Protein 3I57 (pdb70)

CATH classification: 3.10.20.470 (+1 more: 2.60.40.4300)

Organism: Limosilactobacillus reuteri (NCBI:txid1598)

B-factor: mean 14.58, std 8.47, range [4.0, 64.14]

Structure (mmCIF, N/CA/C/O backbone):
data_3I57
#
_entry.id   3I57
#
_cell.length_a   44.861
_cell.length_b   45.846
_cell.length_c   191.573
_cell.angle_alpha   90.000
_cell.angle_beta   90.000
_cell.angle_gamma   90.000
#
_symmetry.space_group_name_H-M   'P 21 21 21'
#
loop_
_entity.id
_entity.type
_entity.pdbx_description
1 polymer 'Mucus binding protein'
2 non-polymer 'CALCIUM ION'
3 water water
#
loop_
_atom_site.group_PDB
_atom_site.id
_atom_site.type_symbol
_atom_site.label_atom_id
_atom_site.label_alt_id
_atom_site.label_comp_id
_atom_site.label_asym_id
_atom_site.label_entity_id
_atom_site.label_seq_id
_atom_site.pdbx_PDB_ins_code
_atom_site.Cartn_x
_atom_site.Cartn_y
_atom_site.Cartn_z
_atom_site.occupancy
_atom_site.B_iso_or_equiv
_atom_site.auth_seq_id
_atom_site.auth_comp_id
_atom_site.auth_asym_id
_atom_site.auth_atom_id
_atom_site.pdbx_PDB_model_num
ATOM 1 N N . MET A 1 1 ? -6.890 29.708 -57.788 1.00 13.69 1 MET A N 1
ATOM 2 C CA . MET A 1 1 ? -6.256 30.037 -56.487 1.00 12.59 1 MET A CA 1
ATOM 3 C C . MET A 1 1 ? -5.241 28.917 -56.182 1.00 12.23 1 MET A C 1
ATOM 4 O O . MET A 1 1 ? -5.393 27.793 -56.668 1.00 12.45 1 MET A O 1
ATOM 9 N N . GLN A 1 2 ? -4.208 29.217 -55.397 1.00 10.23 2 GLN A N 1
ATOM 10 C CA . GLN A 1 2 ? -3.221 28.207 -54.993 1.00 9.43 2 GLN A CA 1
ATOM 11 C C . GLN A 1 2 ? -3.437 27.900 -53.508 1.00 8.87 2 GLN A C 1
ATOM 12 O O . GLN A 1 2 ? -3.981 28.729 -52.781 1.00 8.36 2 GLN A O 1
ATOM 18 N N . LYS A 1 3 ? -2.985 26.735 -53.065 1.00 8.64 3 LYS A N 1
ATOM 19 C CA . LYS A 1 3 ? -3.191 26.343 -51.667 1.00 9.14 3 LYS A CA 1
ATOM 20 C C . LYS A 1 3 ? -1.889 25.952 -51.040 1.00 8.65 3 LYS A C 1
ATOM 21 O O . LYS A 1 3 ? -1.035 25.337 -51.677 1.00 9.75 3 LYS A O 1
ATOM 27 N N . VAL A 1 4 ? -1.759 26.292 -49.766 1.00 8.34 4 VAL A N 1
ATOM 28 C CA . VAL A 1 4 ? -0.566 26.019 -49.012 1.00 8.55 4 VAL A CA 1
ATOM 29 C C . VAL A 1 4 ? -1.022 25.353 -47.707 1.00 8.06 4 VAL A C 1
ATOM 30 O O . VAL A 1 4 ? -2.078 25.707 -47.166 1.00 8.13 4 VAL A O 1
ATOM 34 N N . HIS A 1 5 ? -0.241 24.407 -47.209 1.00 7.73 5 HIS A N 1
ATOM 35 C CA . HIS A 1 5 ? -0.602 23.728 -45.963 1.00 7.52 5 HIS A CA 1
ATOM 36 C C . HIS A 1 5 ? 0.609 23.732 -45.070 1.00 7.47 5 HIS A C 1
ATOM 37 O O . HIS A 1 5 ? 1.649 23.236 -45.450 1.00 7.43 5 HIS A O 1
ATOM 44 N N . VAL A 1 6 ? 0.476 24.259 -43.864 1.00 7.88 6 VAL A N 1
ATOM 45 C CA . VAL A 1 6 ? 1.622 24.276 -42.964 1.00 7.06 6 VAL A CA 1
ATOM 46 C C . VAL A 1 6 ? 1.355 23.287 -41.854 1.00 6.57 6 VAL A C 1
ATOM 47 O O . VAL A 1 6 ? 0.361 23.397 -41.150 1.00 6.55 6 VAL A O 1
ATOM 51 N N . GLN A 1 7 ? 2.243 22.310 -41.705 1.00 5.70 7 GLN A N 1
ATOM 52 C CA . GLN A 1 7 ? 1.934 21.165 -40.845 1.00 5.68 7 GLN A CA 1
ATOM 53 C C . GLN A 1 7 ? 2.841 21.194 -39.633 1.00 4.84 7 GLN A C 1
ATOM 54 O O . GLN A 1 7 ? 4.051 21.160 -39.770 1.00 6.37 7 GLN A O 1
ATOM 60 N N . TYR A 1 8 ? 2.237 21.245 -38.460 1.00 5.43 8 TYR A N 1
ATOM 61 C CA . TYR A 1 8 ? 2.978 21.244 -37.193 1.00 4.98 8 TYR A CA 1
ATOM 62 C C . TYR A 1 8 ? 3.122 19.798 -36.688 1.00 4.89 8 TYR A C 1
ATOM 63 O O . TYR A 1 8 ? 2.121 19.102 -36.491 1.00 6.30 8 TYR A O 1
ATOM 72 N N . ILE A 1 9 ? 4.362 19.348 -36.513 1.00 5.42 9 ILE A N 1
ATOM 73 C CA . ILE A 1 9 ? 4.645 17.919 -36.323 1.00 6.46 9 ILE A CA 1
ATOM 74 C C . ILE A 1 9 ? 5.413 17.631 -35.035 1.00 6.03 9 ILE A C 1
ATOM 75 O O . ILE A 1 9 ? 6.365 18.341 -34.737 1.00 5.92 9 ILE A O 1
ATOM 80 N N . ASP A 1 10 ? 5.023 16.578 -34.305 1.00 6.54 10 ASP A N 1
ATOM 81 C CA . ASP A 1 10 ? 5.874 16.045 -33.211 1.00 7.43 10 ASP A CA 1
ATOM 82 C C . ASP A 1 10 ? 6.805 15.029 -33.850 1.00 7.97 10 ASP A C 1
ATOM 83 O O . ASP A 1 10 ? 6.379 13.936 -34.273 1.00 8.02 10 ASP A O 1
ATOM 88 N N . GLY A 1 11 ? 8.067 15.422 -33.982 1.00 8.13 11 GLY A N 1
ATOM 89 C CA . GLY A 1 11 ? 9.050 14.592 -34.664 1.00 8.96 11 GLY A CA 1
ATOM 90 C C . GLY A 1 11 ? 9.586 13.457 -33.819 1.00 10.17 11 GLY A C 1
ATOM 91 O O . GLY A 1 11 ? 10.370 12.634 -34.313 1.00 9.77 11 GLY A O 1
ATOM 92 N N . GLU A 1 12 ? 9.164 13.380 -32.558 1.00 9.04 12 GLU A N 1
ATOM 93 C CA . GLU A 1 12 ? 9.568 12.243 -31.739 1.00 10.86 12 GLU A CA 1
ATOM 94 C C . GLU A 1 12 ? 8.588 11.117 -31.892 1.00 10.98 12 GLU A C 1
ATOM 95 O O . GLU A 1 12 ? 8.975 9.958 -31.809 1.00 12.06 12 GLU A O 1
ATOM 101 N N . THR A 1 13 ? 7.312 11.460 -32.081 1.00 10.45 13 THR A N 1
ATOM 102 C CA . THR A 1 13 ? 6.254 10.468 -32.164 1.00 9.44 13 THR A CA 1
ATOM 103 C C . THR A 1 13 ? 5.719 10.349 -33.589 1.00 9.21 13 THR A C 1
ATOM 104 O O . THR A 1 13 ? 4.826 9.535 -33.838 1.00 9.24 13 THR A O 1
ATOM 108 N N . ASP A 1 14 ? 6.319 11.109 -34.504 1.00 7.25 14 ASP A N 1
ATOM 109 C CA . ASP A 1 14 ? 5.875 11.214 -35.903 1.00 7.85 14 ASP A CA 1
ATOM 110 C C . ASP A 1 14 ? 4.356 11.362 -35.952 1.00 7.16 14 ASP A C 1
ATOM 111 O O . ASP A 1 14 ? 3.655 10.527 -36.522 1.00 6.51 14 ASP A O 1
ATOM 116 N N . GLN A 1 15 ? 3.868 12.445 -35.352 1.00 6.85 15 GLN A N 1
ATOM 117 C CA . GLN A 1 15 ? 2.427 12.695 -35.202 1.00 7.37 15 GLN A CA 1
ATOM 118 C C . GLN A 1 15 ? 2.126 14.133 -35.627 1.00 7.23 15 GLN A C 1
ATOM 119 O O . GLN A 1 15 ? 2.833 15.059 -35.225 1.00 6.45 15 GLN A O 1
ATOM 125 N N . MET A 1 16 ? 1.122 14.327 -36.474 1.00 6.93 16 MET A N 1
ATOM 126 C CA . MET A 1 16 ? 0.743 15.689 -36.862 1.00 7.67 16 MET A CA 1
ATOM 127 C C . MET A 1 16 ? -0.102 16.276 -35.753 1.00 7.60 16 MET A C 1
ATOM 128 O O . MET A 1 16 ? -1.044 15.634 -35.265 1.00 8.01 16 MET A O 1
ATOM 133 N N . LEU A 1 17 ? 0.256 17.488 -35.343 1.00 8.31 17 LEU A N 1
ATOM 134 C CA . LEU A 1 17 ? -0.405 18.150 -34.228 1.00 7.45 17 LEU A CA 1
ATOM 135 C C . LEU A 1 17 ? -1.476 19.127 -34.699 1.00 7.66 17 LEU A C 1
ATOM 136 O O . LEU A 1 17 ? -2.457 19.316 -34.002 1.00 6.80 17 LEU A O 1
ATOM 141 N N . ARG A 1 18 ? -1.273 19.742 -35.860 1.00 7.09 18 ARG A N 1
ATOM 142 C CA . ARG A 1 18 ? -2.222 20.717 -36.423 1.00 7.70 18 ARG A CA 1
ATOM 143 C C . ARG A 1 18 ? -1.798 21.017 -37.850 1.00 7.37 18 ARG A C 1
ATOM 144 O O . ARG A 1 18 ? -0.621 20.914 -38.192 1.00 7.25 18 ARG A O 1
ATOM 152 N N . GLN A 1 19 ? -2.766 21.358 -38.689 1.00 6.17 19 GLN A N 1
ATOM 153 C CA . GLN A 1 19 ? -2.445 21.859 -40.036 1.00 6.30 19 GLN A CA 1
ATOM 154 C C . GLN A 1 19 ? -3.186 23.144 -40.298 1.00 5.75 19 GLN A C 1
ATOM 155 O O . GLN A 1 19 ? -4.400 23.230 -40.032 1.00 5.24 19 GLN A O 1
ATOM 161 N N . ASP A 1 20 ? -2.464 24.134 -40.820 1.00 5.17 20 ASP A N 1
ATOM 162 C CA . ASP A 1 20 ? -3.060 25.422 -41.157 1.00 6.23 20 ASP A CA 1
ATOM 163 C C . ASP A 1 20 ? -3.068 25.501 -42.665 1.00 6.93 20 ASP A C 1
ATOM 164 O O . ASP A 1 20 ? -2.007 25.339 -43.287 1.00 6.85 20 ASP A O 1
ATOM 169 N N . ASP A 1 21 ? -4.244 25.778 -43.233 1.00 8.18 21 ASP A N 1
ATOM 170 C CA . ASP A 1 21 ? -4.424 25.969 -44.671 1.00 9.08 21 ASP A CA 1
ATOM 171 C C . ASP A 1 21 ? -4.459 27.451 -45.022 1.00 9.76 21 ASP A C 1
ATOM 172 O O . ASP A 1 21 ? -5.014 28.265 -44.262 1.00 9.12 21 ASP A O 1
ATOM 177 N N . LEU A 1 22 ? -3.858 27.806 -46.165 1.00 9.63 22 LEU A N 1
ATOM 178 C CA . LEU A 1 22 ? -3.913 29.175 -46.699 1.00 10.91 22 LEU A CA 1
ATOM 179 C C . LEU A 1 22 ? -4.189 29.062 -48.190 1.00 10.84 22 LEU A C 1
ATOM 180 O O . LEU A 1 22 ? -3.755 28.113 -48.811 1.00 10.44 22 LEU A O 1
ATOM 185 N N . ASP A 1 23 ? -4.922 30.017 -48.756 1.00 10.31 23 ASP A N 1
ATOM 186 C CA . ASP A 1 23 ? -5.085 30.114 -50.199 1.00 9.99 23 ASP A CA 1
ATOM 187 C C . ASP A 1 23 ? -4.584 31.473 -50.634 1.00 9.06 23 ASP A C 1
ATOM 188 O O . ASP A 1 23 ? -4.683 32.440 -49.876 1.00 8.46 23 ASP A O 1
ATOM 193 N N . GLY A 1 24 ? -4.071 31.550 -51.870 1.00 8.93 24 GLY A N 1
ATOM 194 C CA . GLY A 1 24 ? -3.627 32.831 -52.395 1.00 7.66 24 GLY A CA 1
ATOM 195 C C . GLY A 1 24 ? -3.461 32.792 -53.903 1.00 7.52 24 GLY A C 1
ATOM 196 O O . GLY A 1 24 ? -3.734 31.774 -54.560 1.00 6.18 24 GLY A O 1
ATOM 197 N N . TYR A 1 25 ? -3.012 33.922 -54.437 1.00 5.99 25 TYR A N 1
ATOM 198 C CA . TYR A 1 25 ? -2.788 34.094 -55.837 1.00 6.30 25 TYR A CA 1
ATOM 199 C C . TYR A 1 25 ? -1.371 33.707 -56.208 1.00 6.02 25 TYR A C 1
ATOM 200 O O . TYR A 1 25 ? -0.418 33.869 -55.424 1.00 6.20 25 TYR A O 1
ATOM 209 N N . THR A 1 26 ? -1.233 33.205 -57.419 1.00 5.60 26 THR A N 1
ATOM 210 C CA . THR A 1 26 ? 0.078 32.878 -57.936 1.00 6.65 26 THR A CA 1
ATOM 211 C C . THR A 1 26 ? 0.963 34.104 -57.858 1.00 6.70 26 THR A C 1
ATOM 212 O O . THR A 1 26 ? 0.554 35.199 -58.261 1.00 7.88 26 THR A O 1
ATOM 216 N N . ASP A 1 27 ? 2.179 33.898 -57.341 1.00 6.97 27 ASP A N 1
ATOM 217 C CA . ASP A 1 27 ? 3.193 34.925 -57.156 1.00 7.30 27 ASP A CA 1
ATOM 218 C C . ASP A 1 27 ? 2.953 35.872 -55.972 1.00 7.38 27 ASP A C 1
ATOM 219 O O . ASP A 1 27 ? 3.789 36.717 -55.675 1.00 8.23 27 ASP A O 1
ATOM 224 N N . GLU A 1 28 ? 1.823 35.715 -55.288 1.00 7.30 28 GLU A N 1
ATOM 225 C CA . GLU A 1 28 ? 1.613 36.461 -54.058 1.00 6.68 28 GLU A CA 1
ATOM 226 C C . GLU A 1 28 ? 2.561 35.911 -52.997 1.00 7.06 28 GLU A C 1
ATOM 227 O O . GLU A 1 28 ? 2.739 34.702 -52.900 1.00 7.12 28 GLU A O 1
ATOM 233 N N . THR A 1 29 ? 3.171 36.795 -52.203 1.00 7.22 29 THR A N 1
ATOM 234 C CA . THR A 1 29 ? 3.945 36.321 -51.045 1.00 7.20 29 THR A CA 1
ATOM 235 C C . THR A 1 29 ? 3.004 35.678 -50.002 1.00 7.32 29 THR A C 1
ATOM 236 O O . THR A 1 29 ? 1.981 36.271 -49.639 1.00 6.80 29 THR A O 1
ATOM 240 N N . ILE A 1 30 ? 3.324 34.466 -49.534 1.00 6.76 30 ILE A N 1
ATOM 241 C CA . ILE A 1 30 ? 2.345 33.750 -48.664 1.00 6.98 30 ILE A CA 1
ATOM 242 C C . ILE A 1 30 ? 2.240 34.532 -47.349 1.00 5.88 30 ILE A C 1
ATOM 243 O O . ILE A 1 30 ? 3.235 34.690 -46.685 1.00 7.12 30 ILE A O 1
ATOM 248 N N . PRO A 1 31 ? 1.052 35.066 -47.005 1.00 7.21 31 PRO A N 1
ATOM 249 C CA . PRO A 1 31 ? 0.960 35.955 -45.851 1.00 7.57 31 PRO A CA 1
ATOM 250 C C . PRO A 1 31 ? 0.828 35.156 -44.581 1.00 8.40 31 PRO A C 1
ATOM 251 O O . PRO A 1 31 ? -0.256 35.090 -43.984 1.00 7.99 31 PRO A O 1
ATOM 255 N N . TYR A 1 32 ? 1.927 34.514 -44.191 1.00 8.25 32 TYR A N 1
ATOM 256 C CA . TYR A 1 32 ? 1.928 33.623 -43.041 1.00 8.95 32 TYR A CA 1
ATOM 257 C C . TYR A 1 32 ? 3.288 33.679 -42.373 1.00 8.82 32 TYR A C 1
ATOM 258 O O . TYR A 1 32 ? 4.339 33.812 -43.042 1.00 9.04 32 TYR A O 1
ATOM 267 N N . SER A 1 33 ? 3.245 33.537 -41.057 1.00 9.24 33 SER A N 1
ATOM 268 C CA . SER A 1 33 ? 4.437 33.314 -40.249 1.00 9.14 33 SER A CA 1
ATOM 269 C C . SER A 1 33 ? 4.193 32.133 -39.321 1.00 9.12 33 SER A C 1
ATOM 270 O O . SER A 1 33 ? 3.086 31.946 -38.806 1.00 9.87 33 SER A O 1
ATOM 273 N N . THR A 1 34 ? 5.230 31.349 -39.104 1.00 7.90 34 THR A N 1
ATOM 274 C CA . THR A 1 34 ? 5.149 30.215 -38.199 1.00 7.82 34 THR A CA 1
ATOM 275 C C . THR A 1 34 ? 5.305 30.657 -36.750 1.00 7.96 34 THR A C 1
ATOM 276 O O . THR A 1 34 ? 5.261 29.821 -35.849 1.00 8.26 34 THR A O 1
ATOM 280 N N . ALA A 1 35 ? 5.468 31.963 -36.517 1.00 8.96 35 ALA A N 1
ATOM 281 C CA . ALA A 1 35 ? 5.792 32.426 -35.153 1.00 9.93 35 ALA A CA 1
ATOM 282 C C . ALA A 1 35 ? 4.749 32.105 -34.086 1.00 9.57 35 ALA A C 1
ATOM 283 O O . ALA A 1 35 ? 5.102 31.595 -33.007 1.00 10.08 35 ALA A O 1
ATOM 285 N N . GLU A 1 36 ? 3.480 32.389 -34.354 1.00 9.99 36 GLU A N 1
ATOM 286 C CA . GLU A 1 36 ? 2.460 32.064 -33.374 1.00 11.08 36 GLU A CA 1
ATOM 287 C C . GLU A 1 36 ? 2.338 30.562 -33.131 1.00 10.20 36 GLU A C 1
ATOM 288 O O . GLU A 1 36 ? 2.157 30.131 -32.001 1.00 10.16 36 GLU A O 1
ATOM 294 N N . GLY A 1 37 ? 2.409 29.768 -34.189 1.00 9.36 37 GLY A N 1
ATOM 295 C CA . GLY A 1 37 ? 2.245 28.327 -34.020 1.00 7.69 37 GLY A CA 1
ATOM 296 C C . GLY A 1 37 ? 3.407 27.761 -33.224 1.00 7.66 37 GLY A C 1
ATOM 297 O O . GLY A 1 37 ? 3.235 26.913 -32.342 1.00 8.13 37 GLY A O 1
ATOM 298 N N . ILE A 1 38 ? 4.613 28.221 -33.538 1.00 7.37 38 ILE A N 1
ATOM 299 C CA . ILE A 1 38 ? 5.784 27.794 -32.753 1.00 7.98 38 ILE A CA 1
ATOM 300 C C . ILE A 1 38 ? 5.625 28.189 -31.281 1.00 8.87 38 ILE A C 1
ATOM 301 O O . ILE A 1 38 ? 5.811 27.363 -30.378 1.00 8.38 38 ILE A O 1
ATOM 306 N N . LYS A 1 39 ? 5.249 29.438 -31.029 1.00 9.26 39 LYS A N 1
ATOM 307 C CA . LYS A 1 39 ? 5.002 29.861 -29.643 1.00 9.60 39 LYS A CA 1
ATOM 308 C C . LYS A 1 39 ? 3.989 28.975 -28.900 1.00 9.57 39 LYS A C 1
ATOM 309 O O . LYS A 1 39 ? 4.215 28.591 -27.731 1.00 8.96 39 LYS A O 1
ATOM 315 N N . LYS A 1 40 ? 2.884 28.659 -29.564 1.00 8.24 40 LYS A N 1
ATOM 316 C CA . LYS A 1 40 ? 1.845 27.821 -28.991 1.00 8.98 40 LYS A CA 1
ATOM 317 C C . LYS A 1 40 ? 2.378 26.440 -28.597 1.00 8.80 40 LYS A C 1
ATOM 318 O O . LYS A 1 40 ? 2.226 26.002 -27.445 1.00 8.73 40 LYS A O 1
ATOM 324 N N . PHE A 1 41 ? 3.019 25.753 -29.533 1.00 8.23 41 PHE A N 1
ATOM 325 C CA . PHE A 1 41 ? 3.532 24.428 -29.203 1.00 8.81 41 PHE A CA 1
ATOM 326 C C . PHE A 1 41 ? 4.669 24.452 -28.165 1.00 8.78 41 PHE A C 1
ATOM 327 O O . PHE A 1 41 ? 4.736 23.578 -27.291 1.00 8.37 41 PHE A O 1
ATOM 335 N N . GLU A 1 42 ? 5.521 25.480 -28.207 1.00 9.86 42 GLU A N 1
ATOM 336 C CA . GLU A 1 42 ? 6.563 25.589 -27.178 1.00 10.53 42 GLU A CA 1
ATOM 337 C C . GLU A 1 42 ? 5.912 25.807 -25.796 1.00 10.98 42 GLU A C 1
ATOM 338 O O . GLU A 1 42 ? 6.405 25.322 -24.793 1.00 10.06 42 GLU A O 1
ATOM 344 N N . GLY A 1 43 ? 4.744 26.436 -25.777 1.00 10.73 43 GLY A N 1
ATOM 345 C CA . GLY A 1 43 ? 3.969 26.575 -24.550 1.00 11.04 43 GLY A CA 1
ATOM 346 C C . GLY A 1 43 ? 3.387 25.266 -24.048 1.00 11.39 43 GLY A C 1
ATOM 347 O O . GLY A 1 43 ? 2.979 25.176 -22.889 1.00 12.31 43 GLY A O 1
ATOM 348 N N . ASP A 1 44 ? 3.311 24.251 -24.908 1.00 10.49 44 ASP A N 1
ATOM 349 C CA . ASP A 1 44 ? 2.854 22.932 -24.498 1.00 10.06 44 ASP A CA 1
ATOM 350 C C . ASP A 1 44 ? 4.049 21.996 -24.265 1.00 9.56 44 ASP A C 1
ATOM 351 O O . ASP A 1 44 ? 3.879 20.798 -24.207 1.00 9.84 44 ASP A O 1
ATOM 356 N N . GLY A 1 45 ? 5.249 22.538 -24.168 1.00 9.09 45 GLY A N 1
ATOM 357 C CA . GLY A 1 45 ? 6.403 21.696 -23.847 1.00 8.50 45 GLY A CA 1
ATOM 358 C C . GLY A 1 45 ? 7.329 21.356 -24.980 1.00 8.22 45 GLY A C 1
ATOM 359 O O . GLY A 1 45 ? 8.408 20.793 -24.763 1.00 7.56 45 GLY A O 1
ATOM 360 N N . TYR A 1 46 ? 6.916 21.662 -26.201 1.00 6.42 46 TYR A N 1
ATOM 361 C CA . TYR A 1 46 ? 7.743 21.330 -27.357 1.00 6.72 46 TYR A CA 1
ATOM 362 C C . TYR A 1 46 ? 8.921 22.262 -27.495 1.00 6.97 46 TYR A C 1
ATOM 363 O O . TYR A 1 46 ? 8.960 23.333 -26.897 1.00 7.67 46 TYR A O 1
ATOM 372 N N . GLU A 1 47 ? 9.879 21.845 -28.318 1.00 8.18 47 GLU A N 1
ATOM 373 C CA . GLU A 1 47 ? 11.025 22.666 -28.667 1.00 8.44 47 GLU A CA 1
ATOM 374 C C . GLU A 1 47 ? 11.131 22.574 -30.166 1.00 7.61 47 GLU A C 1
ATOM 375 O O . GLU A 1 47 ? 11.145 21.474 -30.706 1.00 7.44 47 GLU A O 1
ATOM 381 N N . LEU A 1 48 ? 11.227 23.716 -30.840 1.00 7.31 48 LEU A N 1
ATOM 382 C CA . LEU A 1 48 ? 11.415 23.712 -32.286 1.00 7.69 48 LEU A CA 1
ATOM 383 C C . LEU A 1 48 ? 12.672 22.948 -32.702 1.00 8.28 48 LEU A C 1
ATOM 384 O O . LEU A 1 48 ? 13.776 23.210 -32.184 1.00 7.67 48 LEU A O 1
ATOM 389 N N . PHE A 1 49 ? 12.508 22.010 -33.639 1.00 7.92 49 PHE A N 1
ATOM 390 C CA . PHE A 1 49 ? 13.643 21.287 -34.224 1.00 10.16 49 PHE A CA 1
ATOM 391 C C . PHE A 1 49 ? 13.978 21.813 -35.616 1.00 10.56 49 PHE A C 1
ATOM 392 O O . PHE A 1 49 ? 15.131 22.156 -35.926 1.00 11.82 49 PHE A O 1
ATOM 400 N N . LYS A 1 50 ? 12.960 21.891 -36.460 1.00 11.47 50 LYS A N 1
ATOM 401 C CA . LYS A 1 50 ? 13.144 22.332 -37.821 1.00 11.34 50 LYS A CA 1
ATOM 402 C C . LYS A 1 50 ? 11.900 23.012 -38.385 1.00 10.33 50 LYS A C 1
ATOM 403 O O . LYS A 1 50 ? 10.843 22.387 -38.510 1.00 10.68 50 LYS A O 1
ATOM 409 N N . ASP A 1 51 ? 12.033 24.292 -38.728 1.00 9.39 51 ASP A N 1
ATOM 410 C CA . ASP A 1 51 ? 10.951 25.019 -39.407 1.00 9.34 51 ASP A CA 1
ATOM 411 C C . ASP A 1 51 ? 11.263 25.036 -40.903 1.00 9.10 51 ASP A C 1
ATOM 412 O O . ASP A 1 51 ? 12.201 25.706 -41.344 1.00 10.18 51 ASP A O 1
ATOM 417 N N . ASN A 1 52 ? 10.467 24.299 -41.670 1.00 8.46 52 ASN A N 1
ATOM 418 C CA . ASN A 1 52 ? 10.671 24.136 -43.115 1.00 8.95 52 ASN A CA 1
ATOM 419 C C . ASN A 1 52 ? 9.861 25.114 -43.955 1.00 7.82 52 ASN A C 1
ATOM 420 O O . ASN A 1 52 ? 9.864 25.027 -45.177 1.00 7.71 52 ASN A O 1
ATOM 425 N N . PHE A 1 53 ? 9.180 26.051 -43.317 1.00 8.53 53 PHE A N 1
ATOM 426 C CA . PHE A 1 53 ? 8.458 27.090 -44.051 1.00 9.12 53 PHE A CA 1
ATOM 427 C C . PHE A 1 53 ? 9.440 28.201 -44.431 1.00 10.22 53 PHE A C 1
ATOM 428 O O . PHE A 1 53 ? 9.974 28.868 -43.559 1.00 10.50 53 PHE A O 1
ATOM 436 N N . PRO A 1 54 ? 9.693 28.393 -45.732 1.00 11.54 54 PRO A N 1
ATOM 437 C CA . PRO A 1 54 ? 10.748 29.313 -46.102 1.00 12.88 54 PRO A CA 1
ATOM 438 C C . PRO A 1 54 ? 10.335 30.775 -45.958 1.00 14.27 54 PRO A C 1
ATOM 439 O O . PRO A 1 54 ? 9.243 31.138 -46.355 1.00 15.04 54 PRO A O 1
ATOM 443 N N . ALA A 1 55 ? 11.239 31.605 -45.441 1.00 16.72 55 ALA A N 1
ATOM 444 C CA . ALA A 1 55 ? 11.018 33.050 -45.357 1.00 17.74 55 ALA A CA 1
ATOM 445 C C . ALA A 1 55 ? 10.612 33.613 -46.700 1.00 18.02 55 ALA A C 1
ATOM 446 O O . ALA A 1 55 ? 11.290 33.382 -47.704 1.00 19.46 55 ALA A O 1
ATOM 448 N N . GLY A 1 56 ? 9.501 34.341 -46.748 1.00 18.75 56 GLY A N 1
ATOM 449 C CA . GLY A 1 56 ? 9.146 35.061 -47.976 1.00 17.58 56 GLY A CA 1
ATOM 450 C C . GLY A 1 56 ? 8.737 34.192 -49.149 1.00 16.90 56 GLY A C 1
ATOM 451 O O . GLY A 1 56 ? 8.690 34.669 -50.293 1.00 17.47 56 GLY A O 1
ATOM 452 N N . GLU A 1 57 ? 8.436 32.925 -48.870 1.00 14.21 57 GLU A N 1
ATOM 453 C CA . GLU A 1 57 ? 7.888 31.982 -49.859 1.00 13.77 57 GLU A CA 1
ATOM 454 C C . GLU A 1 57 ? 6.643 32.573 -50.546 1.00 12.21 57 GLU A C 1
ATOM 455 O O . GLU A 1 57 ? 5.819 33.193 -49.869 1.00 10.59 57 GLU A O 1
ATOM 461 N N . LYS A 1 58 ? 6.539 32.388 -51.870 1.00 10.47 58 LYS A N 1
ATOM 462 C CA . LYS A 1 58 ? 5.347 32.734 -52.668 1.00 11.37 58 LYS A CA 1
ATOM 463 C C . LYS A 1 58 ? 4.463 31.535 -53.013 1.00 10.24 58 LYS A C 1
ATOM 464 O O . LYS A 1 58 ? 4.946 30.401 -53.120 1.00 11.16 58 LYS A O 1
ATOM 470 N N . PHE A 1 59 ? 3.184 31.799 -53.275 1.00 8.66 59 PHE A N 1
ATOM 471 C CA . PHE A 1 59 ? 2.310 30.801 -53.869 1.00 9.95 59 PHE A CA 1
ATOM 472 C C . PHE A 1 59 ? 2.839 30.473 -55.282 1.00 10.14 59 PHE A C 1
ATOM 473 O O . PHE A 1 59 ? 3.216 31.383 -56.030 1.00 10.51 59 PHE A O 1
ATOM 481 N N . ASP A 1 60 ? 2.860 29.180 -55.625 1.00 10.77 60 ASP A N 1
ATOM 482 C CA . ASP A 1 60 ? 3.376 28.709 -56.930 1.00 12.56 60 ASP A CA 1
ATOM 483 C C . ASP A 1 60 ? 2.444 28.980 -58.107 1.00 13.49 60 ASP A C 1
ATOM 484 O O . ASP A 1 60 ? 1.425 29.626 -57.968 1.00 12.68 60 ASP A O 1
ATOM 489 N N . ASN A 1 61 ? 2.818 28.474 -59.274 1.00 14.28 61 ASN A N 1
ATOM 490 C CA . ASN A 1 61 ? 1.997 28.610 -60.463 1.00 16.82 61 ASN A CA 1
ATOM 491 C C . ASN A 1 61 ? 1.647 27.215 -60.957 1.00 18.25 61 ASN A C 1
ATOM 492 O O . ASN A 1 61 ? 1.744 26.931 -62.155 1.00 18.69 61 ASN A O 1
ATOM 497 N N . ASP A 1 62 ? 1.289 26.338 -60.019 1.00 19.01 62 ASP A N 1
ATOM 498 C CA . ASP A 1 62 ? 1.025 24.929 -60.306 1.00 18.85 62 ASP A CA 1
ATOM 499 C C . ASP A 1 62 ? -0.318 24.540 -59.697 1.00 19.72 62 ASP A C 1
ATOM 500 O O . ASP A 1 62 ? -0.417 24.300 -58.487 1.00 17.85 62 ASP A O 1
ATOM 505 N N . ASP A 1 63 ? -1.349 24.532 -60.546 1.00 20.18 63 ASP A N 1
ATOM 506 C CA . ASP A 1 63 ? -2.733 24.297 -60.134 1.00 21.07 63 ASP A CA 1
ATOM 507 C C . ASP A 1 63 ? -2.937 22.906 -59.589 1.00 21.41 63 ASP A C 1
ATOM 508 O O . ASP A 1 63 ? -3.771 22.701 -58.715 1.00 22.27 63 ASP A O 1
ATOM 513 N N . THR A 1 64 ? -2.186 21.950 -60.130 1.00 21.50 64 THR A N 1
ATOM 514 C CA . THR A 1 64 ? -2.417 20.536 -59.858 1.00 22.01 64 THR A CA 1
ATOM 515 C C . THR A 1 64 ? -1.905 20.121 -58.474 1.00 20.62 64 THR A C 1
ATOM 516 O O . THR A 1 64 ? -2.460 19.223 -57.836 1.00 21.42 64 THR A O 1
ATOM 520 N N . ASN A 1 65 ? -0.863 20.796 -58.008 1.00 19.09 65 ASN A N 1
ATOM 521 C CA . ASN A 1 65 ? -0.209 20.431 -56.760 1.00 17.44 65 ASN A CA 1
ATOM 522 C C . ASN A 1 65 ? -0.230 21.564 -55.725 1.00 15.94 65 ASN A C 1
ATOM 523 O O . ASN A 1 65 ? 0.053 22.730 -56.062 1.00 14.48 65 ASN A O 1
ATOM 528 N N . ASP A 1 66 ? -0.547 21.214 -54.476 1.00 13.76 66 ASP A N 1
ATOM 529 C CA . ASP A 1 66 ? -0.454 22.157 -53.358 1.00 12.70 66 ASP A CA 1
ATOM 530 C C . ASP A 1 66 ? 0.966 22.208 -52.790 1.00 11.90 66 ASP A C 1
ATOM 531 O O . ASP A 1 66 ? 1.796 21.322 -53.046 1.00 11.16 66 ASP A O 1
ATOM 536 N N . GLN A 1 67 ? 1.231 23.239 -51.989 1.00 10.18 67 GLN A N 1
ATOM 537 C CA . GLN A 1 67 ? 2.515 23.399 -51.330 1.00 8.94 67 GLN A CA 1
ATOM 538 C C . GLN A 1 67 ? 2.372 22.942 -49.887 1.00 8.42 67 GLN A C 1
ATOM 539 O O . GLN A 1 67 ? 1.432 23.343 -49.226 1.00 9.30 67 GLN A O 1
ATOM 545 N N . PHE A 1 68 ? 3.280 22.089 -49.421 1.00 6.68 68 PHE A N 1
ATOM 546 C CA . PHE A 1 68 ? 3.283 21.652 -48.025 1.00 7.03 68 PHE A CA 1
ATOM 547 C C . PHE A 1 68 ? 4.566 22.059 -47.334 1.00 6.83 68 PHE A C 1
ATOM 548 O O . PHE A 1 68 ? 5.653 21.880 -47.902 1.00 7.74 68 PHE A O 1
ATOM 556 N N . TYR A 1 69 ? 4.468 22.566 -46.102 1.00 5.87 69 TYR A N 1
ATOM 557 C CA . TYR A 1 69 ? 5.668 22.873 -45.332 1.00 5.83 69 TYR A CA 1
ATOM 558 C C . TYR A 1 69 ? 5.482 22.387 -43.918 1.00 6.22 69 TYR A C 1
ATOM 559 O O . TYR A 1 69 ? 4.459 22.699 -43.295 1.00 5.33 69 TYR A O 1
ATOM 568 N N . THR A 1 70 ? 6.464 21.653 -43.411 1.00 7.09 70 THR A N 1
ATOM 569 C CA . THR A 1 70 ? 6.395 21.142 -42.032 1.00 7.01 70 THR A CA 1
ATOM 570 C C . THR A 1 70 ? 7.145 22.029 -41.023 1.00 7.31 70 THR A C 1
ATOM 571 O O . THR A 1 70 ? 8.127 22.723 -41.353 1.00 7.15 70 THR A O 1
ATOM 575 N N . VAL A 1 71 ? 6.628 22.059 -39.791 1.00 6.47 71 VAL A N 1
ATOM 576 C CA . VAL A 1 71 ? 7.310 22.700 -38.691 1.00 6.53 71 VAL A CA 1
ATOM 577 C C . VAL A 1 71 ? 7.456 21.593 -37.664 1.00 6.68 71 VAL A C 1
ATOM 578 O O . VAL A 1 71 ? 6.465 21.087 -37.133 1.00 5.74 71 VAL A O 1
ATOM 582 N N . ILE A 1 72 ? 8.687 21.195 -37.404 1.00 6.02 72 ILE A N 1
ATOM 583 C CA . ILE A 1 72 ? 8.896 19.946 -36.695 1.00 6.19 72 ILE A CA 1
ATOM 584 C C . ILE A 1 72 ? 9.434 20.281 -35.313 1.00 6.07 72 ILE A C 1
ATOM 585 O O . ILE A 1 72 ? 10.340 21.099 -35.182 1.00 6.50 72 ILE A O 1
ATOM 590 N N . PHE A 1 73 ? 8.862 19.647 -34.295 1.00 5.97 73 PHE A N 1
ATOM 591 C CA . PHE A 1 73 ? 9.312 19.847 -32.927 1.00 6.42 73 PHE A CA 1
ATOM 592 C C . PHE A 1 73 ? 9.851 18.576 -32.296 1.00 7.26 73 PHE A C 1
ATOM 593 O O . PHE A 1 73 ? 9.475 17.470 -32.680 1.00 7.74 73 PHE A O 1
ATOM 601 N N . LYS A 1 74 ? 10.697 18.741 -31.283 1.00 7.72 74 LYS A N 1
ATOM 602 C CA . LYS A 1 74 ? 10.996 17.646 -30.372 1.00 7.95 74 LYS A CA 1
ATOM 603 C C . LYS A 1 74 ? 10.401 17.977 -29.007 1.00 7.91 74 LYS A C 1
ATOM 604 O O . LYS A 1 74 ? 9.792 19.041 -28.822 1.00 7.65 74 LYS A O 1
ATOM 610 N N . HIS A 1 75 ? 10.575 17.085 -28.038 1.00 6.76 75 HIS A N 1
ATOM 611 C CA . HIS A 1 75 ? 10.037 17.378 -26.694 1.00 6.63 75 HIS A CA 1
ATOM 612 C C . HIS A 1 75 ? 11.122 18.097 -25.886 1.00 7.27 75 HIS A C 1
ATOM 613 O O . HIS A 1 75 ? 12.250 17.600 -25.816 1.00 6.96 75 HIS A O 1
ATOM 620 N N . HIS A 1 76 ? 10.804 19.250 -25.316 1.00 7.57 76 HIS A N 1
ATOM 621 C CA . HIS A 1 76 ? 11.741 19.913 -24.425 1.00 8.80 76 HIS A CA 1
ATOM 622 C C . HIS A 1 76 ? 11.934 19.085 -23.140 1.00 8.55 76 HIS A C 1
ATOM 623 O O . HIS A 1 76 ? 10.972 18.559 -22.571 1.00 7.32 76 HIS A O 1
ATOM 630 N N . ARG A 1 77 ? 13.185 18.948 -22.707 1.00 8.68 77 ARG A N 1
ATOM 631 C CA . ARG A 1 77 ? 13.508 18.207 -21.491 1.00 9.04 77 ARG A CA 1
ATOM 632 C C . ARG A 1 77 ? 14.292 19.047 -20.506 1.00 9.86 77 ARG A C 1
ATOM 633 O O . ARG A 1 77 ? 15.007 19.974 -20.896 1.00 9.94 77 ARG A O 1
ATOM 641 N N . GLU A 1 78 ? 14.151 18.719 -19.229 1.00 11.29 78 GLU A N 1
ATOM 642 C CA . GLU A 1 78 ? 14.905 19.387 -18.181 1.00 12.37 78 GLU A CA 1
ATOM 643 C C . GLU A 1 78 ? 15.268 18.366 -17.105 1.00 12.07 78 GLU A C 1
ATOM 644 O O . GLU A 1 78 ? 14.474 17.494 -16.754 1.00 9.55 78 GLU A O 1
ATOM 650 N N . ASN A 1 79 ? 16.483 18.468 -16.594 1.00 12.04 79 ASN A N 1
ATOM 651 C CA . ASN A 1 79 ? 16.887 17.574 -15.529 1.00 12.36 79 ASN A CA 1
ATOM 652 C C . ASN A 1 79 ? 16.156 17.937 -14.245 1.00 11.55 79 ASN A C 1
ATOM 653 O O . ASN A 1 79 ? 16.055 19.120 -13.884 1.00 11.45 79 ASN A O 1
ATOM 658 N N . VAL A 1 80 ? 15.651 16.930 -13.544 1.00 10.21 80 VAL A N 1
ATOM 659 C CA . VAL A 1 80 ? 14.964 17.167 -12.275 1.00 9.77 80 VAL A CA 1
ATOM 660 C C . VAL A 1 80 ? 15.569 16.373 -11.110 1.00 10.02 80 VAL A C 1
ATOM 661 O O . VAL A 1 80 ? 16.288 15.388 -11.306 1.00 9.54 80 VAL A O 1
ATOM 665 N N . ASP A 1 81 ? 15.268 16.832 -9.898 1.00 10.99 81 ASP A N 1
ATOM 666 C CA . ASP A 1 81 ? 15.775 16.238 -8.676 1.00 11.28 81 ASP A CA 1
ATOM 667 C C . ASP A 1 81 ? 14.888 15.036 -8.288 1.00 10.82 81 ASP A C 1
ATOM 668 O O . ASP A 1 81 ? 13.808 14.854 -8.832 1.00 9.86 81 ASP A O 1
ATOM 673 N N . PRO A 1 82 ? 15.353 14.208 -7.342 1.00 11.19 82 PRO A N 1
ATOM 674 C CA . PRO A 1 82 ? 14.615 13.031 -6.919 1.00 11.01 82 PRO A CA 1
ATOM 675 C C . PRO A 1 82 ? 13.230 13.336 -6.327 1.00 11.16 82 PRO A C 1
ATOM 676 O O . PRO A 1 82 ? 12.427 12.437 -6.201 1.00 10.97 82 PRO A O 1
ATOM 680 N N . ASN A 1 83 ? 12.953 14.577 -5.947 1.00 11.49 83 ASN A N 1
ATOM 681 C CA . ASN A 1 83 ? 11.675 14.866 -5.314 1.00 12.29 83 ASN A CA 1
ATOM 682 C C . ASN A 1 83 ? 10.629 15.254 -6.330 1.00 11.82 83 ASN A C 1
ATOM 683 O O . ASN A 1 83 ? 9.501 15.561 -5.972 1.00 12.36 83 ASN A O 1
ATOM 688 N N . HIS A 1 84 ? 10.999 15.253 -7.594 1.00 10.55 84 HIS A N 1
ATOM 689 C CA . HIS A 1 84 ? 10.073 15.772 -8.600 1.00 11.07 84 HIS A CA 1
ATOM 690 C C . HIS A 1 84 ? 8.967 14.762 -8.896 1.00 10.89 84 HIS A C 1
ATOM 691 O O . HIS A 1 84 ? 9.206 13.552 -8.889 1.00 10.56 84 HIS A O 1
ATOM 698 N N . SER A 1 85 ? 7.754 15.252 -9.133 1.00 10.39 85 SER A N 1
ATOM 699 C CA . SER A 1 85 ? 6.651 14.356 -9.472 1.00 11.13 85 SER A CA 1
ATOM 700 C C . SER A 1 85 ? 6.707 14.011 -10.963 1.00 10.10 85 SER A C 1
ATOM 701 O O . SER A 1 85 ? 7.403 14.674 -11.740 1.00 9.72 85 SER A O 1
ATOM 704 N N . SER A 1 86 ? 6.006 12.950 -11.328 1.00 8.94 86 SER A N 1
ATOM 705 C CA . SER A 1 86 ? 5.900 12.498 -12.706 1.00 9.07 86 SER A CA 1
ATOM 706 C C . SER A 1 86 ? 4.467 12.101 -13.024 1.00 9.08 86 SER A C 1
ATOM 707 O O . SER A 1 86 ? 3.770 11.463 -12.224 1.00 9.67 86 SER A O 1
ATOM 710 N N . ALA A 1 87 ? 4.038 12.472 -14.217 1.00 9.21 87 ALA A N 1
ATOM 711 C CA . ALA A 1 87 ? 2.673 12.279 -14.627 1.00 10.20 87 ALA A CA 1
ATOM 712 C C . ALA A 1 87 ? 2.278 10.798 -14.685 1.00 11.34 87 ALA A C 1
ATOM 713 O O . ALA A 1 87 ? 1.090 10.477 -14.631 1.00 12.29 87 ALA A O 1
ATOM 715 N N . ASP A 1 88 ? 3.253 9.894 -14.810 1.00 11.35 88 ASP A N 1
ATOM 716 C CA . ASP A 1 88 ? 2.959 8.458 -14.789 1.00 11.56 88 ASP A CA 1
ATOM 717 C C . ASP A 1 88 ? 3.041 7.867 -13.380 1.00 12.01 88 ASP A C 1
ATOM 718 O O . ASP A 1 88 ? 3.010 6.647 -13.217 1.00 12.96 88 ASP A O 1
ATOM 723 N N . GLY A 1 89 ? 3.148 8.741 -12.383 1.00 11.85 89 GLY A N 1
ATOM 724 C CA . GLY A 1 89 ? 3.174 8.351 -10.949 1.00 11.35 89 GLY A CA 1
ATOM 725 C C . GLY A 1 89 ? 4.451 7.681 -10.442 1.00 11.71 89 GLY A C 1
ATOM 726 O O . GLY A 1 89 ? 4.516 7.263 -9.289 1.00 11.74 89 GLY A O 1
ATOM 727 N N . THR A 1 90 ? 5.475 7.592 -11.273 1.00 11.20 90 THR A N 1
ATOM 728 C CA . THR A 1 90 ? 6.759 7.017 -10.817 1.00 11.31 90 THR A CA 1
ATOM 729 C C . THR A 1 90 ? 7.466 8.033 -9.941 1.00 10.91 90 THR A C 1
ATOM 730 O O . THR A 1 90 ? 7.213 9.229 -10.050 1.00 10.68 90 THR A O 1
ATOM 734 N N . LYS A 1 91 ? 8.361 7.562 -9.068 1.00 11.15 91 LYS A N 1
ATOM 735 C CA . LYS A 1 91 ? 9.020 8.457 -8.133 1.00 10.37 91 LYS A CA 1
ATOM 736 C C . LYS A 1 91 ? 10.520 8.375 -8.238 1.00 9.03 91 LYS A C 1
ATOM 737 O O . LYS A 1 91 ? 11.071 7.372 -8.734 1.00 8.92 91 LYS A O 1
ATOM 743 N N . GLY A 1 92 ? 11.175 9.419 -7.740 1.00 8.48 92 GLY A N 1
ATOM 744 C CA . GLY A 1 92 ? 12.635 9.441 -7.611 1.00 8.27 92 GLY A CA 1
ATOM 745 C C . GLY A 1 92 ? 13.192 8.861 -6.319 1.00 8.93 92 GLY A C 1
ATOM 746 O O . GLY A 1 92 ? 14.390 8.946 -6.059 1.00 7.80 92 GLY A O 1
ATOM 747 N N . THR A 1 93 ? 12.321 8.255 -5.515 1.00 8.77 93 THR A N 1
ATOM 748 C CA . THR A 1 93 ? 12.718 7.745 -4.222 1.00 8.66 93 THR A CA 1
ATOM 749 C C . THR A 1 93 ? 12.155 6.357 -3.994 1.00 9.02 93 THR A C 1
ATOM 750 O O . THR A 1 93 ? 11.148 5.986 -4.589 1.00 9.61 93 THR A O 1
ATOM 754 N N . LYS A 1 94 ? 12.818 5.563 -3.161 1.00 8.99 94 LYS A N 1
ATOM 755 C CA . LYS A 1 94 ? 12.178 4.346 -2.671 1.00 9.04 94 LYS A CA 1
ATOM 756 C C . LYS A 1 94 ? 12.702 4.054 -1.277 1.00 9.51 94 LYS A C 1
ATOM 757 O O . LYS A 1 94 ? 13.852 4.354 -0.978 1.00 10.15 94 LYS A O 1
ATOM 763 N N . THR A 1 95 ? 11.847 3.489 -0.432 1.00 8.82 95 THR A N 1
ATOM 764 C CA . THR A 1 95 ? 12.237 3.175 0.937 1.00 8.28 95 THR A CA 1
ATOM 765 C C . THR A 1 95 ? 12.047 1.670 1.165 1.00 7.88 95 THR A C 1
ATOM 766 O O . THR A 1 95 ? 10.981 1.110 0.867 1.00 7.42 95 THR A O 1
ATOM 770 N N . LEU A 1 96 ? 13.106 1.005 1.624 1.00 7.31 96 LEU A N 1
ATOM 771 C CA . LEU A 1 96 ? 13.040 -0.418 1.926 1.00 6.69 96 LEU A CA 1
ATOM 772 C C . LEU A 1 96 ? 13.095 -0.632 3.441 1.00 6.92 96 LEU A C 1
ATOM 773 O O . LEU A 1 96 ? 13.677 0.175 4.167 1.00 7.46 96 LEU A O 1
ATOM 778 N N . THR A 1 97 ? 12.521 -1.744 3.895 1.00 7.08 97 THR A N 1
ATOM 779 C CA . THR A 1 97 ? 12.431 -2.016 5.319 1.00 8.07 97 THR A CA 1
ATOM 780 C C . THR A 1 97 ? 13.109 -3.339 5.667 1.00 8.35 97 THR A C 1
ATOM 781 O O . THR A 1 97 ? 12.873 -4.371 5.024 1.00 8.18 97 THR A O 1
ATOM 785 N N . GLU A 1 98 ? 13.970 -3.301 6.682 1.00 7.91 98 GLU A N 1
ATOM 786 C CA . GLU A 1 98 ? 14.575 -4.518 7.189 1.00 8.10 98 GLU A CA 1
ATOM 787 C C . GLU A 1 98 ? 13.717 -4.975 8.377 1.00 8.43 98 GLU A C 1
ATOM 788 O O . GLU A 1 98 ? 13.342 -4.151 9.206 1.00 8.70 98 GLU A O 1
ATOM 794 N N . THR A 1 99 ? 13.391 -6.273 8.448 1.00 7.62 99 THR A N 1
ATOM 795 C CA . THR A 1 99 ? 12.582 -6.810 9.553 1.00 7.64 99 THR A CA 1
ATOM 796 C C . THR A 1 99 ? 13.356 -7.929 10.219 1.00 6.89 99 THR A C 1
ATOM 797 O O . THR A 1 99 ? 13.799 -8.869 9.540 1.00 6.70 99 THR A O 1
ATOM 801 N N . VAL A 1 100 ? 13.516 -7.818 11.533 1.00 7.56 100 VAL A N 1
ATOM 802 C CA . VAL A 1 100 ? 14.154 -8.857 12.325 1.00 7.65 100 VAL A CA 1
ATOM 803 C C . VAL A 1 100 ? 13.159 -9.460 13.300 1.00 8.35 100 VAL A C 1
ATOM 804 O O . VAL A 1 100 ? 12.562 -8.752 14.126 1.00 9.05 100 VAL A O 1
ATOM 808 N N . HIS A 1 101 ? 12.965 -10.762 13.161 1.00 8.23 101 HIS A N 1
ATOM 809 C CA . HIS A 1 101 ? 12.144 -11.540 14.061 1.00 8.08 101 HIS A CA 1
ATOM 810 C C . HIS A 1 101 ? 13.008 -12.102 15.186 1.00 8.72 101 HIS A C 1
ATOM 811 O O . HIS A 1 101 ? 14.218 -12.327 15.017 1.00 7.80 101 HIS A O 1
ATOM 818 N N . TYR A 1 102 ? 12.366 -12.379 16.326 1.00 8.74 102 TYR A N 1
ATOM 819 C CA . TYR A 1 102 ? 13.075 -12.924 17.501 1.00 9.57 102 TYR A CA 1
ATOM 820 C C . TYR A 1 102 ? 12.300 -14.127 17.991 1.00 9.85 102 TYR A C 1
ATOM 821 O O . TYR A 1 102 ? 11.129 -14.004 18.373 1.00 11.04 102 TYR A O 1
ATOM 830 N N . LYS A 1 103 ? 12.947 -15.286 17.948 1.00 10.40 103 LYS A N 1
ATOM 831 C CA . LYS A 1 103 ? 12.271 -16.565 18.188 1.00 11.95 103 LYS A CA 1
ATOM 832 C C . LYS A 1 103 ? 13.091 -17.508 19.044 1.00 13.50 103 LYS A C 1
ATOM 833 O O . LYS A 1 103 ? 14.310 -17.400 19.115 1.00 12.63 103 LYS A O 1
ATOM 839 N N . TYR A 1 104 ? 12.421 -18.471 19.678 1.00 14.86 104 TYR A N 1
ATOM 840 C CA . TYR A 1 104 ? 13.134 -19.550 20.325 1.00 17.74 104 TYR A CA 1
ATOM 841 C C . TYR A 1 104 ? 13.339 -20.631 19.253 1.00 19.22 104 TYR A C 1
ATOM 842 O O . TYR A 1 104 ? 12.895 -20.448 18.132 1.00 20.97 104 TYR A O 1
ATOM 851 N N . ALA A 1 105 ? 14.001 -21.747 19.564 1.00 22.07 105 ALA A N 1
ATOM 852 C CA . ALA A 1 105 ? 14.293 -22.771 18.538 1.00 23.55 105 ALA A CA 1
ATOM 853 C C . ALA A 1 105 ? 13.087 -23.408 17.835 1.00 24.35 105 ALA A C 1
ATOM 854 O O . ALA A 1 105 ? 13.205 -23.869 16.707 1.00 24.97 105 ALA A O 1
ATOM 856 N N . ASN A 1 106 ? 11.932 -23.452 18.486 1.00 24.85 106 ASN A N 1
ATOM 857 C CA . ASN A 1 106 ? 10.794 -24.124 17.869 1.00 24.56 106 ASN A CA 1
ATOM 858 C C . ASN A 1 106 ? 9.950 -23.178 17.027 1.00 24.01 106 ASN A C 1
ATOM 859 O O . ASN A 1 106 ? 8.875 -23.545 16.523 1.00 23.77 106 ASN A O 1
ATOM 864 N N . GLY A 1 107 ? 10.435 -21.954 16.886 1.00 22.64 107 GLY A N 1
ATOM 865 C CA . GLY A 1 107 ? 9.733 -20.984 16.085 1.00 22.39 107 GLY A CA 1
ATOM 866 C C . GLY A 1 107 ? 8.792 -20.162 16.919 1.00 21.21 107 GLY A C 1
ATOM 867 O O . GLY A 1 107 ? 8.117 -19.264 16.393 1.00 22.34 107 GLY A O 1
ATOM 868 N N . THR A 1 108 ? 8.716 -20.442 18.216 1.00 20.66 108 THR A N 1
ATOM 869 C CA . THR A 1 108 ? 7.827 -19.617 19.027 1.00 20.07 108 THR A CA 1
ATOM 870 C C . THR A 1 108 ? 8.479 -18.250 19.254 1.00 18.71 108 THR A C 1
ATOM 871 O O . THR A 1 108 ? 9.717 -18.105 19.217 1.00 18.09 108 THR A O 1
ATOM 875 N N . LYS A 1 109 ? 7.637 -17.256 19.490 1.00 16.61 109 LYS A N 1
ATOM 876 C CA . LYS A 1 109 ? 8.084 -15.878 19.527 1.00 16.01 109 LYS A CA 1
ATOM 877 C C . LYS A 1 109 ? 8.782 -15.509 20.834 1.00 15.34 109 LYS A C 1
ATOM 878 O O . LYS A 1 109 ? 8.280 -15.792 21.922 1.00 15.03 109 LYS A O 1
ATOM 884 N N . ALA A 1 110 ? 9.930 -14.851 20.724 1.00 14.30 110 ALA A N 1
ATOM 885 C CA . ALA A 1 110 ? 10.702 -14.446 21.901 1.00 13.22 110 ALA A CA 1
ATOM 886 C C . ALA A 1 110 ? 10.567 -12.963 22.241 1.00 13.02 110 ALA A C 1
ATOM 887 O O . ALA A 1 110 ? 10.615 -12.586 23.403 1.00 13.38 110 ALA A O 1
ATOM 889 N N . ALA A 1 111 ? 10.416 -12.120 21.225 1.00 12.37 111 ALA A N 1
ATOM 890 C CA . ALA A 1 111 ? 10.312 -10.674 21.406 1.00 12.12 111 ALA A CA 1
ATOM 891 C C . ALA A 1 111 ? 9.647 -10.099 20.174 1.00 12.32 111 ALA A C 1
ATOM 892 O O . ALA A 1 111 ? 9.525 -10.793 19.166 1.00 11.63 111 ALA A O 1
ATOM 894 N N . GLU A 1 112 ? 9.210 -8.849 20.240 1.00 12.29 112 GLU A N 1
ATOM 895 C CA . GLU A 1 112 ? 8.567 -8.234 19.072 1.00 12.79 112 GLU A CA 1
ATOM 896 C C . GLU A 1 112 ? 9.612 -7.873 18.030 1.00 11.66 112 GLU A C 1
ATOM 897 O O . GLU A 1 112 ? 10.740 -7.539 18.371 1.00 12.15 112 GLU A O 1
ATOM 903 N N . ASP A 1 113 ? 9.220 -7.964 16.764 1.00 11.28 113 ASP A N 1
ATOM 904 C CA . ASP A 1 113 ? 10.055 -7.582 15.635 1.00 11.51 113 ASP A CA 1
ATOM 905 C C . ASP A 1 113 ? 10.637 -6.188 15.848 1.00 11.89 113 ASP A C 1
ATOM 906 O O . ASP A 1 113 ? 9.987 -5.324 16.452 1.00 11.52 113 ASP A O 1
ATOM 911 N N . GLN A 1 114 ? 11.843 -5.962 15.331 1.00 10.92 114 GLN A N 1
ATOM 912 C CA . GLN A 1 114 ? 12.364 -4.610 15.149 1.00 11.60 114 GLN A CA 1
ATOM 913 C C . GLN A 1 114 ? 12.549 -4.396 13.663 1.00 10.81 114 GLN A C 1
ATOM 914 O O . GLN A 1 114 ? 12.805 -5.344 12.925 1.00 10.90 114 GLN A O 1
ATOM 920 N N . THR A 1 115 ? 12.389 -3.155 13.233 1.00 10.50 115 THR A N 1
ATOM 921 C CA . THR A 1 115 ? 12.536 -2.818 11.827 1.00 9.15 115 THR A CA 1
ATOM 922 C C . THR A 1 115 ? 13.428 -1.629 11.663 1.00 9.08 115 THR A C 1
ATOM 923 O O . THR A 1 115 ? 13.651 -0.882 12.608 1.00 10.28 115 THR A O 1
ATOM 927 N N . ALA A 1 116 ? 13.939 -1.458 10.451 1.00 8.62 116 ALA A N 1
ATOM 928 C CA . ALA A 1 116 ? 14.717 -0.282 10.104 1.00 8.02 116 ALA A CA 1
ATOM 929 C C . ALA A 1 116 ? 14.509 -0.025 8.631 1.00 8.13 116 ALA A C 1
ATOM 930 O O . ALA A 1 116 ? 14.114 -0.929 7.885 1.00 7.98 116 ALA A O 1
ATOM 932 N N . GLN A 1 117 ? 14.808 1.196 8.200 1.00 8.13 117 GLN A N 1
ATOM 933 C CA . GLN A 1 117 ? 14.513 1.592 6.841 1.00 8.34 117 GLN A CA 1
ATOM 934 C C . GLN A 1 117 ? 15.701 2.259 6.178 1.00 8.49 117 GLN A C 1
ATOM 935 O O . GLN A 1 117 ? 16.522 2.892 6.847 1.00 7.97 117 GLN A O 1
ATOM 941 N N . VAL A 1 118 ? 15.818 2.063 4.862 1.00 7.53 118 VAL A N 1
ATOM 942 C CA . VAL A 1 118 ? 16.765 2.798 4.056 1.00 7.69 118 VAL A CA 1
ATOM 943 C C . VAL A 1 118 ? 16.007 3.394 2.868 1.00 7.55 118 VAL A C 1
ATOM 944 O O . VAL A 1 118 ? 14.942 2.897 2.442 1.00 7.85 118 VAL A O 1
ATOM 948 N N . THR A 1 119 ? 16.529 4.513 2.380 1.00 7.23 119 THR A N 1
ATOM 949 C CA . THR A 1 119 ? 15.908 5.216 1.261 1.00 7.46 119 THR A CA 1
ATOM 950 C C . THR A 1 119 ? 16.915 5.434 0.157 1.00 6.67 119 THR A C 1
ATOM 951 O O . THR A 1 119 ? 18.058 5.829 0.425 1.00 6.60 119 THR A O 1
ATOM 955 N N . PHE A 1 120 ? 16.526 5.133 -1.087 1.00 5.92 120 PHE A N 1
ATOM 956 C CA . PHE A 1 120 ? 17.371 5.394 -2.248 1.00 6.58 120 PHE A CA 1
ATOM 957 C C . PHE A 1 120 ? 16.789 6.532 -3.051 1.00 6.77 120 PHE A C 1
ATOM 958 O O . PHE A 1 120 ? 15.587 6.783 -2.967 1.00 6.07 120 PHE A O 1
ATOM 966 N N . THR A 1 121 ? 17.644 7.228 -3.798 1.00 5.91 121 THR A N 1
ATOM 967 C CA . THR A 1 121 ? 17.185 8.340 -4.624 1.00 6.55 121 THR A CA 1
ATOM 968 C C . THR A 1 121 ? 17.707 8.182 -6.039 1.00 6.37 121 THR A C 1
ATOM 969 O O . THR A 1 121 ? 18.700 7.500 -6.279 1.00 7.57 121 THR A O 1
ATOM 973 N N . ARG A 1 122 ? 17.018 8.814 -6.972 1.00 7.15 122 ARG A N 1
ATOM 974 C CA . ARG A 1 122 ? 17.467 8.809 -8.372 1.00 7.83 122 ARG A CA 1
ATOM 975 C C . ARG A 1 122 ? 17.024 10.124 -9.007 1.00 8.30 122 ARG A C 1
ATOM 976 O O . ARG A 1 122 ? 15.914 10.616 -8.723 1.00 7.92 122 ARG A O 1
ATOM 984 N N . ASN A 1 123 ? 17.910 10.719 -9.807 1.00 8.50 123 ASN A N 1
ATOM 985 C CA . ASN A 1 123 ? 17.547 11.900 -10.571 1.00 9.20 123 ASN A CA 1
ATOM 986 C C . ASN A 1 123 ? 16.878 11.466 -11.839 1.00 8.16 123 ASN A C 1
ATOM 987 O O . ASN A 1 123 ? 16.913 10.308 -12.184 1.00 9.13 123 ASN A O 1
ATOM 992 N N . GLY A 1 124 ? 16.267 12.405 -12.528 1.00 8.78 124 GLY A N 1
ATOM 993 C CA . GLY A 1 124 ? 15.598 12.068 -13.773 1.00 8.06 124 GLY A CA 1
ATOM 994 C C . GLY A 1 124 ? 15.587 13.247 -14.731 1.00 7.50 124 GLY A C 1
ATOM 995 O O . GLY A 1 124 ? 16.149 14.309 -14.460 1.00 6.34 124 GLY A O 1
ATOM 996 N N . VAL A 1 125 ? 14.971 13.011 -15.888 1.00 7.13 125 VAL A N 1
ATOM 997 C CA . VAL A 1 125 ? 14.825 14.028 -16.904 1.00 8.12 125 VAL A CA 1
ATOM 998 C C . VAL A 1 125 ? 13.338 14.095 -17.245 1.00 7.19 125 VAL A C 1
ATOM 999 O O . VAL A 1 125 ? 12.737 13.094 -17.683 1.00 7.64 125 VAL A O 1
ATOM 1003 N N . LEU A 1 126 ? 12.771 15.282 -17.065 1.00 7.88 126 LEU A N 1
ATOM 1004 C CA . LEU A 1 126 ? 11.356 15.506 -17.261 1.00 7.81 126 LEU A CA 1
ATOM 1005 C C . LEU A 1 126 ? 11.130 15.881 -18.719 1.00 7.52 126 LEU A C 1
ATOM 1006 O O . LEU A 1 126 ? 11.872 16.673 -19.292 1.00 7.56 126 LEU A O 1
ATOM 1011 N N . ASP A 1 127 ? 10.134 15.242 -19.314 1.00 6.55 127 ASP A N 1
ATOM 1012 C CA . ASP A 1 127 ? 9.685 15.567 -20.663 1.00 6.93 127 ASP A CA 1
ATOM 1013 C C . ASP A 1 127 ? 8.551 16.562 -20.484 1.00 6.99 127 ASP A C 1
ATOM 1014 O O . ASP A 1 127 ? 7.504 16.220 -19.952 1.00 7.52 127 ASP A O 1
ATOM 1019 N N . ASP A 1 128 ? 8.786 17.800 -20.902 1.00 7.29 128 ASP A N 1
ATOM 1020 C CA . ASP A 1 128 ? 7.826 18.858 -20.730 1.00 7.92 128 ASP A CA 1
ATOM 1021 C C . ASP A 1 128 ? 6.531 18.646 -21.516 1.00 7.29 128 ASP A C 1
ATOM 1022 O O . ASP A 1 128 ? 5.507 19.242 -21.163 1.00 7.36 128 ASP A O 1
ATOM 1027 N N . VAL A 1 129 ? 6.559 17.831 -22.575 1.00 6.34 129 VAL A N 1
ATOM 1028 C CA . VAL A 1 129 ? 5.325 17.605 -23.364 1.00 6.87 129 VAL A CA 1
ATOM 1029 C C . VAL A 1 129 ? 4.375 16.649 -22.649 1.00 7.29 129 VAL A C 1
ATOM 1030 O O . VAL A 1 129 ? 3.162 16.879 -22.597 1.00 7.53 129 VAL A O 1
ATOM 1034 N N . THR A 1 130 ? 4.939 15.579 -22.104 1.00 7.05 130 THR A N 1
ATOM 1035 C CA . THR A 1 130 ? 4.149 14.529 -21.472 1.00 7.37 130 THR A CA 1
ATOM 1036 C C . THR A 1 130 ? 3.999 14.699 -19.950 1.00 7.55 130 THR A C 1
ATOM 1037 O O . THR A 1 130 ? 3.085 14.115 -19.357 1.00 9.08 130 THR A O 1
ATOM 1041 N N . GLY A 1 131 ? 4.860 15.487 -19.313 1.00 7.64 131 GLY A N 1
ATOM 1042 C CA . GLY A 1 131 ? 4.883 15.541 -17.840 1.00 7.84 131 GLY A CA 1
ATOM 1043 C C . GLY A 1 131 ? 5.521 14.349 -17.138 1.00 7.25 131 GLY A C 1
ATOM 1044 O O . GLY A 1 131 ? 5.567 14.284 -15.903 1.00 7.81 131 GLY A O 1
ATOM 1045 N N . ILE A 1 132 ? 6.056 13.429 -17.917 1.00 8.01 132 ILE A N 1
ATOM 1046 C CA . ILE A 1 132 ? 6.657 12.198 -17.399 1.00 8.10 132 ILE A CA 1
ATOM 1047 C C . ILE A 1 132 ? 8.154 12.362 -17.183 1.00 8.01 132 ILE A C 1
ATOM 1048 O O . ILE A 1 132 ? 8.880 12.891 -18.050 1.00 7.17 132 ILE A O 1
ATOM 1053 N N . VAL A 1 133 ? 8.626 11.912 -16.016 1.00 6.73 133 VAL A N 1
ATOM 1054 C CA . VAL A 1 133 ? 10.055 11.908 -15.767 1.00 6.84 133 VAL A CA 1
ATOM 1055 C C . VAL A 1 133 ? 10.621 10.552 -16.166 1.00 6.78 133 VAL A C 1
ATOM 1056 O O . VAL A 1 133 ? 10.122 9.517 -15.722 1.00 7.11 133 VAL A O 1
ATOM 1060 N N . ALA A 1 134 ? 11.659 10.560 -16.999 1.00 6.43 134 ALA A N 1
ATOM 1061 C CA . ALA A 1 134 ? 12.484 9.386 -17.222 1.00 7.38 134 ALA A CA 1
ATOM 1062 C C . ALA A 1 134 ? 13.513 9.334 -16.116 1.00 7.40 134 ALA A C 1
ATOM 1063 O O . ALA A 1 134 ? 14.464 10.122 -16.106 1.00 7.46 134 ALA A O 1
ATOM 1065 N N . TRP A 1 135 ? 13.337 8.393 -15.187 1.00 6.90 135 TRP A N 1
ATOM 1066 C CA . TRP A 1 135 ? 14.230 8.318 -14.030 1.00 7.28 135 TRP A CA 1
ATOM 1067 C C . TRP A 1 135 ? 15.526 7.612 -14.380 1.00 7.49 135 TRP A C 1
ATOM 1068 O O . TRP A 1 135 ? 15.499 6.602 -15.061 1.00 9.11 135 TRP A O 1
ATOM 1079 N N . GLY A 1 136 ? 16.644 8.147 -13.887 1.00 8.20 136 GLY A N 1
ATOM 1080 C CA . GLY A 1 136 ? 17.946 7.543 -14.101 1.00 7.84 136 GLY A CA 1
ATOM 1081 C C . GLY A 1 136 ? 18.280 6.463 -13.078 1.00 8.67 136 GLY A C 1
ATOM 1082 O O . GLY A 1 136 ? 17.402 5.945 -12.363 1.00 8.92 136 GLY A O 1
ATOM 1083 N N . LYS A 1 137 ? 19.556 6.097 -13.034 1.00 8.34 137 LYS A N 1
ATOM 1084 C CA . LYS A 1 137 ? 19.995 5.032 -12.141 1.00 8.86 137 LYS A CA 1
ATOM 1085 C C . LYS A 1 137 ? 19.818 5.456 -10.701 1.00 7.99 137 LYS A C 1
ATOM 1086 O O . LYS A 1 137 ? 19.901 6.653 -10.385 1.00 7.91 137 LYS A O 1
ATOM 1092 N N . TRP A 1 138 ? 19.612 4.493 -9.810 1.00 8.07 138 TRP A N 1
ATOM 1093 C CA . TRP A 1 138 ? 19.645 4.827 -8.380 1.00 8.12 138 TRP A CA 1
ATOM 1094 C C . TRP A 1 138 ? 21.004 5.405 -8.008 1.00 9.20 138 TRP A C 1
ATOM 1095 O O . TRP A 1 138 ? 22.067 4.872 -8.410 1.00 9.39 138 TRP A O 1
ATOM 1106 N N . ASN A 1 139 ? 20.990 6.515 -7.288 1.00 8.83 139 ASN A N 1
ATOM 1107 C CA . ASN A 1 139 ? 22.222 7.239 -6.988 1.00 9.63 139 ASN A CA 1
ATOM 1108 C C . ASN A 1 139 ? 23.129 6.474 -6.024 1.00 10.34 139 ASN A C 1
ATOM 1109 O O . ASN A 1 139 ? 24.358 6.614 -6.075 1.00 10.52 139 ASN A O 1
ATOM 1114 N N . GLU A 1 140 ? 22.530 5.694 -5.128 1.00 9.45 140 GLU A N 1
ATOM 1115 C CA . GLU A 1 140 ? 23.323 4.966 -4.120 1.00 9.39 140 GLU A CA 1
ATOM 1116 C C . GLU A 1 140 ? 23.327 3.474 -4.469 1.00 9.51 140 GLU A C 1
ATOM 1117 O O . GLU A 1 140 ? 22.266 2.892 -4.662 1.00 8.66 140 GLU A O 1
ATOM 1123 N N . ALA A 1 141 ? 24.502 2.841 -4.557 1.00 9.08 141 ALA A N 1
ATOM 1124 C CA . ALA A 1 141 ? 24.531 1.442 -5.005 1.00 9.76 141 ALA A CA 1
ATOM 1125 C C . ALA A 1 141 ? 24.021 0.558 -3.880 1.00 10.28 141 ALA A C 1
ATOM 1126 O O . ALA A 1 141 ? 23.439 -0.510 -4.117 1.00 9.09 141 ALA A O 1
ATOM 1128 N N . SER A 1 142 ? 24.232 1.018 -2.657 1.00 10.08 142 SER A N 1
ATOM 1129 C CA . SER A 1 142 ? 23.599 0.357 -1.509 1.00 10.79 142 SER A CA 1
ATOM 1130 C C . SER A 1 142 ? 23.439 1.280 -0.317 1.00 9.94 142 SER A C 1
ATOM 1131 O O . SER A 1 142 ? 24.098 2.323 -0.229 1.00 10.91 142 SER A O 1
ATOM 1134 N N . GLN A 1 143 ? 22.547 0.917 0.598 1.00 8.56 143 GLN A N 1
ATOM 1135 C CA . GLN A 1 143 ? 22.372 1.683 1.825 1.00 8.83 143 GLN A CA 1
ATOM 1136 C C . GLN A 1 143 ? 22.345 0.739 3.018 1.00 8.58 143 GLN A C 1
ATOM 1137 O O . GLN A 1 143 ? 21.762 -0.348 2.945 1.00 8.04 143 GLN A O 1
ATOM 1143 N N . SER A 1 144 ? 22.951 1.167 4.126 1.00 9.58 144 SER A N 1
ATOM 1144 C CA . SER A 1 144 ? 22.991 0.317 5.333 1.00 10.72 144 SER A CA 1
ATOM 1145 C C . SER A 1 144 ? 21.897 0.707 6.334 1.00 10.98 144 SER A C 1
ATOM 1146 O O . SER A 1 144 ? 21.571 1.892 6.507 1.00 9.71 144 SER A O 1
ATOM 1149 N N . TYR A 1 145 ? 21.306 -0.307 6.963 1.00 9.59 145 TYR A N 1
ATOM 1150 C CA . TYR A 1 145 ? 20.259 -0.104 7.950 1.00 9.67 145 TYR A CA 1
ATOM 1151 C C . TYR A 1 145 ? 20.940 0.263 9.234 1.00 10.21 145 TYR A C 1
ATOM 1152 O O . TYR A 1 145 ? 22.096 -0.092 9.420 1.00 10.92 145 TYR A O 1
ATOM 1161 N N . LYS A 1 146 ? 20.240 1.002 10.084 1.00 10.53 146 LYS A N 1
ATOM 1162 C CA . LYS A 1 146 ? 20.713 1.257 11.450 1.00 12.00 146 LYS A CA 1
ATOM 1163 C C . LYS A 1 146 ? 20.934 -0.107 12.123 1.00 11.98 146 LYS A C 1
ATOM 1164 O O . LYS A 1 146 ? 20.185 -1.048 11.862 1.00 10.72 146 LYS A O 1
ATOM 1170 N N . ALA A 1 147 ? 21.947 -0.215 12.978 1.00 11.84 147 ALA A N 1
ATOM 1171 C CA . ALA A 1 147 ? 22.138 -1.445 13.757 1.00 12.95 147 ALA A CA 1
ATOM 1172 C C . ALA A 1 147 ? 20.976 -1.731 14.690 1.00 12.33 147 ALA A C 1
ATOM 1173 O O . ALA A 1 147 ? 20.494 -0.850 15.411 1.00 12.57 147 ALA A O 1
ATOM 1175 N N . LEU A 1 148 ? 20.526 -2.981 14.688 1.00 12.04 148 LEU A N 1
ATOM 1176 C CA . LEU A 1 148 ? 19.432 -3.386 15.568 1.00 11.33 148 LEU A CA 1
ATOM 1177 C C . LEU A 1 148 ? 19.951 -4.317 16.651 1.00 10.32 148 LEU A C 1
ATOM 1178 O O . LEU A 1 148 ? 20.497 -5.368 16.365 1.00 9.98 148 LEU A O 1
ATOM 1183 N N . THR A 1 149 ? 19.807 -3.896 17.903 1.00 11.04 149 THR A N 1
ATOM 1184 C CA . THR A 1 149 ? 20.326 -4.682 19.007 1.00 11.22 149 THR A CA 1
ATOM 1185 C C . THR A 1 149 ? 19.256 -5.653 19.448 1.00 10.21 149 THR A C 1
ATOM 1186 O O . THR A 1 149 ? 18.122 -5.262 19.749 1.00 9.96 149 THR A O 1
ATOM 1190 N N . SER A 1 150 ? 19.609 -6.924 19.453 1.00 11.05 150 SER A N 1
ATOM 1191 C CA . SER A 1 150 ? 18.671 -7.934 19.904 1.00 11.62 150 SER A CA 1
ATOM 1192 C C . SER A 1 150 ? 18.435 -7.738 21.411 1.00 12.44 150 SER A C 1
ATOM 1193 O O . SER A 1 150 ? 19.374 -7.441 22.166 1.00 12.44 150 SER A O 1
ATOM 1196 N N . PRO A 1 151 ? 17.182 -7.876 21.841 1.00 12.76 151 PRO A N 1
ATOM 1197 C CA . PRO A 1 151 ? 16.883 -7.691 23.261 1.00 13.69 151 PRO A CA 1
ATOM 1198 C C . PRO A 1 151 ? 17.539 -8.730 24.145 1.00 14.49 151 PRO A C 1
ATOM 1199 O O . PRO A 1 151 ? 17.803 -9.854 23.716 1.00 15.19 151 PRO A O 1
ATOM 1203 N N . THR A 1 152 ? 17.760 -8.352 25.395 1.00 16.13 152 THR A N 1
ATOM 1204 C CA . THR A 1 152 ? 18.285 -9.279 26.394 1.00 17.73 152 THR A CA 1
ATOM 1205 C C . THR A 1 152 ? 17.130 -9.991 27.068 1.00 17.94 152 THR A C 1
ATOM 1206 O O . THR A 1 152 ? 16.210 -9.358 27.571 1.00 18.78 152 THR A O 1
ATOM 1210 N N . ILE A 1 153 ? 17.166 -11.312 27.031 1.00 18.98 153 ILE A N 1
ATOM 1211 C CA . ILE A 1 153 ? 16.130 -12.128 27.636 1.00 19.92 153 ILE A CA 1
ATOM 1212 C C . ILE A 1 153 ? 16.813 -13.028 28.669 1.00 20.76 153 ILE A C 1
ATOM 1213 O O . ILE A 1 153 ? 17.651 -13.861 28.322 1.00 20.74 153 ILE A O 1
ATOM 1218 N N . ALA A 1 154 ? 16.480 -12.839 29.945 1.00 21.62 154 ALA A N 1
ATOM 1219 C CA . ALA A 1 154 ? 17.135 -13.608 31.006 1.00 21.54 154 ALA A CA 1
ATOM 1220 C C . ALA A 1 154 ? 17.105 -15.093 30.700 1.00 21.37 154 ALA A C 1
ATOM 1221 O O . ALA A 1 154 ? 16.060 -15.651 30.363 1.00 21.23 154 ALA A O 1
ATOM 1223 N N . GLY A 1 155 ? 18.261 -15.730 30.807 1.00 20.77 155 GLY A N 1
ATOM 1224 C CA . GLY A 1 155 ? 18.348 -17.162 30.666 1.00 20.45 155 GLY A CA 1
ATOM 1225 C C . GLY A 1 155 ? 18.642 -17.605 29.255 1.00 19.94 155 GLY A C 1
ATOM 1226 O O . GLY A 1 155 ? 18.744 -18.798 28.994 1.00 20.56 155 GLY A O 1
ATOM 1227 N N . TYR A 1 156 ? 18.765 -16.636 28.346 1.00 18.94 156 TYR A N 1
ATOM 1228 C CA . TYR A 1 156 ? 18.969 -16.920 26.928 1.00 18.48 156 TYR A CA 1
ATOM 1229 C C . TYR A 1 156 ? 20.016 -15.992 26.295 1.00 16.83 156 TYR A C 1
ATOM 1230 O O . TYR A 1 156 ? 20.292 -14.911 26.801 1.00 17.41 156 TYR A O 1
ATOM 1239 N N . ALA A 1 157 ? 20.572 -16.440 25.174 1.00 16.52 157 ALA A N 1
ATOM 1240 C CA . ALA A 1 157 ? 21.515 -15.660 24.377 1.00 15.27 157 ALA A CA 1
ATOM 1241 C C . ALA A 1 157 ? 21.050 -15.684 22.926 1.00 13.95 157 ALA A C 1
ATOM 1242 O O . ALA A 1 157 ? 20.750 -16.742 22.387 1.00 13.16 157 ALA A O 1
ATOM 1244 N N . PRO A 1 158 ? 21.040 -14.518 22.283 1.00 13.35 158 PRO A N 1
ATOM 1245 C CA . PRO A 1 158 ? 20.626 -14.442 20.883 1.00 12.89 158 PRO A CA 1
ATOM 1246 C C . PRO A 1 158 ? 21.716 -14.954 19.925 1.00 13.29 158 PRO A C 1
ATOM 1247 O O . PRO A 1 158 ? 22.904 -14.852 20.235 1.00 15.37 158 PRO A O 1
ATOM 1251 N N . SER A 1 159 ? 21.316 -15.469 18.770 1.00 13.50 159 SER A N 1
ATOM 1252 C CA . SER A 1 159 ? 22.227 -15.972 17.768 1.00 12.95 159 SER A CA 1
ATOM 1253 C C . SER A 1 159 ? 23.055 -14.839 17.174 1.00 13.64 159 SER A C 1
ATOM 1254 O O . SER A 1 159 ? 24.174 -15.058 16.716 1.00 14.06 159 SER A O 1
ATOM 1257 N N . GLU A 1 160 ? 22.511 -13.631 17.190 1.00 12.52 160 GLU A N 1
ATOM 1258 C CA . GLU A 1 160 ? 23.253 -12.471 16.713 1.00 12.87 160 GLU A CA 1
ATOM 1259 C C . GLU A 1 160 ? 22.891 -11.306 17.598 1.00 12.57 160 GLU A C 1
ATOM 1260 O O . GLU A 1 160 ? 21.708 -10.960 17.745 1.00 12.03 160 GLU A O 1
ATOM 1266 N N . ALA A 1 161 ? 23.901 -10.731 18.233 1.00 12.10 161 ALA A N 1
ATOM 1267 C CA . ALA A 1 161 ? 23.664 -9.724 19.234 1.00 11.91 161 ALA A CA 1
ATOM 1268 C C . ALA A 1 161 ? 23.224 -8.389 18.650 1.00 12.12 161 ALA A C 1
ATOM 1269 O O . ALA A 1 161 ? 22.351 -7.732 19.201 1.00 11.20 161 ALA A O 1
ATOM 1271 N N . VAL A 1 162 ? 23.834 -8.010 17.528 1.00 12.00 162 VAL A N 1
ATOM 1272 C CA . VAL A 1 162 ? 23.524 -6.760 16.860 1.00 12.87 162 VAL A CA 1
ATOM 1273 C C . VAL A 1 162 ? 23.426 -7.073 15.380 1.00 11.84 162 VAL A C 1
ATOM 1274 O O . VAL A 1 162 ? 24.363 -7.615 14.794 1.00 11.95 162 VAL A O 1
ATOM 1278 N N . VAL A 1 163 ? 22.268 -6.779 14.793 1.00 10.85 163 VAL A N 1
ATOM 1279 C CA . VAL A 1 163 ? 22.043 -7.077 13.378 1.00 9.70 163 VAL A CA 1
ATOM 1280 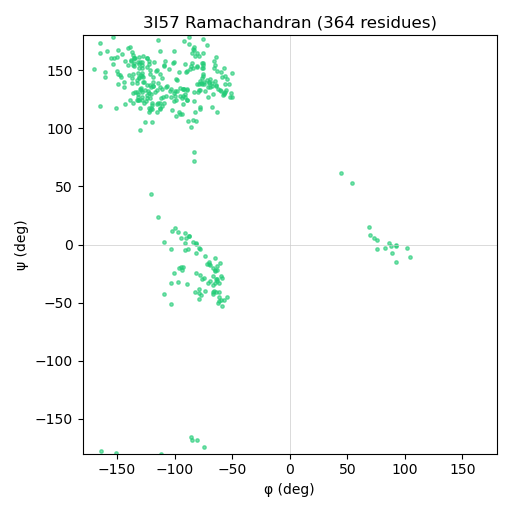C C . VAL A 1 163 ? 22.319 -5.844 12.526 1.00 9.29 163 VAL A C 1
ATOM 1281 O O . VAL A 1 163 ? 21.641 -4.838 12.655 1.00 9.90 163 VAL A O 1
ATOM 1285 N N . LYS A 1 164 ? 23.355 -5.940 11.704 1.00 8.88 164 LYS A N 1
ATOM 1286 C CA . LYS A 1 164 ? 23.745 -4.903 10.762 1.00 9.33 164 LYS A CA 1
ATOM 1287 C C . LYS A 1 164 ? 23.669 -5.475 9.363 1.00 7.94 164 LYS A C 1
ATOM 1288 O O . LYS A 1 164 ? 24.367 -6.439 9.018 1.00 7.08 164 LYS A O 1
ATOM 1294 N N . ARG A 1 165 ? 22.790 -4.913 8.549 1.00 9.30 165 ARG A N 1
ATOM 1295 C CA . ARG A 1 165 ? 22.690 -5.376 7.155 1.00 7.98 165 ARG A CA 1
ATOM 1296 C C . ARG A 1 165 ? 22.526 -4.172 6.242 1.00 8.41 165 ARG A C 1
ATOM 1297 O O . ARG A 1 165 ? 22.277 -3.068 6.713 1.00 8.14 165 ARG A O 1
ATOM 1305 N N . SER A 1 166 ? 22.623 -4.414 4.939 1.00 8.17 166 SER A N 1
ATOM 1306 C CA . SER A 1 166 ? 22.490 -3.373 3.925 1.00 8.77 166 SER A CA 1
ATOM 1307 C C . SER A 1 166 ? 21.595 -3.899 2.828 1.00 8.20 166 SER A C 1
ATOM 1308 O O . SER A 1 166 ? 21.408 -5.119 2.697 1.00 9.59 166 SER A O 1
ATOM 1311 N N . SER A 1 167 ? 21.042 -2.986 2.034 1.00 7.96 167 SER A N 1
ATOM 1312 C CA . SER A 1 167 ? 20.334 -3.390 0.815 1.00 7.37 167 SER A CA 1
ATOM 1313 C C . SER A 1 167 ? 20.983 -2.739 -0.409 1.00 7.66 167 SER A C 1
ATOM 1314 O O . SER A 1 167 ? 21.464 -1.603 -0.348 1.00 8.35 167 SER A O 1
ATOM 1317 N N . ASN A 1 168 ? 20.967 -3.454 -1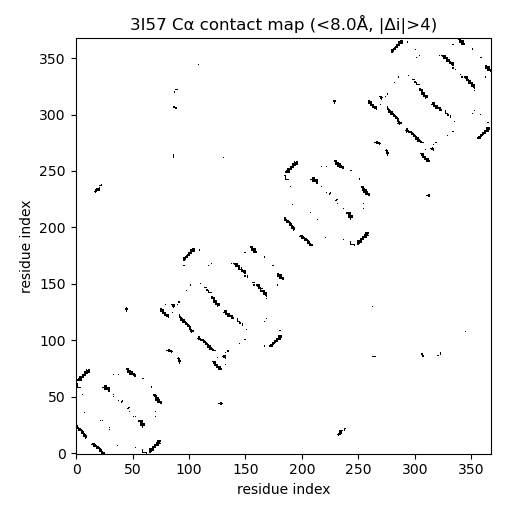.519 1.00 7.38 168 ASN A N 1
ATOM 1318 C CA . ASN A 1 168 ? 21.428 -2.935 -2.805 1.00 6.87 168 ASN A CA 1
ATOM 1319 C C . ASN A 1 168 ? 20.288 -2.174 -3.461 1.00 7.67 168 ASN A C 1
ATOM 1320 O O . ASN A 1 168 ? 19.144 -2.435 -3.163 1.00 7.92 168 ASN A O 1
ATOM 1325 N N . SER A 1 169 ? 20.603 -1.239 -4.361 1.00 8.18 169 SER A N 1
ATOM 1326 C CA . SER A 1 169 ? 19.566 -0.369 -4.934 1.00 7.65 169 SER A CA 1
ATOM 1327 C C . SER A 1 169 ? 18.615 -1.104 -5.888 1.00 7.45 169 SER A C 1
ATOM 1328 O O . SER A 1 169 ? 17.527 -0.580 -6.170 1.00 6.99 169 SER A O 1
ATOM 1331 N N . ASP A 1 170 ? 18.999 -2.311 -6.332 1.00 7.29 170 ASP A N 1
ATOM 1332 C CA . ASP A 1 170 ? 18.116 -3.149 -7.157 1.00 8.10 170 ASP A CA 1
ATOM 1333 C C . ASP A 1 170 ? 17.082 -3.936 -6.357 1.00 8.30 170 ASP A C 1
ATOM 1334 O O . ASP A 1 170 ? 16.180 -4.546 -6.939 1.00 7.84 170 ASP A O 1
ATOM 1339 N N . ALA A 1 171 ? 17.175 -3.912 -5.029 1.00 7.66 171 ALA A N 1
ATOM 1340 C CA . ALA A 1 171 ? 16.242 -4.694 -4.222 1.00 7.21 171 ALA A CA 1
ATOM 1341 C C . ALA A 1 171 ? 14.864 -4.060 -4.195 1.00 7.72 171 ALA A C 1
ATOM 1342 O O . ALA A 1 171 ? 14.746 -2.830 -4.120 1.00 7.24 171 ALA A O 1
ATOM 1344 N N . GLU A 1 172 ? 13.845 -4.899 -4.277 1.00 7.13 172 GLU A N 1
ATOM 1345 C CA . GLU A 1 172 ? 12.468 -4.413 -4.207 1.00 8.28 172 GLU A CA 1
ATOM 1346 C C . GLU A 1 172 ? 11.956 -4.470 -2.763 1.00 8.79 172 GLU A C 1
ATOM 1347 O O . GLU A 1 172 ? 11.007 -3.779 -2.415 1.00 8.46 172 GLU A O 1
ATOM 1353 N N . GLN A 1 173 ? 12.568 -5.300 -1.921 1.00 8.34 173 GLN A N 1
ATOM 1354 C CA . GLN A 1 173 ? 12.222 -5.256 -0.495 1.00 9.15 173 GLN A CA 1
ATOM 1355 C C . GLN A 1 173 ? 13.487 -5.430 0.302 1.00 8.63 173 GLN A C 1
ATOM 1356 O O . GLN A 1 173 ? 14.459 -6.001 -0.205 1.00 7.71 173 GLN A O 1
ATOM 1362 N N . GLY A 1 174 ? 13.475 -4.917 1.529 1.00 8.01 174 GLY A N 1
ATOM 1363 C CA . GLY A 1 174 ? 14.605 -5.095 2.445 1.00 8.52 174 GLY A CA 1
ATOM 1364 C C . GLY A 1 174 ? 14.624 -6.509 2.997 1.00 8.31 174 GLY A C 1
ATOM 1365 O O . GLY A 1 174 ? 13.741 -7.307 2.687 1.00 9.79 174 GLY A O 1
ATOM 1366 N N . PRO A 1 175 ? 15.641 -6.851 3.800 1.00 8.22 175 PRO A N 1
ATOM 1367 C CA . PRO A 1 175 ? 15.772 -8.249 4.234 1.00 8.20 175 PRO A CA 1
ATOM 1368 C C . PRO A 1 175 ? 14.848 -8.556 5.387 1.00 8.48 175 PRO A C 1
ATOM 1369 O O . PRO A 1 175 ? 14.547 -7.668 6.181 1.00 8.06 175 PRO A O 1
ATOM 1373 N N . THR A 1 176 ? 14.455 -9.818 5.529 1.00 8.00 176 THR A N 1
ATOM 1374 C CA . THR A 1 176 ? 13.697 -10.238 6.701 1.00 8.41 176 THR A CA 1
ATOM 1375 C C . THR A 1 176 ? 14.427 -11.449 7.251 1.00 6.97 176 THR A C 1
ATOM 1376 O O . THR A 1 176 ? 14.713 -12.392 6.488 1.00 8.19 176 THR A O 1
ATOM 1380 N N . LEU A 1 177 ? 14.776 -11.428 8.534 1.00 7.27 177 LEU A N 1
ATOM 1381 C CA . LEU A 1 177 ? 15.643 -12.468 9.067 1.00 7.90 177 LEU A CA 1
ATOM 1382 C C . LEU A 1 177 ? 15.255 -12.755 10.484 1.00 8.28 177 LEU A C 1
ATOM 1383 O O . LEU A 1 177 ? 14.517 -11.996 11.061 1.00 7.99 177 LEU A O 1
ATOM 1388 N N . THR A 1 178 ? 15.713 -13.880 11.019 1.00 8.43 178 THR A N 1
ATOM 1389 C CA . THR A 1 178 ? 15.339 -14.290 12.358 1.00 8.86 178 THR A CA 1
ATOM 1390 C C . THR A 1 178 ? 16.570 -14.502 13.222 1.00 9.02 178 THR A C 1
ATOM 1391 O O . THR A 1 178 ? 17.493 -15.197 12.829 1.00 9.94 178 THR A O 1
ATOM 1395 N N . VAL A 1 179 ? 16.557 -13.873 14.385 1.00 9.40 179 VAL A N 1
ATOM 1396 C CA . VAL A 1 179 ? 17.507 -14.089 15.463 1.00 9.44 179 VAL A CA 1
ATOM 1397 C C . VAL A 1 179 ? 16.866 -15.172 16.368 1.00 10.09 179 VAL A C 1
ATOM 1398 O O . VAL A 1 179 ? 15.673 -15.087 16.666 1.00 9.15 179 VAL A O 1
ATOM 1402 N N . ILE A 1 180 ? 17.647 -16.183 16.760 1.00 10.67 180 ILE A N 1
ATOM 1403 C CA . ILE A 1 180 ? 17.155 -17.336 17.545 1.00 11.87 180 ILE A CA 1
ATOM 1404 C C . ILE A 1 180 ? 17.784 -17.274 18.934 1.00 12.38 180 ILE A C 1
ATOM 1405 O O . ILE A 1 180 ? 18.988 -17.006 19.048 1.00 13.02 180 ILE A O 1
ATOM 1410 N N . TYR A 1 181 ? 16.981 -17.494 19.980 1.00 11.92 181 TYR A N 1
ATOM 1411 C CA . TYR A 1 181 ? 17.462 -17.441 21.356 1.00 12.96 181 TYR A CA 1
ATOM 1412 C C . TYR A 1 181 ? 17.635 -18.847 21.894 1.00 14.28 181 TYR A C 1
ATOM 1413 O O . TYR A 1 181 ? 16.714 -19.674 21.822 1.00 14.29 181 TYR A O 1
ATOM 1422 N N . THR A 1 182 ? 18.830 -19.109 22.409 1.00 16.21 182 THR A N 1
ATOM 1423 C CA . THR A 1 182 ? 19.193 -20.426 22.912 1.00 17.56 182 THR A CA 1
ATOM 1424 C C . THR A 1 182 ? 19.416 -20.345 24.420 1.00 17.95 182 THR A C 1
ATOM 1425 O O . THR A 1 182 ? 20.000 -19.393 24.927 1.00 17.70 182 THR A O 1
ATOM 1429 N N . ALA A 1 183 ? 18.937 -21.350 25.145 1.00 19.04 183 ALA A N 1
ATOM 1430 C CA . ALA A 1 183 ? 19.088 -21.352 26.594 1.00 19.74 183 ALA A CA 1
ATOM 1431 C C . ALA A 1 183 ? 20.553 -21.442 27.022 1.00 20.49 183 ALA A C 1
ATOM 1432 O O . ALA A 1 183 ? 21.345 -22.132 26.388 1.00 21.20 183 ALA A O 1
ATOM 1434 N N . ASP A 1 184 ? 20.899 -20.705 28.074 1.00 20.95 184 ASP A N 1
ATOM 1435 C CA . ASP A 1 184 ? 22.226 -20.749 28.693 1.00 22.43 184 ASP A CA 1
ATOM 1436 C C . ASP A 1 184 ? 22.494 -22.129 29.304 1.00 21.86 184 ASP A C 1
ATOM 1437 O O . ASP A 1 184 ? 21.593 -22.695 29.934 1.00 22.18 184 ASP A O 1
ATOM 1442 N N . MET B 1 1 ? -30.318 28.924 -56.344 1.00 15.65 1 MET B N 1
ATOM 1443 C CA . MET B 1 1 ? -29.311 29.278 -55.301 1.00 15.28 1 MET B CA 1
ATOM 1444 C C . MET B 1 1 ? -28.216 28.228 -55.261 1.00 14.87 1 MET B C 1
ATOM 1445 O O . MET B 1 1 ? -28.426 27.088 -55.681 1.00 14.29 1 MET B O 1
ATOM 1450 N N . GLN B 1 2 ? -27.062 28.620 -54.726 1.00 13.64 2 GLN B N 1
ATOM 1451 C CA . GLN B 1 2 ? -25.949 27.706 -54.494 1.00 12.89 2 GLN B CA 1
ATOM 1452 C C . GLN B 1 2 ? -25.991 27.344 -53.015 1.00 12.29 2 GLN B C 1
ATOM 1453 O O . GLN B 1 2 ? -26.552 28.087 -52.220 1.00 11.94 2 GLN B O 1
ATOM 1459 N N . LYS B 1 3 ? -25.408 26.198 -52.668 1.00 11.82 3 LYS B N 1
ATOM 1460 C CA . LYS B 1 3 ? -25.413 25.716 -51.298 1.00 11.40 3 LYS B CA 1
ATOM 1461 C C . LYS B 1 3 ? -24.012 25.393 -50.858 1.00 10.32 3 LYS B C 1
ATOM 1462 O O . LYS B 1 3 ? -23.219 24.819 -51.623 1.00 9.60 3 LYS B O 1
ATOM 1468 N N . VAL B 1 4 ? -23.711 25.748 -49.614 1.00 9.13 4 VAL B N 1
ATOM 1469 C CA . VAL B 1 4 ? -22.404 25.458 -49.029 1.00 7.96 4 VAL B CA 1
ATOM 1470 C C . VAL B 1 4 ? -22.685 24.772 -47.709 1.00 6.96 4 VAL B C 1
ATOM 1471 O O . VAL B 1 4 ? -23.661 25.094 -47.044 1.00 7.35 4 VAL B O 1
ATOM 1475 N N . HIS B 1 5 ? -21.838 23.821 -47.330 1.00 7.19 5 HIS B N 1
ATOM 1476 C CA . HIS B 1 5 ? -22.036 23.101 -46.076 1.00 6.14 5 HIS B CA 1
ATOM 1477 C C . HIS B 1 5 ? -20.725 23.080 -45.325 1.00 6.31 5 HIS B C 1
ATOM 1478 O O . HIS B 1 5 ? -19.731 22.637 -45.877 1.00 6.93 5 HIS B O 1
ATOM 1485 N N . VAL B 1 6 ? -20.702 23.559 -44.085 1.00 6.54 6 VAL B N 1
ATOM 1486 C CA . VAL B 1 6 ? -19.445 23.591 -43.330 1.00 6.45 6 VAL B CA 1
ATOM 1487 C C . VAL B 1 6 ? -19.661 22.617 -42.176 1.00 6.20 6 VAL B C 1
ATOM 1488 O O . VAL B 1 6 ? -20.613 22.770 -41.395 1.00 6.87 6 VAL B O 1
ATOM 1492 N N . GLN B 1 7 ? -18.795 21.606 -42.088 1.00 6.59 7 GLN B N 1
ATOM 1493 C CA . GLN B 1 7 ? -19.028 20.470 -41.208 1.00 6.91 7 GLN B CA 1
ATOM 1494 C C . GLN B 1 7 ? -17.983 20.528 -40.084 1.00 6.79 7 GLN B C 1
ATOM 1495 O O . GLN B 1 7 ? -16.787 20.617 -40.360 1.00 7.85 7 GLN B O 1
ATOM 1501 N N . TYR B 1 8 ? -18.445 20.505 -38.844 1.00 6.34 8 TYR B N 1
ATOM 1502 C CA . TYR B 1 8 ? -17.565 20.514 -37.684 1.00 6.75 8 TYR B CA 1
ATOM 1503 C C . TYR B 1 8 ? -17.516 19.072 -37.221 1.00 6.63 8 TYR B C 1
ATOM 1504 O O . TYR B 1 8 ? -18.554 18.478 -36.909 1.00 7.67 8 TYR B O 1
ATOM 1513 N N . ILE B 1 9 ? -16.305 18.531 -37.151 1.00 6.35 9 ILE B N 1
ATOM 1514 C CA . ILE B 1 9 ? -16.114 17.111 -37.082 1.00 6.35 9 ILE B CA 1
ATOM 1515 C C . ILE B 1 9 ? -15.187 16.776 -35.920 1.00 6.52 9 ILE B C 1
ATOM 1516 O O . ILE B 1 9 ? -14.171 17.415 -35.746 1.00 7.03 9 ILE B O 1
ATOM 1521 N N . ASP B 1 10 ? -15.560 15.775 -35.137 1.00 7.21 10 ASP B N 1
ATOM 1522 C CA . ASP B 1 10 ? -14.625 15.149 -34.172 1.00 6.66 10 ASP B CA 1
ATOM 1523 C C . ASP B 1 10 ? -13.780 14.142 -34.960 1.00 7.06 10 ASP B C 1
ATOM 1524 O O . ASP B 1 10 ? -14.280 13.062 -35.326 1.00 7.80 10 ASP B O 1
ATOM 1529 N N . GLY B 1 11 ? -12.518 14.485 -35.194 1.00 7.41 11 GLY B N 1
ATOM 1530 C CA . GLY B 1 11 ? -11.614 13.690 -36.007 1.00 8.67 11 GLY B CA 1
ATOM 1531 C C . GLY B 1 11 ? -11.167 12.399 -35.333 1.00 8.70 11 GLY B C 1
ATOM 1532 O O . GLY B 1 11 ? -10.641 11.515 -35.989 1.00 9.83 11 GLY B O 1
ATOM 1533 N N . GLU B 1 12 ? -11.348 12.304 -34.023 1.00 9.42 12 GLU B N 1
ATOM 1534 C CA . GLU B 1 12 ? -10.995 11.085 -33.300 1.00 10.66 12 GLU B CA 1
ATOM 1535 C C . GLU B 1 12 ? -12.045 10.007 -33.460 1.00 11.60 12 GLU B C 1
ATOM 1536 O O . GLU B 1 12 ? -11.714 8.847 -33.665 1.00 12.86 12 GLU B O 1
ATOM 1542 N N . THR B 1 13 ? -13.316 10.387 -33.387 1.00 11.38 13 THR B N 1
ATOM 1543 C CA . THR B 1 13 ? -14.393 9.414 -33.441 1.00 11.60 13 THR B CA 1
ATOM 1544 C C . THR B 1 13 ? -15.081 9.388 -34.797 1.00 11.03 13 THR B C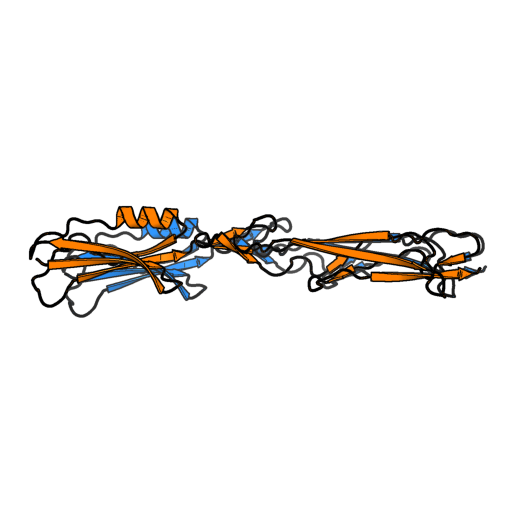 1
ATOM 1545 O O . THR B 1 13 ? -15.982 8.576 -35.008 1.00 9.81 13 THR B O 1
ATOM 1549 N N . ASP B 1 14 ? -14.670 10.291 -35.682 1.00 10.52 14 ASP B N 1
ATOM 1550 C CA . ASP B 1 14 ? -15.280 10.459 -36.993 1.00 11.15 14 ASP B CA 1
ATOM 1551 C C . ASP B 1 14 ? -16.777 10.674 -36.862 1.00 10.98 14 ASP B C 1
ATOM 1552 O O . ASP B 1 14 ? -17.598 9.985 -37.490 1.00 11.80 14 ASP B O 1
ATOM 1557 N N . GLN B 1 15 ? -17.134 11.641 -36.038 1.00 10.80 15 GLN B N 1
ATOM 1558 C CA . GLN B 1 15 ? -18.532 11.974 -35.827 1.00 11.01 15 GLN B CA 1
ATOM 1559 C C . GLN B 1 15 ? -18.779 13.401 -36.248 1.00 11.53 15 GLN B C 1
ATOM 1560 O O . GLN B 1 15 ? -18.006 14.298 -35.924 1.00 8.73 15 GLN B O 1
ATOM 1566 N N . MET B 1 16 ? -19.873 13.625 -36.958 1.00 10.52 16 MET B N 1
ATOM 1567 C CA . MET B 1 16 ? -20.226 14.981 -37.287 1.00 11.84 16 MET B CA 1
ATOM 1568 C C . MET B 1 16 ? -20.856 15.722 -36.120 1.00 11.19 16 MET B C 1
ATOM 1569 O O . MET B 1 16 ? -21.939 15.346 -35.679 1.00 11.89 16 MET B O 1
ATOM 1574 N N . LEU B 1 17 ? -20.226 16.801 -35.643 1.00 9.61 17 LEU B N 1
ATOM 1575 C CA . LEU B 1 17 ? -20.761 17.562 -34.509 1.00 9.71 17 LEU B CA 1
ATOM 1576 C C . LEU B 1 17 ? -21.839 18.550 -34.899 1.00 9.67 17 LEU B C 1
ATOM 1577 O O . LEU B 1 17 ? -22.819 18.739 -34.176 1.00 10.24 17 LEU B O 1
ATOM 1582 N N . ARG B 1 18 ? -21.632 19.216 -36.021 1.00 8.86 18 ARG B N 1
ATOM 1583 C CA . ARG B 1 18 ? -22.572 20.219 -36.504 1.00 9.66 18 ARG B CA 1
ATOM 1584 C C . ARG B 1 18 ? -22.304 20.421 -37.988 1.00 8.85 18 ARG B C 1
ATOM 1585 O O . ARG B 1 18 ? -21.143 20.352 -38.416 1.00 8.91 18 ARG B O 1
ATOM 1593 N N . GLN B 1 19 ? -23.371 20.647 -38.763 1.00 8.47 19 GLN B N 1
ATOM 1594 C CA . GLN B 1 19 ? -23.224 21.099 -40.140 1.00 8.13 19 GLN B CA 1
ATOM 1595 C C . GLN B 1 19 ? -24.013 22.378 -40.326 1.00 7.77 19 GLN B C 1
ATOM 1596 O O . GLN B 1 19 ? -25.228 22.439 -40.021 1.00 8.12 19 GLN B O 1
ATOM 1602 N N . ASP B 1 20 ? -23.316 23.416 -40.768 1.00 7.61 20 ASP B N 1
ATOM 1603 C CA . ASP B 1 20 ? -23.956 24.710 -41.045 1.00 7.91 20 ASP B CA 1
ATOM 1604 C C . ASP B 1 20 ? -24.199 24.765 -42.534 1.00 8.50 20 ASP B C 1
ATOM 1605 O O . ASP B 1 20 ? -23.258 24.604 -43.310 1.00 7.50 20 ASP B O 1
ATOM 1610 N N . ASP B 1 21 ? -25.452 24.989 -42.925 1.00 8.66 21 ASP B N 1
ATOM 1611 C CA . ASP B 1 21 ? -25.829 25.046 -44.342 1.00 9.76 21 ASP B CA 1
ATOM 1612 C C . ASP B 1 21 ? -26.051 26.503 -44.753 1.00 10.72 21 ASP B C 1
ATOM 1613 O O . ASP B 1 21 ? -26.726 27.264 -44.059 1.00 11.19 21 ASP B O 1
ATOM 1618 N N . LEU B 1 22 ? -25.469 26.901 -45.877 1.00 10.68 22 LEU B N 1
ATOM 1619 C CA . LEU B 1 22 ? -25.566 28.273 -46.324 1.00 10.03 22 LEU B CA 1
ATOM 1620 C C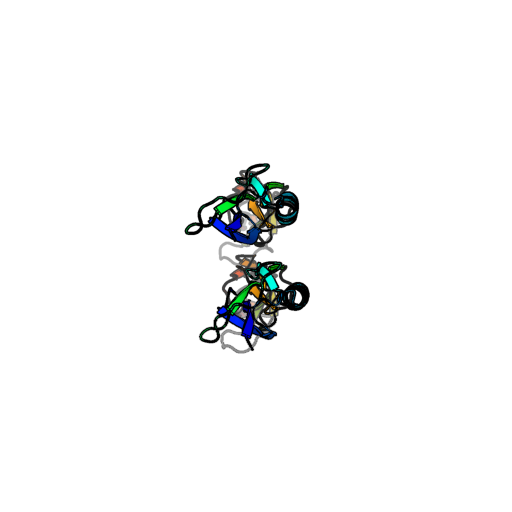 . LEU B 1 22 ? -26.091 28.269 -47.757 1.00 10.26 22 LEU B C 1
ATOM 1621 O O . LEU B 1 22 ? -25.745 27.375 -48.531 1.00 10.98 22 LEU B O 1
ATOM 1626 N N . ASP B 1 23 ? -26.971 29.220 -48.063 1.00 10.46 23 ASP B N 1
ATOM 1627 C CA . ASP B 1 23 ? -27.454 29.491 -49.418 1.00 11.15 23 ASP B CA 1
ATOM 1628 C C . ASP B 1 23 ? -26.926 30.834 -49.912 1.00 10.05 23 ASP B C 1
ATOM 1629 O O . ASP B 1 23 ? -26.865 31.799 -49.162 1.00 11.23 23 ASP B O 1
ATOM 1634 N N . GLY B 1 24 ? -26.610 30.925 -51.198 1.00 9.59 24 GLY B N 1
ATOM 1635 C CA . GLY B 1 24 ? -26.105 32.185 -51.732 1.00 7.95 24 GLY B CA 1
ATOM 1636 C C . GLY B 1 24 ? -26.135 32.226 -53.249 1.00 7.80 24 GLY B C 1
ATOM 1637 O O . GLY B 1 24 ? -26.444 31.220 -53.908 1.00 8.21 24 GLY B O 1
ATOM 1638 N N . TYR B 1 25 ? -25.823 33.392 -53.803 1.00 7.61 25 TYR B N 1
ATOM 1639 C CA . TYR B 1 25 ? -25.809 33.542 -55.256 1.00 7.73 25 TYR B CA 1
ATOM 1640 C C . TYR B 1 25 ? -24.444 33.127 -55.845 1.00 8.02 25 TYR B C 1
ATOM 1641 O O . TYR B 1 25 ? -23.416 33.224 -55.195 1.00 8.39 25 TYR B O 1
ATOM 1650 N N . THR B 1 26 ? -24.446 32.643 -57.079 1.00 8.02 26 THR B N 1
ATOM 1651 C CA . THR B 1 26 ? -23.205 32.454 -57.806 1.00 8.03 26 THR B CA 1
ATOM 1652 C C . THR B 1 26 ? -22.329 33.712 -57.769 1.00 7.44 26 THR B C 1
ATOM 1653 O O . THR B 1 26 ? -22.795 34.831 -58.059 1.00 7.28 26 THR B O 1
ATOM 1657 N N . ASP B 1 27 ? -21.082 33.517 -57.344 1.00 7.67 27 ASP B N 1
ATOM 1658 C CA . ASP B 1 27 ? -20.096 34.574 -57.322 1.00 10.14 27 ASP B CA 1
ATOM 1659 C C . ASP B 1 27 ? -20.189 35.482 -56.083 1.00 10.22 27 ASP B C 1
ATOM 1660 O O . ASP B 1 27 ? -19.375 36.382 -55.930 1.00 9.99 27 ASP B O 1
ATOM 1665 N N . GLU B 1 28 ? -21.173 35.251 -55.207 1.00 9.94 28 GLU B N 1
ATOM 1666 C CA . GLU B 1 28 ? -21.283 35.994 -53.949 1.00 9.71 28 GLU B CA 1
ATOM 1667 C C . GLU B 1 28 ? -20.216 35.485 -52.988 1.00 9.32 28 GLU B C 1
ATOM 1668 O O . GLU B 1 28 ? -20.002 34.279 -52.892 1.00 8.36 28 GLU B O 1
ATOM 1674 N N . THR B 1 29 ? -19.566 36.394 -52.270 1.00 8.75 29 THR B N 1
ATOM 1675 C CA . THR B 1 29 ? -18.614 35.967 -51.242 1.00 9.20 29 THR B CA 1
ATOM 1676 C C . THR B 1 29 ? -19.392 35.374 -50.083 1.00 8.51 29 THR B C 1
ATOM 1677 O O . THR B 1 29 ? -20.326 35.994 -49.561 1.00 9.44 29 THR B O 1
ATOM 1681 N N . ILE B 1 30 ? -19.026 34.150 -49.699 1.00 8.96 30 ILE B N 1
ATOM 1682 C CA . ILE B 1 30 ? -19.757 33.419 -48.683 1.00 8.13 30 ILE B CA 1
ATOM 1683 C C . ILE B 1 30 ? -19.672 34.155 -47.354 1.00 8.91 30 ILE B C 1
ATOM 1684 O O . ILE B 1 30 ? -18.586 34.287 -46.792 1.00 9.23 30 ILE B O 1
ATOM 1689 N N . PRO B 1 31 ? -20.809 34.667 -46.854 1.00 9.57 31 PRO B N 1
ATOM 1690 C CA . PRO B 1 31 ? -20.742 35.539 -45.680 1.00 10.13 31 PRO B CA 1
ATOM 1691 C C . PRO B 1 31 ? -20.686 34.713 -44.399 1.00 9.82 31 PRO B C 1
ATOM 1692 O O . PRO B 1 31 ? -21.702 34.553 -43.710 1.00 10.28 31 PRO B O 1
ATOM 1696 N N . TYR B 1 32 ? -19.518 34.196 -44.065 1.00 9.62 32 TYR B N 1
ATOM 1697 C CA . TYR B 1 32 ? -19.433 33.208 -43.005 1.00 9.39 32 TYR B CA 1
ATOM 1698 C C . TYR B 1 32 ? -18.009 33.108 -42.476 1.00 9.36 32 TYR B C 1
ATOM 1699 O O . TYR B 1 32 ? -17.058 33.269 -43.218 1.00 8.70 32 TYR B O 1
ATOM 1708 N N . SER B 1 33 ? -17.884 32.790 -41.193 1.00 9.89 33 SER B N 1
ATOM 1709 C CA . SER B 1 33 ? -16.572 32.539 -40.579 1.00 10.17 33 SER B CA 1
ATOM 1710 C C . SER B 1 33 ? -16.675 31.324 -39.678 1.00 8.92 33 SER B C 1
ATOM 1711 O O . SER B 1 33 ? -17.696 31.137 -39.047 1.00 11.14 33 SER B O 1
ATOM 1714 N N . THR B 1 34 ? -15.637 30.491 -39.623 1.00 9.03 34 THR B N 1
ATOM 1715 C CA . THR B 1 34 ? -15.633 29.336 -38.711 1.00 8.56 34 THR B CA 1
ATOM 1716 C C . THR B 1 34 ? -15.324 29.743 -37.270 1.00 9.16 34 THR B C 1
ATOM 1717 O O . THR B 1 34 ? -15.332 28.908 -36.368 1.00 7.79 34 THR B O 1
ATOM 1721 N N . ALA B 1 35 ? -15.031 31.030 -37.051 1.00 9.93 35 ALA B N 1
ATOM 1722 C CA . ALA B 1 35 ? -14.492 31.451 -35.753 1.00 10.75 35 ALA B CA 1
ATOM 1723 C C . ALA B 1 35 ? -15.394 31.095 -34.579 1.00 11.16 35 ALA B C 1
ATOM 1724 O O . ALA B 1 35 ? -14.948 30.551 -33.574 1.00 11.05 35 ALA B O 1
ATOM 1726 N N . GLU B 1 36 ? -16.674 31.399 -34.716 1.00 11.48 36 GLU B N 1
ATOM 1727 C CA . GLU B 1 36 ? -17.621 31.192 -33.637 1.00 12.22 36 GLU B CA 1
ATOM 1728 C C . GLU B 1 36 ? -17.826 29.688 -33.331 1.00 11.73 36 GLU B C 1
ATOM 1729 O O . GLU B 1 36 ? -17.862 29.262 -32.170 1.00 11.38 36 GLU B O 1
ATOM 1735 N N . GLY B 1 37 ? -17.907 28.872 -34.377 1.00 11.27 37 GLY B N 1
ATOM 1736 C CA . GLY B 1 37 ? -18.039 27.438 -34.191 1.00 9.82 37 GLY B CA 1
ATOM 1737 C C . GLY B 1 37 ? -16.792 26.851 -33.551 1.00 10.13 37 GLY B C 1
ATOM 1738 O O . GLY B 1 37 ? -16.877 25.969 -32.684 1.00 10.45 37 GLY B O 1
ATOM 1739 N N . ILE B 1 38 ? -15.627 27.335 -33.963 1.00 9.06 38 ILE B N 1
ATOM 1740 C CA . ILE B 1 38 ? -14.367 26.872 -33.368 1.00 8.77 38 ILE B CA 1
ATOM 1741 C C . ILE B 1 38 ? -14.357 27.204 -31.866 1.00 9.57 38 ILE B C 1
ATOM 1742 O O . ILE B 1 38 ? -14.012 26.344 -31.014 1.00 9.79 38 ILE B O 1
ATOM 1747 N N . LYS B 1 39 ? -14.760 28.432 -31.520 1.00 9.37 39 LYS B N 1
ATOM 1748 C CA . LYS B 1 39 ? -14.828 28.801 -30.089 1.00 9.92 39 LYS B CA 1
ATOM 1749 C C . LYS B 1 39 ? -15.818 27.924 -29.295 1.00 9.80 39 LYS B C 1
ATOM 1750 O O . LYS B 1 39 ? -15.529 27.510 -28.167 1.00 8.71 39 LYS B O 1
ATOM 1756 N N . LYS B 1 40 ? -16.965 27.624 -29.890 1.00 8.96 40 LYS B N 1
ATOM 1757 C CA . LYS B 1 40 ? -17.971 26.820 -29.215 1.00 10.45 40 LYS B CA 1
ATOM 1758 C C . LYS B 1 40 ? -17.428 25.410 -28.905 1.00 9.69 40 LYS B C 1
ATOM 1759 O O . LYS B 1 40 ? -17.512 24.941 -27.769 1.00 8.68 40 LYS B O 1
ATOM 1765 N N . PHE B 1 41 ? -16.852 24.737 -29.900 1.00 9.18 41 PHE B N 1
ATOM 1766 C CA . PHE B 1 41 ? -16.347 23.385 -29.652 1.00 8.92 41 PHE B CA 1
ATOM 1767 C C . PHE B 1 41 ? -15.082 23.367 -28.774 1.00 9.09 41 PHE B C 1
ATOM 1768 O O . PHE B 1 41 ? -14.909 22.457 -27.987 1.00 9.97 41 PHE B O 1
ATOM 1776 N N . GLU B 1 42 ? -14.227 24.380 -28.880 1.00 9.79 42 GLU B N 1
ATOM 1777 C CA . GLU B 1 42 ? -13.096 24.431 -27.976 1.00 10.56 42 GLU B CA 1
ATOM 1778 C C . GLU B 1 42 ? -13.624 24.585 -26.540 1.00 10.85 42 GLU B C 1
ATOM 1779 O O . GLU B 1 42 ? -13.037 24.062 -25.596 1.00 10.88 42 GLU B O 1
ATOM 1785 N N . GLY B 1 43 ? -14.764 25.261 -26.385 1.00 9.54 43 GLY B N 1
ATOM 1786 C CA . GLY B 1 43 ? -15.375 25.391 -25.065 1.00 10.15 43 GLY B CA 1
ATOM 1787 C C . GLY B 1 43 ? -15.872 24.075 -24.503 1.00 10.37 43 GLY B C 1
ATOM 1788 O O . GLY B 1 43 ? -16.073 23.968 -23.293 1.00 10.10 43 GLY B O 1
ATOM 1789 N N . ASP B 1 44 ? -16.090 23.087 -25.380 1.00 9.13 44 ASP B N 1
ATOM 1790 C CA . ASP B 1 44 ? -16.553 21.755 -24.981 1.00 9.58 44 ASP B CA 1
ATOM 1791 C C . ASP B 1 44 ? -15.414 20.750 -24.852 1.00 9.59 44 ASP B C 1
ATOM 1792 O O . ASP B 1 44 ? -15.645 19.524 -24.739 1.00 10.30 44 ASP B O 1
ATOM 1797 N N . GLY B 1 45 ? -14.188 21.251 -24.887 1.00 8.86 45 GLY B N 1
ATOM 1798 C CA . GLY B 1 45 ? -13.015 20.380 -24.693 1.00 8.44 45 GLY B CA 1
ATOM 1799 C C . GLY B 1 45 ? -12.270 19.998 -25.958 1.00 8.68 45 GLY B C 1
ATOM 1800 O O . GLY B 1 45 ? -11.243 19.306 -25.899 1.00 8.49 45 GLY B O 1
ATOM 1801 N N . TYR B 1 46 ? -12.776 20.423 -27.110 1.00 7.67 46 TYR B N 1
ATOM 1802 C CA . TYR B 1 46 ? -12.076 20.152 -28.373 1.00 8.47 46 TYR B CA 1
ATOM 1803 C C . TYR B 1 46 ? -10.912 21.093 -28.597 1.00 8.05 46 TYR B C 1
ATOM 1804 O O . TYR B 1 46 ? -10.788 22.159 -27.951 1.00 8.63 46 TYR B O 1
ATOM 1813 N N . GLU B 1 47 ? -10.028 20.687 -29.510 1.00 7.96 47 GLU B N 1
ATOM 1814 C CA . GLU B 1 47 ? -8.939 21.513 -29.939 1.00 8.11 47 GLU B CA 1
ATOM 1815 C C . GLU B 1 47 ? -8.911 21.499 -31.482 1.00 7.41 47 GLU B C 1
ATOM 1816 O O . GLU B 1 47 ? -8.916 20.439 -32.088 1.00 6.64 47 GLU B O 1
ATOM 1822 N N . LEU B 1 48 ? -8.909 22.675 -32.102 1.00 6.36 48 LEU B N 1
ATOM 1823 C CA . LEU B 1 48 ? -8.880 22.768 -33.559 1.00 6.62 48 LEU B CA 1
ATOM 1824 C C . LEU B 1 48 ? -7.666 22.034 -34.142 1.00 6.62 48 LEU B C 1
ATOM 1825 O O . LEU B 1 48 ? -6.525 22.234 -33.686 1.00 7.38 48 LEU B O 1
ATOM 1830 N N . PHE B 1 49 ? -7.920 21.166 -35.123 1.00 6.40 49 PHE B N 1
ATOM 1831 C CA . PHE B 1 49 ? -6.864 20.392 -35.781 1.00 5.93 49 PHE B CA 1
ATOM 1832 C C . PHE B 1 49 ? -6.620 20.887 -37.229 1.00 5.87 49 PHE B C 1
ATOM 1833 O O . PHE B 1 49 ? -5.467 21.071 -37.669 1.00 4.49 49 PHE B O 1
ATOM 1841 N N . LYS B 1 50 ? -7.707 21.164 -37.960 1.00 6.37 50 LYS B N 1
ATOM 1842 C CA . LYS B 1 50 ? -7.563 21.553 -39.365 1.00 5.28 50 LYS B CA 1
ATOM 1843 C C . LYS B 1 50 ? -8.859 22.180 -39.890 1.00 5.61 50 LYS B C 1
ATOM 1844 O O . LYS B 1 50 ? -9.909 21.547 -39.921 1.00 5.24 50 LYS B O 1
ATOM 1850 N N . ASP B 1 51 ? -8.774 23.431 -40.310 1.00 5.96 51 ASP B N 1
ATOM 1851 C CA . ASP B 1 51 ? -9.949 24.115 -40.846 1.00 6.11 51 ASP B CA 1
ATOM 1852 C C . ASP B 1 51 ? -9.666 24.416 -42.300 1.00 7.05 51 ASP B C 1
ATOM 1853 O O . ASP B 1 51 ? -8.763 25.222 -42.607 1.00 7.71 51 ASP B O 1
ATOM 1858 N N . ASN B 1 52 ? -10.416 23.779 -43.203 1.00 6.39 52 ASN B N 1
ATOM 1859 C CA . ASN B 1 52 ? -10.119 23.918 -44.629 1.00 6.82 52 ASN B CA 1
ATOM 1860 C C . ASN B 1 52 ? -11.056 24.880 -45.387 1.00 7.35 52 ASN B C 1
ATOM 1861 O O . ASN B 1 52 ? -11.036 24.934 -46.624 1.00 8.09 52 ASN B O 1
ATOM 1866 N N . PHE B 1 53 ? -11.859 25.649 -44.646 1.00 7.23 53 PHE B N 1
ATOM 1867 C CA . PHE B 1 53 ? -12.731 26.660 -45.264 1.00 8.14 53 PHE B CA 1
ATOM 1868 C C . PHE B 1 53 ? -11.884 27.879 -45.610 1.00 8.74 53 PHE B C 1
ATOM 1869 O O . PHE B 1 53 ? -11.336 28.510 -44.734 1.00 9.25 53 PHE B O 1
ATOM 1877 N N . PRO B 1 54 ? -11.767 28.209 -46.899 1.00 9.71 54 PRO B N 1
ATOM 1878 C CA . PRO B 1 54 ? -10.830 29.268 -47.264 1.00 11.72 54 PRO B CA 1
ATOM 1879 C C . PRO B 1 54 ? -11.393 30.656 -47.000 1.00 12.92 54 PRO B C 1
ATOM 1880 O O . PRO B 1 54 ? -12.545 30.914 -47.317 1.00 13.77 54 PRO B O 1
ATOM 1884 N N . ALA B 1 55 ? -10.573 31.548 -46.464 1.00 14.44 55 ALA B N 1
ATOM 1885 C CA . ALA B 1 55 ? -10.959 32.962 -46.370 1.00 15.86 55 ALA B CA 1
ATOM 1886 C C . ALA B 1 55 ? -11.316 33.482 -47.748 1.00 15.67 55 ALA B C 1
ATOM 1887 O O . ALA B 1 55 ? -10.572 33.247 -48.700 1.00 17.48 55 ALA B O 1
ATOM 1889 N N . GLY B 1 56 ? -12.461 34.147 -47.876 1.00 15.66 56 GLY B N 1
ATOM 1890 C CA . GLY B 1 56 ? -12.807 34.827 -49.119 1.00 14.43 56 GLY B CA 1
ATOM 1891 C C . GLY B 1 56 ? -13.494 33.946 -50.140 1.00 14.11 56 GLY B C 1
ATOM 1892 O O . GLY B 1 56 ? -13.816 34.395 -51.232 1.00 14.01 56 GLY B O 1
ATOM 1893 N N . GLU B 1 57 ? -13.720 32.681 -49.783 1.00 13.05 57 GLU B N 1
ATOM 1894 C CA . GLU B 1 57 ? -14.374 31.721 -50.667 1.00 11.69 57 GLU B CA 1
ATOM 1895 C C . GLU B 1 57 ? -15.709 32.270 -51.142 1.00 11.42 57 GLU B C 1
ATOM 1896 O O . GLU B 1 57 ? -16.426 32.907 -50.366 1.00 9.36 57 GLU B O 1
ATOM 1902 N N . LYS B 1 58 ? -16.046 32.002 -52.401 1.00 10.86 58 LYS B N 1
ATOM 1903 C CA . LYS B 1 58 ? -17.333 32.370 -52.948 1.00 10.64 58 LYS B CA 1
ATOM 1904 C C . LYS B 1 58 ? -18.171 31.144 -53.256 1.00 10.43 58 LYS B C 1
ATOM 1905 O O . LYS B 1 58 ? -17.673 30.016 -53.356 1.00 10.35 58 LYS B O 1
ATOM 1911 N N . PHE B 1 59 ? -19.439 31.411 -53.491 1.00 9.35 59 PHE B N 1
ATOM 1912 C CA . PHE B 1 59 ? -20.394 30.434 -53.969 1.00 9.96 59 PHE B CA 1
ATOM 1913 C C . PHE B 1 59 ? -20.088 30.170 -55.427 1.00 10.70 59 PHE B C 1
ATOM 1914 O O . PHE B 1 59 ? -19.896 31.102 -56.196 1.00 10.39 59 PHE B O 1
ATOM 1922 N N . ASP B 1 60 ? -20.029 28.899 -55.809 1.00 11.39 60 ASP B N 1
ATOM 1923 C CA . ASP B 1 60 ? -19.614 28.557 -57.176 1.00 13.41 60 ASP B CA 1
ATOM 1924 C C . ASP B 1 60 ? -20.724 28.706 -58.227 1.00 15.07 60 ASP B C 1
ATOM 1925 O O . ASP B 1 60 ? -21.780 29.284 -57.967 1.00 13.85 60 ASP B O 1
ATOM 1930 N N . ASN B 1 61 ? -20.460 28.186 -59.422 1.00 17.30 61 ASN B N 1
ATOM 1931 C CA . ASN B 1 61 ? -21.394 28.319 -60.539 1.00 19.96 61 ASN B CA 1
ATOM 1932 C C . ASN B 1 61 ? -21.977 26.977 -60.972 1.00 21.13 61 ASN B C 1
ATOM 1933 O O . ASN B 1 61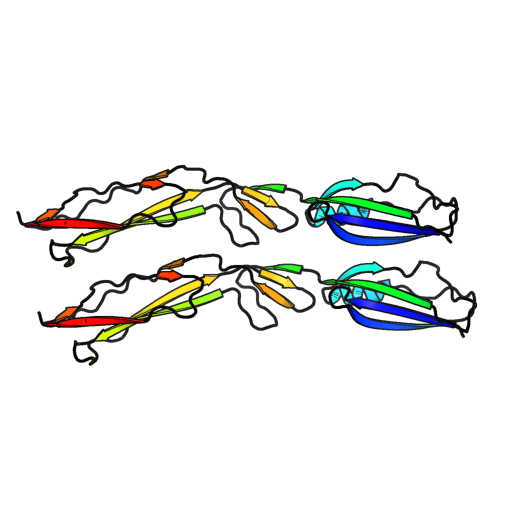 ? -22.440 26.810 -62.104 1.00 21.39 61 ASN B O 1
ATOM 1938 N N . ASP B 1 62 ? -21.977 26.017 -60.065 1.00 22.01 62 ASP B N 1
ATOM 1939 C CA . ASP B 1 62 ? -22.426 24.684 -60.426 1.00 22.98 62 ASP B CA 1
ATOM 1940 C C . ASP B 1 62 ? -23.621 24.271 -59.587 1.00 23.67 62 ASP B C 1
ATOM 1941 O O . ASP B 1 62 ? -23.485 23.957 -58.404 1.00 22.18 62 ASP B O 1
ATOM 1946 N N . ASP B 1 63 ? -24.802 24.292 -60.197 1.00 24.31 63 ASP B N 1
ATOM 1947 C CA . ASP B 1 63 ? -26.005 23.912 -59.480 1.00 26.22 63 ASP B CA 1
ATOM 1948 C C . ASP B 1 63 ? -26.065 22.400 -59.266 1.00 25.75 63 ASP B C 1
ATOM 1949 O O . ASP B 1 63 ? -26.912 21.927 -58.520 1.00 26.36 63 ASP B O 1
ATOM 1954 N N . THR B 1 64 ? -25.172 21.652 -59.915 1.00 25.32 64 THR B N 1
ATOM 1955 C CA . THR B 1 64 ? -25.219 20.184 -59.875 1.00 25.23 64 THR B CA 1
ATOM 1956 C C . THR B 1 64 ? -24.582 19.612 -58.609 1.00 23.96 64 THR B C 1
ATOM 1957 O O . THR B 1 64 ? -24.922 18.500 -58.183 1.00 23.97 64 THR B O 1
ATOM 1961 N N . ASN B 1 65 ? -23.672 20.380 -58.014 1.00 21.87 65 ASN B N 1
ATOM 1962 C CA . ASN B 1 65 ? -22.944 19.958 -56.819 1.00 20.91 65 ASN B CA 1
ATOM 1963 C C . ASN B 1 65 ? -22.990 21.068 -55.762 1.00 18.72 65 ASN B C 1
ATOM 1964 O O . ASN B 1 65 ? -23.097 22.255 -56.106 1.00 18.44 65 ASN B O 1
ATOM 1969 N N . ASP B 1 66 ? -22.908 20.700 -54.486 1.00 16.31 66 ASP B N 1
ATOM 1970 C CA . ASP B 1 66 ? -22.716 21.710 -53.437 1.00 14.47 66 ASP B CA 1
ATOM 1971 C C . ASP B 1 66 ? -21.240 21.740 -53.028 1.00 12.73 66 ASP B C 1
ATOM 1972 O O . ASP B 1 66 ? -20.474 20.818 -53.341 1.00 12.03 66 ASP B O 1
ATOM 1977 N N . GLN B 1 67 ? -20.853 22.787 -52.298 1.00 11.22 67 GLN B N 1
ATOM 1978 C CA . GLN B 1 67 ? -19.487 22.920 -51.801 1.00 9.38 67 GLN B CA 1
ATOM 1979 C C . GLN B 1 67 ? -19.475 22.470 -50.355 1.00 9.28 67 GLN B C 1
ATOM 1980 O O . GLN B 1 67 ? -20.320 22.890 -49.584 1.00 8.46 67 GLN B O 1
ATOM 1986 N N . PHE B 1 68 ? -18.515 21.624 -49.996 1.00 8.15 68 PHE B N 1
ATOM 1987 C CA . PHE B 1 68 ? -18.367 21.163 -48.611 1.00 7.66 68 PHE B CA 1
ATOM 1988 C C . PHE B 1 68 ? -17.009 21.573 -48.053 1.00 7.21 68 PHE B C 1
ATOM 1989 O O . PHE B 1 68 ? -15.996 21.479 -48.742 1.00 7.43 68 PHE B O 1
ATOM 1997 N N . TYR B 1 69 ? -17.000 21.995 -46.796 1.00 6.64 69 TYR B N 1
ATOM 1998 C CA . TYR B 1 69 ? -15.771 22.330 -46.112 1.00 6.46 69 TYR B CA 1
ATOM 1999 C C . TYR B 1 69 ? -15.842 21.719 -44.742 1.00 7.04 69 TYR B C 1
ATOM 2000 O O . TYR B 1 69 ? -16.946 21.449 -44.223 1.00 8.69 69 TYR B O 1
ATOM 2009 N N . THR B 1 70 ? -14.676 21.480 -44.158 1.00 7.32 70 THR B N 1
ATOM 2010 C CA . THR B 1 70 ? -14.598 20.817 -42.847 1.00 6.73 70 THR B CA 1
ATOM 2011 C C . THR B 1 70 ? -13.737 21.544 -41.832 1.00 6.76 70 THR B C 1
ATOM 2012 O O . THR B 1 70 ? -12.749 22.210 -42.161 1.00 5.84 70 THR B O 1
ATOM 2016 N N . VAL B 1 71 ? -14.156 21.443 -40.579 1.00 6.49 71 VAL B N 1
ATOM 2017 C CA . VAL B 1 71 ? -13.427 21.987 -39.439 1.00 6.54 71 VAL B CA 1
ATOM 2018 C C . VAL B 1 71 ? -13.256 20.795 -38.480 1.00 7.10 71 VAL B C 1
ATOM 2019 O O . VAL B 1 71 ? -14.225 20.310 -37.860 1.00 6.48 71 VAL B O 1
ATOM 2023 N N . ILE B 1 72 ? -12.032 20.275 -38.431 1.00 6.51 72 ILE B N 1
ATOM 2024 C CA . ILE B 1 72 ? -11.749 19.008 -37.790 1.00 6.97 72 ILE B CA 1
ATOM 2025 C C . ILE B 1 72 ? -11.106 19.286 -36.434 1.00 6.06 72 ILE B C 1
ATOM 2026 O O . ILE B 1 72 ? -10.249 20.128 -36.350 1.00 5.32 72 ILE B O 1
ATOM 2031 N N . PHE B 1 73 ? -11.566 18.616 -35.387 1.00 6.53 73 PHE B N 1
ATOM 2032 C CA . PHE B 1 73 ? -11.027 18.834 -34.036 1.00 6.20 73 PHE B CA 1
ATOM 2033 C C . PHE B 1 73 ? -10.490 17.531 -33.456 1.00 7.08 73 PHE B C 1
ATOM 2034 O O . PHE B 1 73 ? -10.914 16.440 -33.846 1.00 7.79 73 PHE B O 1
ATOM 2042 N N . LYS B 1 74 ? -9.598 17.658 -32.479 1.00 7.11 74 LYS B N 1
ATOM 2043 C CA . LYS B 1 74 ? -9.206 16.523 -31.653 1.00 7.20 74 LYS B CA 1
ATOM 2044 C C . LYS B 1 74 ? -9.677 16.816 -30.249 1.00 6.86 74 LYS B C 1
ATOM 2045 O O . LYS B 1 74 ? -10.190 17.891 -29.982 1.00 6.33 74 LYS B O 1
ATOM 2051 N N . HIS B 1 75 ? -9.491 15.861 -29.347 1.00 6.87 75 HIS B N 1
ATOM 2052 C CA . HIS B 1 75 ? -9.919 16.024 -27.944 1.00 6.87 75 HIS B CA 1
ATOM 2053 C C . HIS B 1 75 ? -8.736 16.604 -27.191 1.00 6.90 75 HIS B C 1
ATOM 2054 O O . HIS B 1 75 ? -7.643 16.092 -27.328 1.00 7.60 75 HIS B O 1
ATOM 2061 N N . HIS B 1 76 ? -8.923 17.674 -26.432 1.00 6.97 76 HIS B N 1
ATOM 2062 C CA . HIS B 1 76 ? -7.860 18.119 -25.533 1.00 7.52 76 HIS B CA 1
ATOM 2063 C C . HIS B 1 76 ? -7.739 17.083 -24.391 1.00 7.75 76 HIS B C 1
ATOM 2064 O O . HIS B 1 76 ? -8.757 16.551 -23.917 1.00 7.53 76 HIS B O 1
ATOM 2071 N N . ARG B 1 77 ? -6.509 16.757 -23.968 1.00 6.89 77 ARG B N 1
ATOM 2072 C CA . ARG B 1 77 ? -6.315 15.892 -22.792 1.00 8.24 77 ARG B CA 1
ATOM 2073 C C . ARG B 1 77 ? -5.384 16.565 -21.806 1.00 8.71 77 ARG B C 1
ATOM 2074 O O . ARG B 1 77 ? -4.612 17.466 -22.163 1.00 8.81 77 ARG B O 1
ATOM 2082 N N . GLU B 1 78 ? -5.413 16.077 -20.580 1.00 9.39 78 GLU B N 1
ATOM 2083 C CA . GLU B 1 78 ? -4.475 16.570 -19.600 1.00 10.87 78 GLU B CA 1
ATOM 2084 C C . GLU B 1 78 ? -4.203 15.535 -18.527 1.00 10.28 78 GLU B C 1
ATOM 2085 O O . GLU B 1 78 ? -5.008 14.629 -18.286 1.00 9.43 78 GLU B O 1
ATOM 2091 N N . ASN B 1 79 ? -3.046 15.649 -17.900 1.00 9.35 79 ASN B N 1
ATOM 2092 C CA . ASN B 1 79 ? -2.683 14.691 -16.875 1.00 8.82 79 ASN B CA 1
ATOM 2093 C C . ASN B 1 79 ? -3.428 15.045 -15.615 1.00 8.91 79 ASN B C 1
ATOM 2094 O O . ASN B 1 79 ? -3.597 16.227 -15.302 1.00 9.26 79 ASN B O 1
ATOM 2099 N N . VAL B 1 80 ? -3.899 14.031 -14.896 1.00 7.32 80 VAL B N 1
ATOM 2100 C CA . VAL B 1 80 ? -4.625 14.292 -13.650 1.00 7.72 80 VAL B CA 1
ATOM 2101 C C . VAL B 1 80 ? -4.051 13.388 -12.581 1.00 8.54 80 VAL B C 1
ATOM 2102 O O . VAL B 1 80 ? -3.462 12.354 -12.896 1.00 8.54 80 VAL B O 1
ATOM 2106 N N . ASP B 1 81 ? -4.221 13.774 -11.318 1.00 8.95 81 ASP B N 1
ATOM 2107 C CA . ASP B 1 81 ? -3.715 12.976 -10.212 1.00 9.39 81 ASP B CA 1
ATOM 2108 C C . ASP B 1 81 ? -4.777 11.978 -9.698 1.00 9.27 81 ASP B C 1
ATOM 2109 O O . ASP B 1 81 ? -5.898 11.931 -10.196 1.00 9.83 81 ASP B O 1
ATOM 2114 N N . PRO B 1 82 ? -4.410 11.119 -8.741 1.00 9.45 82 PRO B N 1
ATOM 2115 C CA . PRO B 1 82 ? -5.354 10.051 -8.374 1.00 9.48 82 PRO B CA 1
ATOM 2116 C C . PRO B 1 82 ? -6.643 10.546 -7.750 1.00 9.94 82 PRO B C 1
ATOM 2117 O O . PRO B 1 82 ? -7.575 9.775 -7.610 1.00 9.72 82 PRO B O 1
ATOM 2121 N N . ASN B 1 83 ? -6.726 11.814 -7.378 1.00 10.34 83 ASN B N 1
ATOM 2122 C CA . ASN B 1 83 ? -7.962 12.261 -6.740 1.00 11.74 83 ASN B CA 1
ATOM 2123 C C . ASN B 1 83 ? -8.998 12.799 -7.733 1.00 11.05 83 ASN B C 1
ATOM 2124 O O . ASN B 1 83 ? -10.110 13.145 -7.356 1.00 11.51 83 ASN B O 1
ATOM 2129 N N . HIS B 1 84 ? -8.634 12.895 -9.003 1.00 10.72 84 HIS B N 1
ATOM 2130 C CA . HIS B 1 84 ? -9.561 13.441 -10.004 1.00 9.90 84 HIS B CA 1
ATOM 2131 C C . HIS B 1 84 ? -10.731 12.497 -10.261 1.00 10.06 84 HIS B C 1
ATOM 2132 O O . HIS B 1 84 ? -10.559 11.282 -10.320 1.00 9.98 84 HIS B O 1
ATOM 2139 N N . SER B 1 85 ? -11.918 13.057 -10.469 1.00 10.41 85 SER B N 1
ATOM 2140 C CA . SER B 1 85 ? -13.073 12.220 -10.812 1.00 11.54 85 SER B CA 1
ATOM 2141 C C . SER B 1 85 ? -13.089 11.851 -12.285 1.00 10.90 85 SER B C 1
ATOM 2142 O O . SER B 1 85 ? -12.406 12.476 -13.098 1.00 11.11 85 SER B O 1
ATOM 2145 N N . SER B 1 86 ? -13.893 10.852 -12.636 1.00 10.28 86 SER B N 1
ATOM 2146 C CA . SER B 1 86 ? -14.041 10.452 -14.039 1.00 10.34 86 SER B CA 1
ATOM 2147 C C . SER B 1 86 ? -15.525 10.317 -14.345 1.00 11.55 86 SER B C 1
ATOM 2148 O O . SER B 1 86 ? -16.300 9.805 -13.522 1.00 10.55 86 SER B O 1
ATOM 2151 N N . ALA B 1 87 ? -15.922 10.781 -15.530 1.00 11.32 87 ALA B N 1
ATOM 2152 C CA . ALA B 1 87 ? -17.322 10.691 -15.910 1.00 12.57 87 ALA B CA 1
ATOM 2153 C C . ALA B 1 87 ? -17.885 9.270 -15.935 1.00 13.13 87 ALA B C 1
ATOM 2154 O O . ALA B 1 87 ? -19.091 9.103 -15.688 1.00 14.20 87 ALA B O 1
ATOM 2156 N N . ASP B 1 88 ? -17.060 8.249 -16.207 1.00 12.72 88 ASP B N 1
ATOM 2157 C CA . ASP B 1 88 ? -17.549 6.856 -16.249 1.00 13.25 88 ASP B CA 1
ATOM 2158 C C . ASP B 1 88 ? -17.607 6.193 -14.862 1.00 13.25 88 ASP B C 1
ATOM 2159 O O . ASP B 1 88 ? -17.941 5.009 -14.747 1.00 13.66 88 ASP B O 1
ATOM 2164 N N . GLY B 1 89 ? -17.267 6.958 -13.834 1.00 13.66 89 GLY B N 1
ATOM 2165 C CA . GLY B 1 89 ? -17.357 6.489 -12.454 1.00 13.87 89 GLY B CA 1
ATOM 2166 C C . GLY B 1 89 ? -16.102 5.785 -11.945 1.00 13.66 89 GLY B C 1
ATOM 2167 O O . GLY B 1 89 ? -16.029 5.438 -10.769 1.00 14.04 89 GLY B O 1
ATOM 2168 N N . THR B 1 90 ? -15.131 5.532 -12.816 1.00 12.12 90 THR B N 1
ATOM 2169 C CA . THR B 1 90 ? -13.857 4.945 -12.362 1.00 11.85 90 THR B CA 1
ATOM 2170 C C . THR B 1 90 ? -13.087 5.903 -11.452 1.00 11.52 90 THR B C 1
ATOM 2171 O O . THR B 1 90 ? -13.309 7.110 -11.490 1.00 11.67 90 THR B O 1
ATOM 2175 N N . LYS B 1 91 ? -12.188 5.360 -10.623 1.00 10.62 91 LYS B N 1
ATOM 2176 C CA . LYS B 1 91 ? -11.500 6.157 -9.611 1.00 11.07 91 LYS B CA 1
ATOM 2177 C C . LYS B 1 91 ? -9.989 5.974 -9.685 1.00 9.67 91 LYS B C 1
ATOM 2178 O O . LYS B 1 91 ? -9.521 4.941 -10.142 1.00 9.43 91 LYS B O 1
ATOM 2184 N N . GLY B 1 92 ? -9.247 6.981 -9.216 1.00 9.41 92 GLY B N 1
ATOM 2185 C CA . GLY B 1 92 ? -7.799 6.904 -9.122 1.00 9.39 92 GLY B CA 1
ATOM 2186 C C . GLY B 1 92 ? -7.261 6.179 -7.899 1.00 9.46 92 GLY B C 1
ATOM 2187 O O . GLY B 1 92 ? -6.043 6.034 -7.753 1.00 9.47 92 GLY B O 1
ATOM 2188 N N . THR B 1 93 ? -8.150 5.668 -7.049 1.00 9.61 93 THR B N 1
ATOM 2189 C CA . THR B 1 93 ? -7.709 4.945 -5.862 1.00 10.26 93 THR B CA 1
ATOM 2190 C C . THR B 1 93 ? -8.493 3.643 -5.663 1.00 10.37 93 THR B C 1
ATOM 2191 O O . THR B 1 93 ? -9.597 3.469 -6.206 1.00 9.94 93 THR B O 1
ATOM 2195 N N . LYS B 1 94 ? -7.923 2.735 -4.874 1.00 9.39 94 LYS B N 1
ATOM 2196 C CA . LYS B 1 94 ? -8.584 1.484 -4.505 1.00 9.35 94 LYS B CA 1
ATOM 2197 C C . LYS B 1 94 ? -8.177 1.187 -3.061 1.00 9.64 94 LYS B C 1
ATOM 2198 O O . LYS B 1 94 ? -7.013 1.329 -2.690 1.00 10.25 94 LYS B O 1
ATOM 2204 N N . THR B 1 95 ? -9.119 0.800 -2.229 1.00 8.71 95 THR B N 1
ATOM 2205 C CA . THR B 1 95 ? -8.735 0.481 -0.844 1.00 8.93 95 THR B CA 1
ATOM 2206 C C . THR B 1 95 ? -9.109 -0.956 -0.565 1.00 8.72 95 THR B C 1
ATOM 2207 O O . THR B 1 95 ? -10.224 -1.359 -0.866 1.00 7.99 95 THR B O 1
ATOM 2211 N N . LEU B 1 96 ? -8.155 -1.734 -0.046 1.00 7.86 96 LEU B N 1
ATOM 2212 C CA . LEU B 1 96 ? -8.332 -3.160 0.208 1.00 7.62 96 LEU B CA 1
ATOM 2213 C C . LEU B 1 96 ? -8.307 -3.386 1.712 1.00 7.70 96 LEU B C 1
ATOM 2214 O O . LEU B 1 96 ? -7.623 -2.671 2.452 1.00 7.34 96 LEU B O 1
ATOM 2219 N N . THR B 1 97 ? -9.085 -4.365 2.160 1.00 7.76 97 THR B N 1
ATOM 2220 C CA . THR B 1 97 ? -9.148 -4.674 3.577 1.00 8.21 97 THR B CA 1
ATOM 2221 C C . THR B 1 97 ? -8.644 -6.092 3.868 1.00 8.27 97 THR B C 1
ATOM 2222 O O . THR B 1 97 ? -9.058 -7.064 3.219 1.00 7.66 97 THR B O 1
ATOM 2226 N N . GLU B 1 98 ? -7.765 -6.183 4.863 1.00 7.71 98 GLU B N 1
ATOM 2227 C CA . GLU B 1 98 ? -7.352 -7.444 5.448 1.00 7.75 98 GLU B CA 1
ATOM 2228 C C . GLU B 1 98 ? -8.257 -7.752 6.632 1.00 8.11 98 GLU B C 1
ATOM 2229 O O . GLU B 1 98 ? -8.562 -6.865 7.445 1.00 8.54 98 GLU B O 1
ATOM 2235 N N . THR B 1 99 ? -8.733 -8.993 6.703 1.00 7.43 99 THR B N 1
ATOM 2236 C CA . THR B 1 99 ? -9.573 -9.435 7.807 1.00 8.45 99 THR B CA 1
ATOM 2237 C C . THR B 1 99 ? -8.932 -10.643 8.467 1.00 8.34 99 THR B C 1
ATOM 2238 O O . THR B 1 99 ? -8.549 -11.594 7.779 1.00 8.32 99 THR B O 1
ATOM 2242 N N . VAL B 1 100 ? -8.840 -10.611 9.796 1.00 8.70 100 VAL B N 1
ATOM 2243 C CA . VAL B 1 100 ? -8.230 -11.692 10.540 1.00 8.99 100 VAL B CA 1
ATOM 2244 C C . VAL B 1 100 ? -9.308 -12.215 11.477 1.00 9.82 100 VAL B C 1
ATOM 2245 O O . VAL B 1 100 ? -9.844 -11.466 12.290 1.00 10.49 100 VAL B O 1
ATOM 2249 N N . HIS B 1 101 ? -9.677 -13.483 11.297 1.00 9.77 101 HIS B N 1
ATOM 2250 C CA . HIS B 1 101 ? -10.596 -14.148 12.221 1.00 10.68 101 HIS B CA 1
ATOM 2251 C C . HIS B 1 101 ? -9.797 -14.795 13.338 1.00 10.75 101 HIS B C 1
ATOM 2252 O O . HIS B 1 101 ? -8.658 -15.225 13.123 1.00 9.97 101 HIS B O 1
ATOM 2259 N N . TYR B 1 102 ? -10.407 -14.881 14.527 1.00 11.23 102 TYR B N 1
ATOM 2260 C CA . TYR B 1 102 ? -9.821 -15.563 15.693 1.00 12.35 102 TYR B CA 1
ATOM 2261 C C . TYR B 1 102 ? -10.759 -16.686 16.081 1.00 12.22 102 TYR B C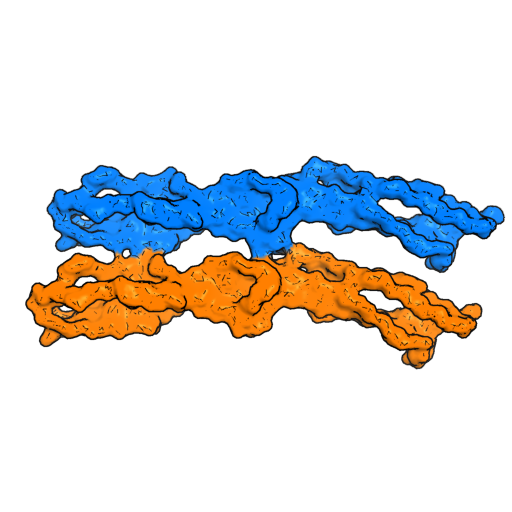 1
ATOM 2262 O O . TYR B 1 102 ? -11.943 -16.445 16.324 1.00 12.78 102 TYR B O 1
ATOM 2271 N N . LYS B 1 103 ? -10.248 -17.910 16.093 1.00 13.45 103 LYS B N 1
ATOM 2272 C CA . LYS B 1 103 ? -11.114 -19.079 16.277 1.00 14.09 103 LYS B CA 1
ATOM 2273 C C . LYS B 1 103 ? -10.437 -20.145 17.113 1.00 14.93 103 LYS B C 1
ATOM 2274 O O . LYS B 1 103 ? -9.209 -20.190 17.217 1.00 14.19 103 LYS B O 1
ATOM 2280 N N . TYR B 1 104 ? -11.257 -21.002 17.708 1.00 15.48 104 TYR B N 1
ATOM 2281 C CA . TYR B 1 104 ? -10.781 -22.273 18.243 1.00 16.24 104 TYR B CA 1
ATOM 2282 C C . TYR B 1 104 ? -10.714 -23.318 17.155 1.00 15.58 104 TYR B C 1
ATOM 2283 O O . TYR B 1 104 ? -11.216 -23.113 16.044 1.00 15.71 104 TYR B O 1
ATOM 2292 N N . ALA B 1 105 ? -10.101 -24.460 17.463 1.00 16.65 105 ALA B N 1
ATOM 2293 C CA . ALA B 1 105 ? -9.838 -25.466 16.416 1.00 16.49 105 ALA B CA 1
ATOM 2294 C C . ALA B 1 105 ? -11.120 -26.041 15.834 1.00 16.82 105 ALA B C 1
ATOM 2295 O O . ALA B 1 105 ? -11.133 -26.534 14.702 1.00 16.81 105 ALA B O 1
ATOM 2297 N N . ASN B 1 106 ? -12.216 -25.959 16.586 1.00 15.97 106 ASN B N 1
ATOM 2298 C CA . ASN B 1 106 ? -13.468 -26.475 16.069 1.00 15.91 106 ASN B CA 1
ATOM 2299 C C . ASN B 1 106 ? -14.229 -25.444 15.258 1.00 15.41 106 ASN B C 1
ATOM 2300 O O . ASN B 1 106 ? -15.360 -25.685 14.851 1.00 15.46 106 ASN B O 1
ATOM 2305 N N . GLY B 1 107 ? -13.597 -24.301 15.005 1.00 15.73 107 GLY B N 1
ATOM 2306 C CA . GLY B 1 107 ? -14.179 -23.318 14.097 1.00 15.60 107 GLY B CA 1
ATOM 2307 C C . GLY B 1 107 ? -15.120 -22.343 14.786 1.00 16.12 107 GLY B C 1
ATOM 2308 O O . GLY B 1 107 ? -15.692 -21.461 14.128 1.00 15.73 107 GLY B O 1
ATOM 2309 N N . THR B 1 108 ? -15.313 -22.518 16.094 1.00 15.52 108 THR B N 1
ATOM 2310 C CA . THR B 1 108 ? -16.086 -21.557 16.879 1.00 16.22 108 THR B CA 1
ATOM 2311 C C . THR B 1 108 ? -15.237 -20.312 17.128 1.00 16.30 108 THR B C 1
ATOM 2312 O O . THR B 1 108 ? -14.011 -20.363 17.075 1.00 16.78 108 THR B O 1
ATOM 2316 N N . LYS B 1 109 ? -15.886 -19.182 17.369 1.00 16.82 109 LYS B N 1
ATOM 2317 C CA . LYS B 1 109 ? -15.177 -17.903 17.451 1.00 17.67 109 LYS B CA 1
ATOM 2318 C C . LYS B 1 109 ? -14.476 -17.716 18.795 1.00 17.88 109 LYS B C 1
ATOM 2319 O O . LYS B 1 109 ? -15.078 -17.939 19.843 1.00 17.50 109 LYS B O 1
ATOM 2325 N N . ALA B 1 110 ? -13.213 -17.292 18.756 1.00 17.94 110 ALA B N 1
ATOM 2326 C CA . ALA B 1 110 ? -12.428 -17.021 19.960 1.00 18.70 110 ALA B CA 1
ATOM 2327 C C . ALA B 1 110 ? -12.335 -15.529 20.298 1.00 18.85 110 ALA B C 1
ATOM 2328 O O . ALA B 1 110 ? -12.111 -15.148 21.450 1.00 18.90 110 ALA B O 1
ATOM 2330 N N . ALA B 1 111 ? -12.487 -14.682 19.291 1.00 18.89 111 ALA B N 1
ATOM 2331 C CA . ALA B 1 111 ? -12.399 -13.233 19.496 1.00 19.06 111 ALA B CA 1
ATOM 2332 C C . ALA B 1 111 ? -12.975 -12.494 18.290 1.00 18.81 111 ALA B C 1
ATOM 2333 O O . ALA B 1 111 ? -13.155 -13.080 17.225 1.00 18.96 111 ALA B O 1
ATOM 2335 N N . GLU B 1 112 ? -13.247 -11.206 18.473 1.00 18.69 112 GLU B N 1
ATOM 2336 C CA . GLU B 1 112 ? -13.689 -10.324 17.400 1.00 18.87 112 GLU B CA 1
ATOM 2337 C C . GLU B 1 112 ? -12.682 -10.255 16.276 1.00 17.58 112 GLU B C 1
ATOM 2338 O O . GLU B 1 112 ? -11.488 -10.269 16.513 1.00 18.47 112 GLU B O 1
ATOM 2344 N N . ASP B 1 113 ? -13.151 -10.160 15.041 1.00 17.23 113 ASP B N 1
ATOM 2345 C CA . ASP B 1 113 ? -12.215 -9.942 13.937 1.00 16.17 113 ASP B CA 1
ATOM 2346 C C . ASP B 1 113 ? -11.389 -8.676 14.169 1.00 16.09 113 ASP B C 1
ATOM 2347 O O . ASP B 1 113 ? -11.861 -7.720 14.822 1.00 15.90 113 ASP B O 1
ATOM 2352 N N . GLN B 1 114 ? -10.172 -8.650 13.624 1.00 15.03 114 GLN B N 1
ATOM 2353 C CA . GLN B 1 114 ? -9.443 -7.386 13.457 1.00 14.71 114 GLN B CA 1
ATOM 2354 C C . GLN B 1 114 ? -9.276 -7.161 11.957 1.00 14.05 114 GLN B C 1
ATOM 2355 O O . GLN B 1 114 ? -9.252 -8.113 11.195 1.00 12.16 114 GLN B O 1
ATOM 2361 N N . THR B 1 115 ? -9.226 -5.899 11.538 1.00 13.00 115 THR B N 1
ATOM 2362 C CA . THR B 1 115 ? -9.062 -5.566 10.125 1.00 12.96 115 THR B CA 1
ATOM 2363 C C . THR B 1 115 ? -8.050 -4.453 9.948 1.00 12.95 115 THR B C 1
ATOM 2364 O O . THR B 1 115 ? -7.696 -3.754 10.911 1.00 13.42 115 THR B O 1
ATOM 2368 N N . ALA B 1 116 ? -7.556 -4.305 8.723 1.00 12.61 116 ALA B N 1
ATOM 2369 C CA . ALA B 1 116 ? -6.643 -3.233 8.397 1.00 12.34 116 ALA B CA 1
ATOM 2370 C C . ALA B 1 116 ? -6.831 -2.955 6.921 1.00 12.07 116 ALA B C 1
ATOM 2371 O O . ALA B 1 116 ? -7.326 -3.815 6.188 1.00 10.67 116 ALA B O 1
ATOM 2373 N N . GLN B 1 117 ? -6.416 -1.772 6.485 1.00 11.22 117 GLN B N 1
ATOM 2374 C CA . GLN B 1 117 ? -6.581 -1.370 5.092 1.00 11.06 117 GLN B CA 1
ATOM 2375 C C . GLN B 1 117 ? -5.295 -0.885 4.468 1.00 10.75 117 GLN B C 1
ATOM 2376 O O . GLN B 1 117 ? -4.368 -0.448 5.162 1.00 11.54 117 GLN B O 1
ATOM 2382 N N . VAL B 1 118 ? -5.251 -0.957 3.144 1.00 10.08 118 VAL B N 1
ATOM 2383 C CA . VAL B 1 118 ? -4.196 -0.329 2.361 1.00 9.63 118 VAL B CA 1
ATOM 2384 C C . VAL B 1 118 ? -4.900 0.369 1.199 1.00 9.80 118 VAL B C 1
ATOM 2385 O O . VAL B 1 118 ? -6.049 0.047 0.873 1.00 10.27 118 VAL B O 1
ATOM 2389 N N . THR B 1 119 ? -4.210 1.330 0.586 1.00 10.42 119 THR B N 1
ATOM 2390 C CA . THR B 1 119 ? -4.744 2.111 -0.521 1.00 10.06 119 THR B CA 1
ATOM 2391 C C . THR B 1 119 ? -3.717 2.218 -1.640 1.00 9.99 119 THR B C 1
ATOM 2392 O O . THR B 1 119 ? -2.508 2.498 -1.418 1.00 11.18 119 THR B O 1
ATOM 2396 N N . PHE B 1 120 ? -4.181 1.929 -2.846 1.00 8.12 120 PHE B N 1
ATOM 2397 C CA . PHE B 1 120 ? -3.379 2.060 -4.039 1.00 8.62 120 PHE B CA 1
ATOM 2398 C C . PHE B 1 120 ? -3.854 3.294 -4.766 1.00 8.17 120 PHE B C 1
ATOM 2399 O O . PHE B 1 120 ? -5.039 3.646 -4.673 1.00 7.62 120 PHE B O 1
ATOM 2407 N N . THR B 1 121 ? -2.957 3.931 -5.510 1.00 7.69 121 THR B N 1
ATOM 2408 C CA . THR B 1 121 ? -3.309 5.129 -6.277 1.00 8.42 121 THR B CA 1
ATOM 2409 C C . THR B 1 121 ? -2.814 4.977 -7.712 1.00 8.54 121 THR B C 1
ATOM 2410 O O . THR B 1 121 ? -1.910 4.224 -7.988 1.00 8.42 121 THR B O 1
ATOM 2414 N N . ARG B 1 122 ? -3.440 5.673 -8.648 1.00 7.81 122 ARG B N 1
ATOM 2415 C CA . ARG B 1 122 ? -2.938 5.654 -10.017 1.00 7.39 122 ARG B CA 1
ATOM 2416 C C . ARG B 1 122 ? -3.229 7.023 -10.608 1.00 7.17 122 ARG B C 1
ATOM 2417 O O . ARG B 1 122 ? -4.222 7.663 -10.250 1.00 7.15 122 ARG B O 1
ATOM 2425 N N . ASN B 1 123 ? -2.326 7.514 -11.451 1.00 7.96 123 ASN B N 1
ATOM 2426 C CA . ASN B 1 123 ? -2.528 8.781 -12.128 1.00 8.07 123 ASN B CA 1
ATOM 2427 C C . ASN B 1 123 ? -3.299 8.480 -13.414 1.00 7.65 123 ASN B C 1
ATOM 2428 O O . ASN B 1 123 ? -3.485 7.320 -13.741 1.00 7.13 123 ASN B O 1
ATOM 2433 N N . GLY B 1 124 ? -3.735 9.502 -14.144 1.00 6.37 124 GLY B N 1
ATOM 2434 C CA . GLY B 1 124 ? -4.507 9.242 -15.363 1.00 7.26 124 GLY B CA 1
ATOM 2435 C C . GLY B 1 124 ? -4.385 10.356 -16.368 1.00 7.43 124 GLY B C 1
ATOM 2436 O O . GLY B 1 124 ? -3.703 11.342 -16.117 1.00 7.15 124 GLY B O 1
ATOM 2437 N N . VAL B 1 125 ? -5.025 10.182 -17.516 1.00 7.92 125 VAL B N 1
ATOM 2438 C CA . VAL B 1 125 ? -5.087 11.226 -18.520 1.00 7.79 125 VAL B CA 1
ATOM 2439 C C . VAL B 1 125 ? -6.553 11.516 -18.794 1.00 8.03 125 VAL B C 1
ATOM 2440 O O . VAL B 1 125 ? -7.289 10.643 -19.270 1.00 9.20 125 VAL B O 1
ATOM 2444 N N . LEU B 1 126 ? -6.952 12.741 -18.497 1.00 6.94 126 LEU B N 1
ATOM 2445 C CA . LEU B 1 126 ? -8.323 13.197 -18.689 1.00 7.17 126 LEU B CA 1
ATOM 2446 C C . LEU B 1 126 ? -8.571 13.644 -20.120 1.00 7.39 126 LEU B C 1
ATOM 2447 O O . LEU B 1 126 ? -7.798 14.426 -20.676 1.00 7.38 126 LEU B O 1
ATOM 2452 N N . ASP B 1 127 ? -9.654 13.149 -20.687 1.00 7.43 127 ASP B N 1
ATOM 2453 C CA . ASP B 1 127 ? -10.152 13.600 -21.989 1.00 6.89 127 ASP B CA 1
ATOM 2454 C C . ASP B 1 127 ? -11.210 14.661 -21.711 1.00 7.77 127 ASP B C 1
ATOM 2455 O O . ASP B 1 127 ? -12.265 14.374 -21.162 1.00 7.63 127 ASP B O 1
ATOM 2460 N N . ASP B 1 128 ? -10.905 15.906 -22.074 1.00 7.95 128 ASP B N 1
ATOM 2461 C CA . ASP B 1 128 ? -11.742 17.027 -21.744 1.00 9.39 128 ASP B CA 1
ATOM 2462 C C . ASP B 1 128 ? -13.063 17.066 -22.485 1.00 9.29 128 ASP B C 1
ATOM 2463 O O . ASP B 1 128 ? -13.972 17.758 -22.061 1.00 9.73 128 ASP B O 1
ATOM 2468 N N . VAL B 1 129 ? -13.173 16.302 -23.562 1.00 9.24 129 VAL B N 1
ATOM 2469 C CA . VAL B 1 129 ? -14.430 16.206 -24.283 1.00 10.27 129 VAL B CA 1
ATOM 2470 C C . VAL B 1 129 ? -15.404 15.267 -23.564 1.00 10.78 129 VAL B C 1
ATOM 2471 O O . VAL B 1 129 ? -16.587 15.625 -23.344 1.00 11.89 129 VAL B O 1
ATOM 2475 N N . THR B 1 130 ? -14.905 14.102 -23.163 1.00 10.47 130 THR B N 1
ATOM 2476 C CA . THR B 1 130 ? -15.756 13.052 -22.587 1.00 9.90 130 THR B CA 1
ATOM 2477 C C . THR B 1 130 ? -15.831 13.140 -21.060 1.00 9.64 130 THR B C 1
ATOM 2478 O O . THR B 1 130 ? -16.763 12.601 -20.433 1.00 9.75 130 THR B O 1
ATOM 2482 N N . GLY B 1 131 ? -14.866 13.838 -20.457 1.00 9.17 131 GLY B N 1
ATOM 2483 C CA . GLY B 1 131 ? -14.725 13.867 -19.000 1.00 8.24 131 GLY B CA 1
ATOM 2484 C C . GLY B 1 131 ? -14.264 12.538 -18.419 1.00 8.89 131 GLY B C 1
ATOM 2485 O O . GLY B 1 131 ? -14.206 12.374 -17.185 1.00 8.71 131 GLY B O 1
ATOM 2486 N N . ILE B 1 132 ? -13.893 11.602 -19.293 1.00 8.69 132 ILE B N 1
ATOM 2487 C CA . ILE B 1 132 ? -13.429 10.276 -18.861 1.00 9.53 132 ILE B CA 1
ATOM 2488 C C . ILE B 1 132 ? -11.919 10.285 -18.647 1.00 8.72 132 ILE B C 1
ATOM 2489 O O . ILE B 1 132 ? -11.171 10.837 -19.471 1.00 9.82 132 ILE B O 1
ATOM 2494 N N . VAL B 1 133 ? -11.480 9.720 -17.526 1.00 9.01 133 VAL B N 1
ATOM 2495 C CA . VAL B 1 133 ? -10.056 9.578 -17.255 1.00 8.79 133 VAL B CA 1
ATOM 2496 C C . VAL B 1 133 ? -9.577 8.194 -17.688 1.00 9.40 133 VAL B C 1
ATOM 2497 O O . VAL B 1 133 ? -10.173 7.180 -17.303 1.00 10.89 133 VAL B O 1
ATOM 2501 N N . ALA B 1 134 ? -8.518 8.146 -18.494 1.00 9.81 134 ALA B N 1
ATOM 2502 C CA . ALA B 1 134 ? -7.822 6.907 -18.819 1.00 9.77 134 ALA B CA 1
ATOM 2503 C C . ALA B 1 134 ? -6.807 6.667 -17.735 1.00 9.59 134 ALA B C 1
ATOM 2504 O O 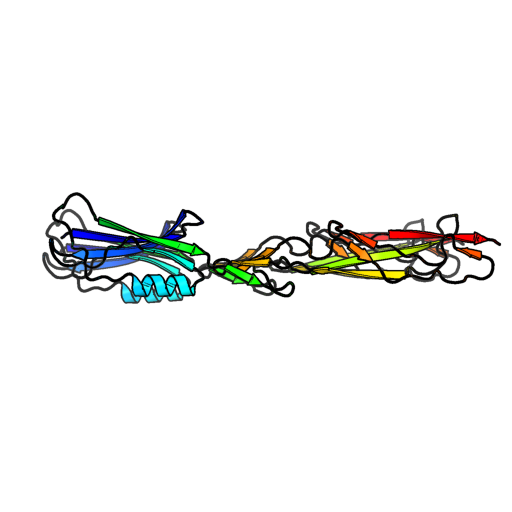. ALA B 1 134 ? -5.733 7.311 -17.712 1.00 8.72 134 ALA B O 1
ATOM 2506 N N . TRP B 1 135 ? -7.146 5.768 -16.810 1.00 9.46 135 TRP B N 1
ATOM 2507 C CA . TRP B 1 135 ? -6.262 5.590 -15.651 1.00 9.81 135 TRP B CA 1
ATOM 2508 C C . TRP B 1 135 ? -5.025 4.770 -16.006 1.00 10.20 135 TRP B C 1
ATOM 2509 O O . TRP B 1 135 ? -5.101 3.792 -16.758 1.00 11.68 135 TRP B O 1
ATOM 2520 N N . GLY B 1 136 ? -3.884 5.182 -15.484 1.00 9.64 136 GLY B N 1
ATOM 2521 C CA . GLY B 1 136 ? -2.660 4.426 -15.719 1.00 10.52 136 GLY B CA 1
ATOM 2522 C C . GLY B 1 136 ? -2.469 3.282 -14.744 1.00 10.68 136 GLY B C 1
ATOM 2523 O O . GLY B 1 136 ? -3.388 2.931 -13.988 1.00 10.21 136 GLY B O 1
ATOM 2524 N N . LYS B 1 137 ? -1.267 2.711 -14.745 1.00 10.78 137 LYS B N 1
ATOM 2525 C CA . LYS B 1 137 ? -0.918 1.625 -13.826 1.00 12.07 137 LYS B CA 1
ATOM 2526 C C . LYS B 1 137 ? -1.051 2.033 -12.358 1.00 11.26 137 LYS B C 1
ATOM 2527 O O . LYS B 1 137 ? -0.843 3.187 -11.993 1.00 12.05 137 LYS B O 1
ATOM 2533 N N . TRP B 1 138 ? -1.401 1.093 -11.485 1.00 10.90 138 TRP B N 1
ATOM 2534 C CA . TRP B 1 138 ? -1.274 1.389 -10.073 1.00 10.26 138 TRP B CA 1
ATOM 2535 C C . TRP B 1 138 ? 0.175 1.791 -9.782 1.00 10.48 138 TRP B C 1
ATOM 2536 O O . TRP B 1 138 ? 1.129 1.188 -10.330 1.00 10.87 138 TRP B O 1
ATOM 2547 N N . ASN B 1 139 ? 0.337 2.815 -8.950 1.00 10.44 139 ASN B N 1
ATOM 2548 C CA . ASN B 1 139 ? 1.636 3.426 -8.679 1.00 11.34 139 ASN B CA 1
ATOM 2549 C C . ASN B 1 139 ? 2.489 2.609 -7.722 1.00 11.71 139 ASN B C 1
ATOM 2550 O O . ASN B 1 139 ? 3.713 2.686 -7.771 1.00 13.22 139 ASN B O 1
ATOM 2555 N N . GLU B 1 140 ? 1.832 1.826 -6.868 1.00 11.25 140 GLU B N 1
ATOM 2556 C CA . GLU B 1 140 ? 2.505 1.028 -5.861 1.00 11.09 140 GLU B CA 1
ATOM 2557 C C . GLU B 1 140 ? 2.312 -0.449 -6.212 1.00 11.09 140 GLU B C 1
ATOM 2558 O O . GLU B 1 140 ? 1.181 -0.918 -6.246 1.00 10.41 140 GLU B O 1
ATOM 2564 N N . ALA B 1 141 ? 3.388 -1.188 -6.481 1.00 10.71 141 ALA B N 1
ATOM 2565 C CA . ALA B 1 141 ? 3.241 -2.608 -6.805 1.00 10.87 141 ALA B CA 1
ATOM 2566 C C . ALA B 1 141 ? 2.659 -3.383 -5.608 1.00 10.51 141 ALA B C 1
ATOM 2567 O O . ALA B 1 141 ? 1.966 -4.381 -5.759 1.00 9.37 141 ALA B O 1
ATOM 2569 N N . SER B 1 142 ? 2.950 -2.897 -4.419 1.00 10.50 142 SER B N 1
ATOM 2570 C CA . SER B 1 142 ? 2.613 -3.602 -3.197 1.00 11.46 142 SER B CA 1
ATOM 2571 C C . SER B 1 142 ? 2.379 -2.577 -2.112 1.00 10.92 142 SER B C 1
ATOM 2572 O O . SER B 1 142 ? 2.998 -1.531 -2.125 1.00 10.25 142 SER B O 1
ATOM 2575 N N . GLN B 1 143 ? 1.495 -2.889 -1.166 1.00 11.68 143 GLN B N 1
ATOM 2576 C CA . GLN B 1 143 ? 1.306 -2.095 0.032 1.00 11.04 143 GLN B CA 1
ATOM 2577 C C . GLN B 1 143 ? 1.122 -3.026 1.223 1.00 11.69 143 GLN B C 1
ATOM 2578 O O . GLN B 1 143 ? 0.506 -4.090 1.098 1.00 11.38 143 GLN B O 1
ATOM 2584 N N . SER B 1 144 ? 1.622 -2.607 2.383 1.00 10.90 144 SER B N 1
ATOM 2585 C CA . SER B 1 144 ? 1.611 -3.443 3.587 1.00 11.99 144 SER B CA 1
ATOM 2586 C C . SER B 1 144 ? 0.603 -2.972 4.622 1.00 10.89 144 SER B C 1
ATOM 2587 O O . SER B 1 144 ? 0.494 -1.775 4.890 1.00 11.14 144 SER B O 1
ATOM 2590 N N . TYR B 1 145 ? -0.141 -3.922 5.195 1.00 10.69 145 TYR B N 1
ATOM 2591 C CA . TYR B 1 145 ? -1.133 -3.637 6.230 1.00 10.22 145 TYR B CA 1
ATOM 2592 C C . TYR B 1 145 ? -0.400 -3.364 7.534 1.00 11.00 145 TYR B C 1
ATOM 2593 O O . TYR B 1 145 ? 0.711 -3.846 7.727 1.00 11.27 145 TYR B O 1
ATOM 2602 N N . LYS B 1 146 ? -1.001 -2.568 8.401 1.00 11.47 146 LYS B N 1
ATOM 2603 C CA . LYS B 1 146 ? -0.458 -2.413 9.762 1.00 13.84 146 LYS B CA 1
ATOM 2604 C C . LYS B 1 146 ? -0.519 -3.756 10.465 1.00 13.64 146 LYS B C 1
ATOM 2605 O O . LYS B 1 146 ? -1.406 -4.568 10.184 1.00 13.36 146 LYS B O 1
ATOM 2611 N N . ALA B 1 147 ? 0.421 -3.994 11.374 1.00 14.19 147 ALA B N 1
ATOM 2612 C CA . ALA B 1 147 ? 0.499 -5.279 12.056 1.00 14.87 147 ALA B CA 1
ATOM 2613 C C . ALA B 1 147 ? -0.691 -5.424 13.004 1.00 15.52 147 ALA B C 1
ATOM 2614 O O . ALA B 1 147 ? -1.043 -4.484 13.728 1.00 15.66 147 ALA B O 1
ATOM 2616 N N . LEU B 1 148 ? -1.321 -6.595 13.014 1.00 15.30 148 LEU B N 1
ATOM 2617 C CA . LEU B 1 148 ? -2.459 -6.819 13.907 1.00 15.37 148 LEU B CA 1
ATOM 2618 C C . LEU B 1 148 ? -2.109 -7.862 14.981 1.00 16.42 148 LEU B C 1
ATOM 2619 O O . LEU B 1 148 ? -1.810 -9.005 14.675 1.00 15.46 148 LEU B O 1
ATOM 2624 N N . THR B 1 149 ? -2.104 -7.443 16.239 1.00 18.16 149 THR B N 1
ATOM 2625 C CA . THR B 1 149 ? -1.756 -8.347 17.329 1.00 19.07 149 THR B CA 1
ATOM 2626 C C . THR B 1 149 ? -2.957 -9.185 17.746 1.00 18.72 149 THR B C 1
ATOM 2627 O O . THR B 1 149 ? -3.997 -8.653 18.108 1.00 19.30 149 THR B O 1
ATOM 2631 N N . SER B 1 150 ? -2.798 -10.500 17.702 1.00 20.14 150 SER B N 1
ATOM 2632 C CA . SER B 1 150 ? -3.853 -11.403 18.111 1.00 21.09 150 SER B CA 1
ATOM 2633 C C . SER B 1 150 ? -4.113 -11.182 19.594 1.00 22.30 150 SER B C 1
ATOM 2634 O O . SER B 1 150 ? -3.155 -11.055 20.354 1.00 22.60 150 SER B O 1
ATOM 2637 N N . PRO B 1 151 ? -5.396 -11.134 20.012 1.00 23.21 151 PRO B N 1
ATOM 2638 C CA . PRO B 1 151 ? -5.741 -10.906 21.424 1.00 24.29 151 PRO B CA 1
ATOM 2639 C C . PRO B 1 151 ? -5.278 -11.992 22.380 1.00 25.40 151 PRO B C 1
ATOM 2640 O O . PRO B 1 151 ? -4.996 -13.119 21.963 1.00 25.48 151 PRO B O 1
ATOM 2644 N N . THR B 1 152 ? -5.231 -11.640 23.665 1.00 26.39 152 THR B N 1
ATOM 2645 C CA . THR B 1 152 ? -4.845 -12.565 24.727 1.00 27.21 152 THR B CA 1
ATOM 2646 C C . THR B 1 152 ? -6.101 -13.210 25.309 1.00 27.24 152 THR B C 1
ATOM 2647 O O . THR B 1 152 ? -7.067 -12.520 25.685 1.00 26.92 152 THR B O 1
ATOM 2651 N N . ILE B 1 153 ? -6.092 -14.539 25.326 1.00 26.95 153 ILE B N 1
ATOM 2652 C CA . ILE B 1 153 ? -7.198 -15.321 25.845 1.00 27.01 153 ILE B CA 1
ATOM 2653 C C . ILE B 1 153 ? -6.634 -16.312 26.846 1.00 27.43 153 ILE B C 1
ATOM 2654 O O . ILE B 1 153 ? -5.748 -17.088 26.513 1.00 27.37 153 ILE B O 1
ATOM 2659 N N . ALA B 1 154 ? -7.149 -16.283 28.075 1.00 27.39 154 ALA B N 1
ATOM 2660 C CA . ALA B 1 154 ? -6.626 -17.139 29.134 1.00 27.17 154 ALA B CA 1
ATOM 2661 C C . ALA B 1 154 ? -6.673 -18.620 28.787 1.00 26.71 154 ALA B C 1
ATOM 2662 O O . ALA B 1 154 ? -7.697 -19.149 28.350 1.00 26.98 154 ALA B O 1
ATOM 2664 N N . GLY B 1 155 ? -5.541 -19.282 28.977 1.00 26.51 155 GLY B N 1
ATOM 2665 C CA . GLY B 1 155 ? -5.464 -20.734 28.827 1.00 26.33 155 GLY B CA 1
ATOM 2666 C C . GLY B 1 155 ? -5.055 -21.140 27.430 1.00 26.06 155 GLY B C 1
ATOM 2667 O O . GLY B 1 155 ? -4.650 -22.276 27.195 1.00 26.43 155 GLY B O 1
ATOM 2668 N N . TYR B 1 156 ? -5.136 -20.203 26.499 1.00 25.42 156 TYR B N 1
ATOM 2669 C CA . TYR B 1 156 ? -4.860 -20.528 25.100 1.00 25.04 156 TYR B CA 1
ATOM 2670 C C . TYR B 1 156 ? -3.736 -19.669 24.538 1.00 24.56 156 TYR B C 1
ATOM 2671 O O . TYR B 1 156 ? -3.500 -18.563 25.018 1.00 25.26 156 TYR B O 1
ATOM 2680 N N . ALA B 1 157 ? -3.052 -20.172 23.511 1.00 24.02 157 ALA B N 1
ATOM 2681 C CA . ALA B 1 157 ? -2.106 -19.373 22.744 1.00 22.48 157 ALA B CA 1
ATOM 2682 C C . ALA B 1 157 ? -2.573 -19.289 21.277 1.00 22.01 157 ALA B C 1
ATOM 2683 O O . ALA B 1 157 ? -3.108 -20.263 20.751 1.00 20.69 157 ALA B O 1
ATOM 2685 N N . PRO B 1 158 ? -2.361 -18.131 20.608 1.00 21.06 158 PRO B N 1
ATOM 2686 C CA . PRO B 1 158 ? -2.772 -18.080 19.177 1.00 20.53 158 PRO B CA 1
ATOM 2687 C C . PRO B 1 158 ? -1.724 -18.640 18.218 1.00 19.61 158 PRO B C 1
ATOM 2688 O O . PRO B 1 158 ? -0.542 -18.595 18.511 1.00 20.13 158 PRO B O 1
ATOM 2692 N N . SER B 1 159 ? -2.145 -19.160 17.067 1.00 18.95 159 SER B N 1
ATOM 2693 C CA . SER B 1 159 ? -1.194 -19.729 16.108 1.00 17.62 159 SER B CA 1
ATOM 2694 C C . SER B 1 159 ? -0.219 -18.662 15.627 1.00 17.71 159 SER B C 1
ATOM 2695 O O . SER B 1 159 ? 0.906 -18.955 15.311 1.00 18.51 159 SER B O 1
ATOM 2698 N N . GLU B 1 160 ? -0.668 -17.422 15.528 1.00 17.41 160 GLU B N 1
ATOM 2699 C CA . GLU B 1 160 ? 0.245 -16.367 15.139 1.00 17.38 160 GLU B CA 1
ATOM 2700 C C . GLU B 1 160 ? -0.052 -15.170 15.998 1.00 17.06 160 GLU B C 1
ATOM 2701 O O . GLU B 1 160 ? -1.190 -14.713 16.055 1.00 16.91 160 GLU B O 1
ATOM 2707 N N . ALA B 1 161 ? 0.982 -14.680 16.685 1.00 16.65 161 ALA B N 1
ATOM 2708 C CA . ALA B 1 161 ? 0.810 -13.638 17.686 1.00 16.92 161 ALA B CA 1
ATOM 2709 C C . ALA B 1 161 ? 0.657 -12.250 17.072 1.00 16.38 161 ALA B C 1
ATOM 2710 O O . ALA B 1 161 ? -0.109 -11.447 17.574 1.00 17.55 161 ALA B O 1
ATOM 2712 N N . VAL B 1 162 ? 1.401 -11.971 16.001 1.00 16.69 162 VAL B N 1
ATOM 2713 C CA . VAL B 1 162 ? 1.254 -10.705 15.265 1.00 16.44 162 VAL B CA 1
ATOM 2714 C C . VAL B 1 162 ? 1.170 -10.970 13.759 1.00 16.06 162 VAL B C 1
ATOM 2715 O O . VAL B 1 162 ? 2.053 -11.603 13.172 1.00 16.46 162 VAL B O 1
ATOM 2719 N N . VAL B 1 163 ? 0.100 -10.490 13.134 1.00 14.72 163 VAL B N 1
ATOM 2720 C CA . VAL B 1 163 ? -0.104 -10.773 11.720 1.00 13.74 163 VAL B CA 1
ATOM 2721 C C . VAL B 1 163 ? 0.265 -9.582 10.818 1.00 13.60 163 VAL B C 1
ATOM 2722 O O . VAL B 1 163 ? -0.360 -8.504 10.884 1.00 13.86 163 VAL B O 1
ATOM 2726 N N . LYS B 1 164 ? 1.284 -9.789 9.989 1.00 12.47 164 LYS B N 1
ATOM 2727 C CA . LYS B 1 164 ? 1.760 -8.764 9.073 1.00 12.88 164 LYS B CA 1
ATOM 2728 C C . LYS B 1 164 ? 1.602 -9.322 7.688 1.00 12.10 164 LYS B C 1
ATOM 2729 O O . LYS B 1 164 ? 2.206 -10.334 7.364 1.00 11.97 164 LYS B O 1
ATOM 2735 N N . ARG B 1 165 ? 0.817 -8.648 6.856 1.00 11.54 165 ARG B N 1
ATOM 2736 C CA . ARG B 1 165 ? 0.689 -9.066 5.475 1.00 10.63 165 ARG B CA 1
ATOM 2737 C C . ARG B 1 165 ? 0.642 -7.865 4.554 1.00 10.03 165 ARG B C 1
ATOM 2738 O O . ARG B 1 165 ? 0.540 -6.731 4.998 1.00 10.84 165 ARG B O 1
ATOM 2746 N N . SER B 1 166 ? 0.761 -8.133 3.260 1.00 11.05 166 SER B N 1
ATOM 2747 C CA . SER B 1 166 ? 0.683 -7.083 2.238 1.00 10.56 166 SER B CA 1
ATOM 2748 C C . SER B 1 166 ? -0.170 -7.566 1.080 1.00 10.85 166 SER B C 1
ATOM 2749 O O . SER B 1 166 ? -0.489 -8.771 0.957 1.00 10.35 166 SER B O 1
ATOM 2752 N N . SER B 1 167 ? -0.558 -6.624 0.232 1.00 9.99 167 SER B N 1
ATOM 2753 C CA . SER B 1 167 ? -1.344 -6.964 -0.933 1.00 9.68 167 SER B CA 1
ATOM 2754 C C . SER B 1 167 ? -0.659 -6.365 -2.130 1.00 9.87 167 SER B C 1
ATOM 2755 O O . SER B 1 167 ? -0.055 -5.278 -2.055 1.00 10.16 167 SER B O 1
ATOM 2758 N N . ASN B 1 168 ? -0.800 -7.062 -3.240 1.00 8.61 168 ASN B N 1
ATOM 2759 C CA . ASN B 1 168 ? -0.324 -6.587 -4.518 1.00 9.17 168 ASN B CA 1
ATOM 2760 C C . ASN B 1 168 ? -1.361 -5.708 -5.185 1.00 8.45 168 ASN B C 1
ATOM 2761 O O . ASN B 1 168 ? -2.556 -5.852 -4.945 1.00 7.82 168 ASN B O 1
ATOM 2766 N N . SER B 1 169 ? -0.890 -4.802 -6.031 1.00 8.67 169 SER B N 1
ATOM 2767 C CA . SER B 1 169 ? -1.779 -3.837 -6.648 1.00 8.92 169 SER B CA 1
ATOM 2768 C C . SER B 1 169 ? -2.836 -4.462 -7.558 1.00 8.95 169 SER B C 1
ATOM 2769 O O . SER B 1 169 ? -3.825 -3.808 -7.908 1.00 10.05 169 SER B O 1
ATOM 2772 N N . ASP B 1 170 ? -2.612 -5.697 -7.977 1.00 9.02 170 ASP B N 1
ATOM 2773 C CA . ASP B 1 170 ? -3.524 -6.334 -8.898 1.00 9.00 170 ASP B CA 1
ATOM 2774 C C . ASP B 1 170 ? -4.626 -7.036 -8.142 1.00 8.29 170 ASP B C 1
ATOM 2775 O O . ASP B 1 170 ? -5.532 -7.549 -8.770 1.00 8.12 170 ASP B O 1
ATOM 2780 N N . ALA 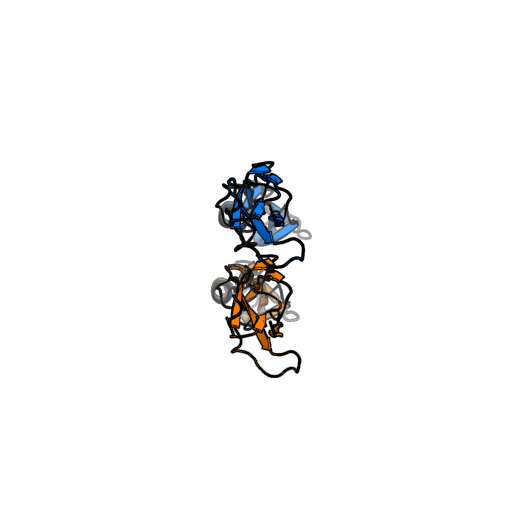B 1 171 ? -4.556 -7.033 -6.804 1.00 9.30 171 ALA B N 1
ATOM 2781 C CA . ALA B 1 171 ? -5.546 -7.737 -5.964 1.00 9.80 171 ALA B CA 1
ATOM 2782 C C . ALA B 1 171 ? -6.895 -7.016 -5.989 1.00 10.15 171 ALA B C 1
ATOM 2783 O O . ALA B 1 171 ? -6.929 -5.790 -5.931 1.00 10.88 171 ALA B O 1
ATOM 2785 N N . GLU B 1 172 ? -8.011 -7.742 -6.016 1.00 10.82 172 GLU B N 1
ATOM 2786 C CA . GLU B 1 172 ? -9.314 -7.047 -5.935 1.00 12.24 172 GLU B CA 1
ATOM 2787 C C . GLU B 1 172 ? -9.886 -7.002 -4.521 1.00 11.80 172 GLU B C 1
ATOM 2788 O O . GLU B 1 172 ? -10.757 -6.173 -4.238 1.00 11.70 172 GLU B O 1
ATOM 2794 N N . GLN B 1 173 ? -9.410 -7.898 -3.657 1.00 10.83 173 GLN B N 1
ATOM 2795 C CA . GLN B 1 173 ? -9.712 -7.849 -2.219 1.00 12.08 173 GLN B CA 1
ATOM 2796 C C . GLN B 1 173 ? -8.450 -8.112 -1.431 1.00 10.59 173 GLN B C 1
ATOM 2797 O O . GLN B 1 173 ? -7.543 -8.795 -1.906 1.00 9.40 173 GLN B O 1
ATOM 2803 N N . GLY B 1 174 ? -8.416 -7.597 -0.204 1.00 9.48 174 GLY B N 1
ATOM 2804 C CA . GLY B 1 174 ? -7.362 -7.960 0.739 1.00 9.63 174 GLY B CA 1
ATOM 2805 C C . GLY B 1 174 ? -7.523 -9.377 1.258 1.00 9.13 174 GLY B C 1
ATOM 2806 O O . GLY B 1 174 ? -8.547 -10.022 1.022 1.00 8.79 174 GLY B O 1
ATOM 2807 N N . PRO B 1 175 ? -6.517 -9.866 1.996 1.00 8.72 175 PRO B N 1
ATOM 2808 C CA . PRO B 1 175 ? -6.539 -11.243 2.444 1.00 8.00 175 PRO B CA 1
ATOM 2809 C C . PRO B 1 175 ? -7.531 -11.434 3.609 1.00 8.38 175 PRO B C 1
ATOM 2810 O O . PRO B 1 175 ? -7.711 -10.537 4.395 1.00 7.01 175 PRO B O 1
ATOM 2814 N N . THR B 1 176 ? -8.202 -12.573 3.675 1.00 7.44 176 THR B N 1
ATOM 2815 C CA . THR B 1 176 ? -8.884 -12.931 4.906 1.00 7.71 176 THR B CA 1
ATOM 2816 C C . THR B 1 176 ? -8.203 -14.193 5.445 1.00 7.74 176 THR B C 1
ATOM 2817 O O . THR B 1 176 ? -8.015 -15.144 4.697 1.00 7.81 176 THR B O 1
ATOM 2821 N N . LEU B 1 177 ? -7.872 -14.242 6.740 1.00 7.87 177 LEU B N 1
ATOM 2822 C CA . LEU B 1 177 ? -7.149 -15.413 7.244 1.00 8.46 177 LEU B CA 1
ATOM 2823 C C . LEU B 1 177 ? -7.537 -15.627 8.686 1.00 8.13 177 LEU B C 1
ATOM 2824 O O . LEU B 1 177 ? -8.216 -14.799 9.271 1.00 7.10 177 LEU B O 1
ATOM 2829 N N . THR B 1 178 ? -7.178 -16.777 9.224 1.00 8.50 178 THR B N 1
ATOM 2830 C CA . THR B 1 178 ? -7.650 -17.158 10.555 1.00 8.29 178 THR B CA 1
ATOM 2831 C C . THR B 1 178 ? -6.483 -17.561 11.448 1.00 8.99 178 THR B C 1
ATOM 2832 O O . THR B 1 178 ? -5.607 -18.327 11.040 1.00 9.26 178 THR B O 1
ATOM 2836 N N . VAL B 1 179 ? -6.478 -16.997 12.652 1.00 10.41 179 VAL B N 1
ATOM 2837 C CA . VAL B 1 179 ? -5.549 -17.319 13.717 1.00 12.04 179 VAL B CA 1
ATOM 2838 C C . VAL B 1 179 ? -6.317 -18.280 14.643 1.00 12.68 179 VAL B C 1
ATOM 2839 O O . VAL B 1 179 ? -7.473 -18.041 14.973 1.00 12.82 179 VAL B O 1
ATOM 2843 N N . ILE B 1 180 ? -5.722 -19.422 14.941 1.00 13.68 180 ILE B N 1
ATOM 2844 C CA . ILE B 1 180 ? -6.413 -20.464 15.694 1.00 14.88 180 ILE B CA 1
ATOM 2845 C C . ILE B 1 180 ? -5.823 -20.481 17.079 1.00 16.05 180 ILE B C 1
ATOM 2846 O O . ILE B 1 180 ? -4.597 -20.399 17.237 1.00 16.22 180 ILE B O 1
ATOM 2851 N N . TYR B 1 181 ? -6.687 -20.583 18.082 1.00 17.69 181 TYR B N 1
ATOM 2852 C CA . TYR B 1 181 ? -6.219 -20.608 19.460 1.00 18.61 181 TYR B CA 1
ATOM 2853 C C . TYR B 1 181 ? -6.135 -22.039 19.971 1.00 19.67 181 TYR B C 1
ATOM 2854 O O . TYR B 1 181 ? -7.071 -22.809 19.818 1.00 20.39 181 TYR B O 1
ATOM 2863 N N . THR B 1 182 ? -5.011 -22.374 20.585 1.00 20.85 182 THR B N 1
ATOM 2864 C CA . THR B 1 182 ? -4.772 -23.732 21.038 1.00 23.03 182 THR B CA 1
ATOM 2865 C C . THR B 1 182 ? -4.528 -23.713 22.538 1.00 24.75 182 THR B C 1
ATOM 2866 O O . THR B 1 182 ? -3.830 -22.829 23.054 1.00 25.10 182 THR B O 1
ATOM 2870 N N . ALA B 1 183 ? -5.124 -24.671 23.237 1.00 27.21 183 ALA B N 1
ATOM 2871 C CA . ALA B 1 183 ? -5.023 -24.698 24.690 1.00 29.30 183 ALA B CA 1
ATOM 2872 C C . ALA B 1 183 ? -3.567 -24.824 25.103 1.00 30.34 183 ALA B C 1
ATOM 2873 O O . ALA B 1 183 ? -2.831 -25.643 24.562 1.00 30.80 183 ALA B O 1
ATOM 2875 N N . ASP B 1 184 ? -3.145 -23.998 26.050 1.00 31.79 184 ASP B N 1
ATOM 2876 C CA . ASP B 1 184 ? -1.803 -24.131 26.596 1.00 33.28 184 ASP B CA 1
ATOM 2877 C C . ASP B 1 184 ? -1.670 -25.459 27.336 1.00 33.66 184 ASP B C 1
ATOM 2878 O O . ASP B 1 184 ? -0.871 -26.312 26.949 1.00 34.36 184 ASP B O 1
#

Solvent-accessible surface area: 20690 Å² total; per-residue (Å²): 144,10,68,0,16,0,31,0,30,4,27,67,84,125,83,51,36,46,20,30,32,32,42,4,146,50,92,59,80,6,98,48,73,13,66,148,3,25,160,77,12,78,67,66,10,21,78,64,112,103,53,61,24,51,109,59,48,109,1,42,124,50,128,115,84,56,22,117,27,40,0,42,0,84,14,69,109,78,133,8,97,26,134,69,89,8,24,52,13,40,131,1,48,38,71,6,50,0,18,0,48,2,72,59,92,118,42,71,74,21,21,111,37,62,70,12,116,9,60,0,37,52,64,6,50,19,17,47,41,46,23,68,4,70,39,40,186,56,85,44,85,52,62,84,10,163,41,10,86,7,45,135,35,98,43,84,49,42,81,52,66,52,0,139,85,66,8,93,19,126,28,135,144,7,40,83,33,58,1,75,2,88,67,142,135,11,89,0,18,0,33,1,30,4,32,63,84,124,101,76,54,90,68,35,87,36,82,0,155,52,104,54,76,8,102,53,54,13,55,119,6,27,158,85,13,77,68,65,12,22,58,43,28,50,32,44,25,10,104,52,46,109,2,50,118,47,125,110,90,56,22,114,22,30,0,30,0,70,15,72,113,79,72,13,84,27,130,69,88,14,77,80,53,57,141,2,47,34,70,6,52,0,26,0,52,1,68,60,92,117,44,74,132,19,20,132,65,51,72,3,115,11,56,0,36,50,24,4,58,15,18,48,40,63,26,71,4,68,39,39,130,47,31,42,71,55,62,83,10,135,48,11,86,8,41,140,33,97,49,84,44,39,82,61,38,31,0,83,87,59,8,91,19,118,26,144,153,12,41,86,36,55,1,74,3,88,67,145

InterPro domains:
  IPR005877 YSIRK Gram-positive signal peptide [PF04650] (18-41)
  IPR005877 YSIRK Gram-positive signal peptide [TIGR01168] (13-49)
  IPR019931 LPXTG cell wall anchor motif [PF00746] (3225-3265)
  IPR019931 LPXTG cell wall anchor motif [PS50847] (3232-3269)
  IPR041495 Mub B2-like domain [PF17966] (642-748)
  IPR041495 Mub B2-like domain [PF17966] (839-945)
  IPR041495 Mub B2-like domain [PF17966] (1035-1133)
  IPR041495 Mub B2-like domain [PF17966] (1227-1325)
  IPR041495 Mub B2-like domain [PF17966] (1415-1509)
  IPR041495 Mub B2-like domain [PF17966] (1599-1693)
  IPR041495 Mub B2-like domain [PF17966] (1783-1877)
  IPR041495 Mub B2-like domain [PF17966] (1967-2061)
  IPR041495 Mub B2-like domain [PF17966] (2151-2245)
  IPR041495 Mub B2-like domain [PF17966] (2335-2429)
  IPR041495 Mub B2-like domain [PF17966] (2519-2613)
  IPR041495 Mub B2-like domain [PF17966] (2703-2797)
  IPR041495 Mub B2-like domain [PF17966] (2877-2978)
  IPR041495 Mub B2-like domain [PF17966] (3094-3186)
  IPR041558 Mucin binding domain [PF17965] (557-633)
  IPR041558 Mucin binding domain [PF17965] (750-830)

Radius of gyration: 33.38 Å; Cα contacts (8 Å, |Δi|>4): 843; chains: 2; bounding box: 54×63×92 Å

Foldseek 3Di:
DAKEKEWEAAVVVRHTDDIDMDDDDAPDFGPDDCVVVQVVVVVLQWDWDDWFDDPRDGGHPDRVDHHYTYTYTYGHKDKFWQCDAAPVGDGQKDKAKEKEFEEAVVRHGDDDIDMWMDMWGWIFMAGSNRRGTHTDDTPDQKAKTDKDADDDDPQWDKPDGIDIDMDGPPDPHHHYYYIYIDGD/DAKEKEWEAAPVVRDTPDIDIDDDDAPAFGPDDCVVVQVVVVVLQKDWDDWFDDPRDDGHDDPPDHHYTYTYTYGHKAKFWQCQAAPVGDGQKDKAKEKEFEEAPVRHGDDDIDMWMDMWGWIFMAGSNRSGTHTDDTPDQKDKTDKDADDDDPQWDKPDGIDIDMDGPVDNHHHYYYIYIDGD

Nearest PDB structures (foldseek):
  3i57-assembly2_B  TM=1.005E+00  e=2.020E-37  Limosilactobacillus reuteri
  4mt5-assembly2_B  TM=6.380E-01  e=2.089E-18  Limosilactobacillus reuteri subsp. suis
  7yl6-assembly1_A  TM=5.442E-01  e=2.683E-14  Lactococcus lactis subsp. lactis
  3q69-assembly1_A  TM=7.424E-01  e=6.108E-07  Lactobacillus acidophilus
  7yl5-assembly2_B  TM=8.558E-01  e=9.114E-05  Lactococcus lactis subsp. lactis

Sequence (368 aa):
MQKVHVQYIDGETDQMLRQDDLDGYTDETIPYSTAEGIKKFEGDGYELFKDNFPAGEKFDNDDTNDQFYTVIFKHHRENVDPNHSSADGTKGTKTLTETVHYKYANGTKAAEDQTAQVTFTRNGVLDDVTGIVAWGKWNEASQSYKALTSPTIAGYAPSEAVVKRSSNSDAEQGPTLTVIYTADMQKVHVQYIDGETDQMLRQDDLDGYTDETIPYSTAEGIKKFEGDGYELFKDNFPAGEKFDNDDTNDQFYTVIFKHHRENVDPNHSSADGTKGTKTLTETVHYKYANGTKAAEDQTAQVTFTRNGVLDDVTGIVAWGKWNEASQSYKALTSPTIAGYAPSEAVVKRSSNSDAEQGPTLTVIYTAD

Secondary structure (DSSP, 8-state):
-EEEEEEEEETTTTEEEEEEEEEE-TTPBP---SHHHHHHHHHTTEEEEEE-S-TTPBP-S-SS--EEEEEEEEE-EEEE-TT---TT---SEEEEEEEEEEEETTS-EEEEEEEEEEEEE--EEEETTT--EEE---S-SEEEPPPEEPPP-TTEEES-SEE--EEETT-SS--EEEEEEEE-/-EEEEEEEEETTTTEEEEEEEEEE-TT-B----SHHHHHHHHHTTEEEEEE-PPTT-B--S-TTS-EEEEEEEEE-EEEE-TT---TTS--SEEEEEEEEEEEETTS-EEEEEEEEEEEEE--EEEETTT--EEE---S-SEEEPPPEEPPP-TTEEES-SEE--EEETT-SS--EEEEEEEE-